Protein AF-A0A7C5RW71-F1 (afdb_monomer_lite)

Structure (mmCIF, N/CA/C/O backbone):
data_AF-A0A7C5RW71-F1
#
_entry.id   AF-A0A7C5RW71-F1
#
loop_
_atom_site.group_PDB
_atom_site.id
_atom_site.type_symbol
_atom_site.label_atom_id
_atom_site.label_alt_id
_atom_site.label_comp_id
_atom_site.label_asym_id
_atom_site.label_entity_id
_atom_site.label_seq_id
_atom_site.pdbx_PDB_ins_code
_atom_site.Cartn_x
_atom_site.Cartn_y
_atom_site.Cartn_z
_atom_site.occupancy
_atom_site.B_iso_or_equiv
_atom_site.auth_seq_id
_atom_site.auth_comp_id
_atom_site.auth_asym_id
_atom_site.auth_atom_id
_atom_site.pdbx_PDB_model_num
ATOM 1 N N . VAL A 1 1 ? -113.392 -63.102 132.439 1.00 36.47 1 VAL A N 1
ATOM 2 C CA . VAL A 1 1 ? -112.420 -64.208 132.255 1.00 36.47 1 VAL A CA 1
ATOM 3 C C . VAL A 1 1 ? -111.565 -64.198 133.522 1.00 36.47 1 VAL A C 1
ATOM 5 O O . VAL A 1 1 ? -111.037 -63.136 133.812 1.00 36.47 1 VAL A O 1
ATOM 8 N N . PHE A 1 2 ? -111.727 -65.131 134.478 1.00 35.75 2 PHE A N 1
ATOM 9 C CA . PHE A 1 2 ? -111.122 -66.489 134.504 1.00 35.75 2 PHE A CA 1
ATOM 10 C C . PHE A 1 2 ? -109.583 -66.391 134.331 1.00 35.75 2 PHE A C 1
ATOM 12 O O . PHE A 1 2 ? -109.164 -65.756 133.373 1.00 35.75 2 PHE A O 1
ATOM 19 N N . ILE A 1 3 ? -108.671 -66.907 135.178 1.00 38.06 3 ILE A N 1
ATOM 20 C CA . ILE A 1 3 ? -108.581 -68.082 136.098 1.00 38.06 3 ILE A CA 1
ATOM 21 C C . ILE A 1 3 ? -107.627 -67.701 137.290 1.00 38.06 3 ILE A C 1
ATOM 23 O O . ILE A 1 3 ? -106.863 -66.761 137.099 1.00 38.06 3 ILE A O 1
ATOM 27 N N . PHE A 1 4 ? -107.452 -68.360 138.459 1.00 39.12 4 PHE A N 1
ATOM 28 C CA . PHE A 1 4 ? -108.262 -69.119 139.459 1.00 39.12 4 PHE A CA 1
ATOM 29 C C . PHE A 1 4 ? -107.275 -69.771 140.490 1.00 39.12 4 PHE A C 1
ATOM 31 O O . PHE A 1 4 ? -106.199 -70.160 140.049 1.00 39.12 4 PHE A O 1
ATOM 38 N N . LEU A 1 5 ? -107.651 -69.981 141.777 1.00 41.19 5 LEU A N 1
ATOM 39 C CA . LEU A 1 5 ? -106.927 -70.768 142.836 1.00 41.19 5 LEU A CA 1
ATOM 40 C C . LEU A 1 5 ? -105.545 -70.218 143.315 1.00 41.19 5 LEU A C 1
ATOM 42 O O . LEU A 1 5 ? -104.853 -69.582 142.531 1.00 41.19 5 LEU A O 1
ATOM 46 N N . ALA A 1 6 ? -105.032 -70.406 144.553 1.00 41.22 6 ALA A N 1
ATOM 47 C CA . ALA A 1 6 ? -105.499 -70.854 145.903 1.00 41.22 6 ALA A CA 1
ATOM 48 C C . ALA A 1 6 ? -104.462 -70.328 146.972 1.00 41.22 6 ALA A C 1
ATOM 50 O O . ALA A 1 6 ? -103.563 -69.595 146.568 1.00 41.22 6 ALA A O 1
ATOM 51 N N . ASP A 1 7 ? -104.427 -70.579 148.298 1.00 39.34 7 ASP A N 1
ATOM 52 C CA . ASP A 1 7 ? -105.210 -71.372 149.284 1.00 39.34 7 ASP A CA 1
ATOM 53 C C . ASP A 1 7 ? -105.207 -70.662 150.690 1.00 39.34 7 ASP A C 1
ATOM 55 O O . ASP A 1 7 ? -105.321 -69.436 150.723 1.00 39.34 7 ASP A O 1
ATOM 59 N N . ALA A 1 8 ? -105.107 -71.361 151.845 1.00 44.72 8 ALA A N 1
ATOM 60 C CA . ALA A 1 8 ? -105.206 -70.793 153.211 1.00 44.72 8 ALA A CA 1
ATOM 61 C C . ALA A 1 8 ? -104.375 -71.540 154.315 1.00 44.72 8 ALA A C 1
ATOM 63 O O . ALA A 1 8 ? -103.209 -71.848 154.098 1.00 44.72 8 ALA A O 1
ATOM 64 N N . GLN A 1 9 ? -104.984 -71.829 155.491 1.00 43.94 9 GLN A N 1
ATOM 65 C CA . GLN A 1 9 ? -104.452 -72.476 156.734 1.00 43.94 9 GLN A CA 1
ATOM 66 C C . GLN A 1 9 ? -103.614 -71.567 157.697 1.00 43.94 9 GLN A C 1
ATOM 68 O O . GLN A 1 9 ? -102.797 -70.793 157.221 1.00 43.94 9 GLN A O 1
ATOM 73 N N . GLN A 1 10 ? -103.737 -71.570 159.056 1.00 46.00 10 GLN A N 1
ATOM 74 C CA . GLN A 1 10 ? -104.611 -72.312 160.018 1.00 46.00 10 GLN A CA 1
ATOM 75 C C . GLN A 1 10 ? -104.684 -71.738 161.499 1.00 46.00 10 GLN A C 1
ATOM 77 O O . GLN A 1 10 ? -103.722 -71.144 161.970 1.00 46.00 10 GLN A O 1
ATOM 82 N N . ILE A 1 11 ? -105.771 -72.077 162.260 1.00 48.00 11 ILE A N 1
ATOM 83 C CA . ILE A 1 11 ? -105.942 -72.227 163.770 1.00 48.00 11 ILE A CA 1
ATOM 84 C C . ILE A 1 11 ? -106.273 -70.994 164.726 1.00 48.00 11 ILE A C 1
ATOM 86 O O . ILE A 1 11 ? -106.557 -69.916 164.215 1.00 48.00 11 ILE A O 1
ATOM 90 N N . LYS A 1 12 ? -106.507 -71.197 166.067 1.00 47.34 12 LYS A N 1
ATOM 91 C CA . LYS A 1 12 ? -107.016 -70.295 167.192 1.00 47.34 12 LYS A CA 1
ATOM 92 C C . LYS A 1 12 ? -106.398 -70.693 168.601 1.00 47.34 12 LYS A C 1
ATOM 94 O O . LYS A 1 12 ? -105.453 -71.467 168.539 1.00 47.34 12 LYS A O 1
ATOM 99 N N . LYS A 1 13 ? -106.768 -70.340 169.879 1.00 49.56 13 LYS A N 1
ATOM 100 C CA . LYS A 1 13 ? -107.967 -69.797 170.636 1.00 49.56 13 LYS A CA 1
ATOM 101 C C . LYS A 1 13 ? -107.662 -69.445 172.160 1.00 49.56 13 LYS A C 1
ATOM 103 O O . LYS A 1 13 ? -106.777 -70.080 172.714 1.00 49.56 13 LYS A O 1
ATOM 108 N N . GLN A 1 14 ? -108.506 -68.638 172.865 1.00 44.44 14 GLN A N 1
ATOM 109 C CA . GLN A 1 14 ? -108.690 -68.464 174.369 1.00 44.44 14 GLN A CA 1
ATOM 110 C C . GLN A 1 14 ? -107.589 -67.718 175.195 1.00 44.44 14 GLN A C 1
ATOM 112 O O . GLN A 1 14 ? -106.559 -67.428 174.606 1.00 44.44 14 GLN A O 1
ATOM 117 N N . GLY A 1 15 ? -107.690 -67.304 176.494 1.00 42.19 15 GLY A N 1
ATOM 118 C CA . GLY A 1 15 ? -108.654 -67.324 177.661 1.00 42.19 15 GLY A CA 1
ATOM 119 C C . GLY A 1 15 ? -108.067 -66.471 178.859 1.00 42.19 15 GLY A C 1
ATOM 120 O O . GLY A 1 15 ? -107.051 -65.836 178.595 1.00 42.19 15 GLY A O 1
ATOM 121 N N . THR A 1 16 ? -108.483 -66.328 180.151 1.00 39.38 16 THR A N 1
ATOM 122 C CA . THR A 1 16 ? -109.606 -66.701 181.095 1.00 39.38 16 THR A CA 1
ATOM 123 C C . THR A 1 16 ? -109.502 -65.804 182.408 1.00 39.38 16 THR A C 1
ATOM 125 O O . THR A 1 16 ? -108.592 -64.979 182.438 1.00 39.38 16 THR A O 1
ATOM 128 N N . ALA A 1 17 ? -110.349 -65.884 183.477 1.00 48.84 17 ALA A N 1
ATOM 129 C CA . ALA A 1 17 ? -110.337 -64.975 184.686 1.00 48.84 17 ALA A CA 1
ATOM 130 C C . ALA A 1 17 ? -110.858 -65.568 186.062 1.00 48.84 17 ALA A C 1
ATOM 132 O O . ALA A 1 17 ? -111.142 -66.760 186.097 1.00 48.84 17 ALA A O 1
ATOM 133 N N . GLU A 1 18 ? -111.032 -64.719 187.124 1.00 37.84 18 GLU A N 1
ATOM 134 C CA . GLU A 1 18 ? -111.802 -64.884 188.426 1.00 37.84 18 GLU A CA 1
ATOM 135 C C . GLU A 1 18 ? -111.152 -65.608 189.670 1.00 37.84 18 GLU A C 1
ATOM 137 O O . GLU A 1 18 ? -110.225 -66.380 189.462 1.00 37.84 18 GLU A O 1
ATOM 142 N N . ASN A 1 19 ? -111.505 -65.453 190.989 1.00 38.88 19 ASN A N 1
ATOM 143 C CA . ASN A 1 19 ? -112.310 -64.493 191.828 1.00 38.88 19 ASN A CA 1
ATOM 144 C C . ASN A 1 19 ? -112.019 -64.587 193.388 1.00 38.88 19 ASN A C 1
ATOM 146 O O . ASN A 1 19 ? -111.182 -65.393 193.788 1.00 38.88 19 ASN A O 1
ATOM 150 N N . CYS A 1 20 ? -112.790 -63.861 194.247 1.00 33.97 20 CYS A N 1
ATOM 151 C CA . CYS A 1 20 ? -113.057 -64.040 195.724 1.00 33.97 20 CYS A CA 1
ATOM 152 C C . CYS A 1 20 ? -112.087 -63.480 196.823 1.00 33.97 20 CYS A C 1
ATOM 154 O O . CYS A 1 20 ? -110.891 -63.393 196.584 1.00 33.97 20 CYS A O 1
ATOM 156 N N . VAL A 1 21 ? -112.484 -63.193 198.096 1.00 36.78 21 VAL A N 1
ATOM 157 C CA . VAL A 1 21 ? -113.696 -62.538 198.706 1.00 36.78 21 VAL A CA 1
ATOM 158 C C . VAL A 1 21 ? -113.512 -62.283 200.241 1.00 36.78 21 VAL A C 1
ATOM 160 O O . VAL A 1 21 ? -112.951 -63.142 200.914 1.00 36.78 21 VAL A O 1
ATOM 163 N N . VAL A 1 22 ? -114.077 -61.185 200.806 1.00 45.16 22 VAL A N 1
ATOM 164 C CA . VAL A 1 22 ? -114.235 -60.894 202.280 1.00 45.16 22 VAL A CA 1
ATOM 165 C C . VAL A 1 22 ? -112.911 -60.637 203.073 1.00 45.16 22 VAL A C 1
ATOM 167 O O . VAL A 1 22 ? -111.848 -60.957 202.561 1.00 45.16 22 VAL A O 1
ATOM 170 N N . ILE A 1 23 ? -112.806 -59.981 204.256 1.00 43.50 23 ILE A N 1
ATOM 171 C CA . ILE A 1 23 ? -113.717 -59.375 205.281 1.00 43.50 23 ILE A CA 1
ATOM 172 C C . ILE A 1 23 ? -113.377 -57.871 205.527 1.00 43.50 23 ILE A C 1
ATOM 174 O O . ILE A 1 23 ? -112.343 -57.419 205.051 1.00 43.50 23 ILE A O 1
ATOM 178 N N . PHE A 1 24 ? -114.166 -57.129 206.339 1.00 46.50 24 PHE A N 1
ATOM 179 C CA . PHE A 1 24 ? -113.834 -55.777 206.865 1.00 46.50 24 PHE A CA 1
ATOM 180 C C . PHE A 1 24 ? -114.479 -55.443 208.235 1.00 46.50 24 PHE A C 1
ATOM 182 O O . PHE A 1 24 ? -115.488 -56.038 208.614 1.00 46.50 24 PHE A O 1
ATOM 189 N N . THR A 1 25 ? -113.926 -54.450 208.947 1.00 52.19 25 THR A N 1
ATOM 190 C CA . THR A 1 25 ? -114.397 -53.890 210.236 1.00 52.19 25 THR A CA 1
ATOM 191 C C . THR A 1 25 ? -114.972 -52.457 210.090 1.00 52.19 25 THR A C 1
ATOM 193 O O . THR A 1 25 ? -114.781 -51.817 209.051 1.00 52.19 25 THR A O 1
ATOM 196 N N . PRO A 1 26 ? -115.689 -51.891 211.092 1.00 55.53 26 PRO A N 1
ATOM 197 C CA . PRO A 1 26 ? -116.517 -50.690 210.889 1.00 55.53 26 PRO A CA 1
ATOM 198 C C . PRO A 1 26 ? -115.806 -49.422 210.381 1.00 55.53 26 PRO A C 1
ATOM 200 O O . PRO A 1 26 ? -116.393 -48.686 209.592 1.00 55.53 26 PRO A O 1
ATOM 203 N N . LYS A 1 27 ? -114.544 -49.168 210.767 1.00 52.72 27 LYS A N 1
ATOM 204 C CA . LYS A 1 27 ? -113.774 -48.002 210.269 1.00 52.72 27 LYS A CA 1
ATOM 205 C C . LYS A 1 27 ? -113.341 -48.126 208.803 1.00 52.72 27 LYS A C 1
ATOM 207 O O . LYS A 1 27 ? -112.944 -47.137 208.193 1.00 52.72 27 LYS A O 1
ATOM 212 N N . GLU A 1 28 ? -113.398 -49.323 208.233 1.00 53.12 28 GLU A N 1
ATOM 213 C CA . GLU A 1 28 ? -112.926 -49.600 206.874 1.00 53.12 28 GLU A CA 1
ATOM 214 C C . GLU A 1 28 ? -114.059 -49.420 205.849 1.00 53.12 28 GLU A C 1
ATOM 216 O O . GLU A 1 28 ? -113.817 -48.991 204.720 1.00 53.12 28 GLU A O 1
ATOM 221 N N . ILE A 1 29 ? -115.315 -49.616 206.274 1.00 55.12 29 ILE A N 1
ATOM 222 C CA . ILE A 1 29 ? -116.526 -49.364 205.472 1.00 55.12 29 ILE A CA 1
ATOM 223 C C . ILE A 1 29 ? -116.590 -47.897 205.008 1.00 55.12 29 ILE A C 1
ATOM 225 O O . ILE A 1 29 ? -116.899 -47.625 203.846 1.00 55.12 29 ILE A O 1
ATOM 229 N N . GLU A 1 30 ? -116.217 -46.950 205.872 1.00 54.91 30 GLU A N 1
ATOM 230 C CA . GLU A 1 30 ? -116.191 -45.515 205.553 1.00 54.91 30 GLU A CA 1
ATOM 231 C C . GLU A 1 30 ? -115.146 -45.168 204.467 1.00 54.91 30 GLU A C 1
ATOM 233 O O . GLU A 1 30 ? -115.367 -44.284 203.634 1.00 54.91 30 GLU A O 1
ATOM 238 N N . GLN A 1 31 ? -114.040 -45.921 204.386 1.00 55.19 31 GLN A N 1
ATOM 239 C CA . GLN A 1 31 ? -113.060 -45.784 203.300 1.00 55.19 31 GLN A CA 1
ATOM 240 C C . GLN A 1 31 ? -113.516 -46.461 201.996 1.00 55.19 31 GLN A C 1
ATOM 242 O O . GLN A 1 31 ? -113.216 -45.965 200.906 1.00 55.19 31 GLN A O 1
ATOM 247 N N . ILE A 1 32 ? -114.260 -47.568 202.087 1.00 57.19 32 ILE A N 1
ATOM 248 C CA . ILE A 1 32 ? -114.818 -48.282 200.926 1.00 57.19 32 ILE A CA 1
ATOM 249 C C . ILE A 1 32 ? -115.883 -47.429 200.227 1.00 57.19 32 ILE A C 1
ATOM 251 O O . ILE A 1 32 ? -115.822 -47.264 199.006 1.00 57.19 32 ILE A O 1
ATOM 255 N N . ALA A 1 33 ? -116.790 -46.808 200.991 1.00 55.72 33 ALA A N 1
ATOM 256 C CA . ALA A 1 33 ? -117.796 -45.886 200.462 1.00 55.72 33 ALA A CA 1
ATOM 257 C C . ALA A 1 33 ? -117.156 -44.748 199.642 1.00 55.72 33 ALA A C 1
ATOM 259 O O . ALA A 1 33 ? -117.595 -44.445 198.531 1.00 55.72 33 ALA A O 1
ATOM 260 N N . LYS A 1 34 ? -116.052 -44.175 200.140 1.00 57.78 34 LYS A N 1
ATOM 261 C CA . LYS A 1 34 ? -115.344 -43.070 199.477 1.00 57.78 34 LYS A CA 1
ATOM 262 C C . LYS A 1 34 ? -114.631 -43.488 198.180 1.00 57.78 34 LYS A C 1
ATOM 264 O O . LYS A 1 34 ? -114.558 -42.688 197.250 1.00 57.78 34 LYS A O 1
ATOM 269 N N . LYS A 1 35 ? -114.154 -44.738 198.082 1.00 59.16 35 LYS A N 1
ATOM 270 C CA . LYS A 1 35 ? -113.541 -45.295 196.855 1.00 59.16 35 LYS A CA 1
ATOM 271 C C . LYS A 1 35 ? -114.561 -45.697 195.784 1.00 59.16 35 LYS A C 1
ATOM 273 O O . LYS A 1 35 ? -114.249 -45.600 194.597 1.00 59.16 35 LYS A O 1
ATOM 278 N N . LEU A 1 36 ? -115.761 -46.137 196.168 1.00 57.72 36 LEU A N 1
ATOM 279 C CA . LEU A 1 36 ? -116.794 -46.543 195.206 1.00 57.72 36 LEU A CA 1
ATOM 280 C C . LEU A 1 36 ? -117.342 -45.355 194.404 1.00 57.72 36 LEU A C 1
ATOM 282 O O . LEU A 1 36 ? -117.434 -45.456 193.181 1.00 57.72 36 LEU A O 1
ATOM 286 N N . SER A 1 37 ? -117.599 -44.209 195.045 1.00 58.81 37 SER A N 1
ATOM 287 C CA . SER A 1 37 ? -118.070 -43.007 194.338 1.00 58.81 37 SER A CA 1
ATOM 288 C C . SER A 1 37 ? -117.068 -42.473 193.307 1.00 58.81 37 SER A C 1
ATOM 290 O O . SER A 1 37 ? -117.488 -42.006 192.254 1.00 58.81 37 SER A O 1
ATOM 292 N N . GLN A 1 38 ? -115.753 -42.582 193.547 1.00 58.97 38 GLN A N 1
ATOM 293 C CA . GLN A 1 38 ? -114.752 -42.214 192.531 1.00 58.97 38 GLN A CA 1
ATOM 294 C C . GLN A 1 38 ? -114.771 -43.164 191.325 1.00 58.97 38 GLN A C 1
ATOM 296 O O . GLN A 1 38 ? -114.727 -42.706 190.186 1.00 58.97 38 GLN A O 1
ATOM 301 N N . ARG A 1 39 ? -114.880 -44.481 191.550 1.00 60.06 39 ARG A N 1
ATOM 302 C CA . ARG A 1 39 ? -114.916 -45.465 190.453 1.00 60.06 39 ARG A CA 1
ATOM 303 C C . ARG A 1 39 ? -116.182 -45.397 189.602 1.00 60.06 39 ARG A C 1
ATOM 305 O O . ARG A 1 39 ? -116.107 -45.713 188.419 1.00 60.06 39 ARG A O 1
ATOM 312 N N . LEU A 1 40 ? -117.323 -45.008 190.171 1.00 54.56 40 LEU A N 1
ATOM 313 C CA . LEU A 1 40 ? -118.584 -44.938 189.425 1.00 54.56 40 LEU A CA 1
ATOM 314 C C . LEU A 1 40 ? -118.564 -43.840 188.346 1.00 54.56 40 LEU A C 1
ATOM 316 O O . LEU A 1 40 ? -119.097 -44.040 187.255 1.00 54.56 40 LEU A O 1
ATOM 320 N N . GLU A 1 41 ? -117.905 -42.713 188.617 1.00 59.94 41 GLU A N 1
ATOM 321 C CA . GLU A 1 41 ? -117.839 -41.593 187.673 1.00 59.94 41 GLU A CA 1
ATOM 322 C C . GLU A 1 41 ? -116.824 -41.836 186.537 1.00 59.94 41 GLU A C 1
ATOM 324 O O . GLU A 1 41 ? -117.093 -41.472 185.391 1.00 59.94 41 GLU A O 1
ATOM 329 N N . GLU A 1 42 ? -115.725 -42.563 186.799 1.00 60.69 42 GLU A N 1
ATOM 330 C CA . GLU A 1 42 ? -114.779 -43.001 185.754 1.00 60.69 42 GLU A CA 1
ATOM 331 C C . GLU A 1 42 ? -115.432 -43.869 184.661 1.00 60.69 42 GLU A C 1
ATOM 333 O O . GLU A 1 42 ? -114.970 -43.866 183.517 1.00 60.69 42 GLU A O 1
ATOM 338 N N . VAL A 1 43 ? -116.476 -44.639 184.995 1.00 61.25 43 VAL A N 1
ATOM 339 C CA . VAL A 1 43 ? -117.150 -45.545 184.047 1.00 61.25 43 VAL A CA 1
ATOM 340 C C . VAL A 1 43 ? -117.974 -44.755 183.029 1.00 61.25 43 VAL A C 1
ATOM 342 O O . VAL A 1 43 ? -117.790 -44.944 181.825 1.00 61.25 43 VAL A O 1
ATOM 345 N N . LYS A 1 44 ? -118.788 -43.797 183.494 1.00 61.25 44 LYS A N 1
ATOM 346 C CA . LYS A 1 44 ? -119.593 -42.904 182.636 1.00 61.25 44 LYS A CA 1
ATOM 347 C C . LYS A 1 44 ? -118.72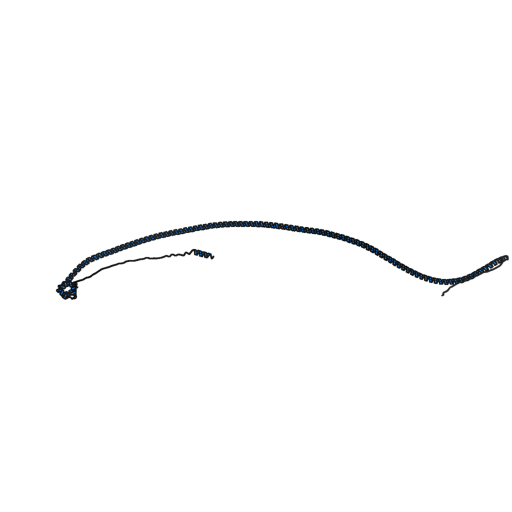8 -42.171 181.605 1.00 61.25 44 LYS A C 1
ATOM 349 O O . LYS A 1 44 ? -119.098 -42.032 180.439 1.00 61.25 44 LYS A O 1
ATOM 354 N N . GLU A 1 45 ? -117.536 -41.728 182.013 1.00 60.50 45 GLU A N 1
ATOM 355 C CA . GLU A 1 45 ? -116.619 -41.009 181.123 1.00 60.50 45 GLU A CA 1
ATOM 356 C C . GLU A 1 45 ? -115.881 -41.918 180.117 1.00 60.50 45 GLU A C 1
ATOM 358 O O . GLU A 1 45 ? -115.250 -41.414 179.183 1.00 60.50 45 GLU A O 1
ATOM 363 N N . ARG A 1 46 ? -115.964 -43.249 180.265 1.00 60.94 46 ARG A N 1
ATOM 364 C CA . ARG A 1 46 ? -115.487 -44.223 179.265 1.00 60.94 46 ARG A CA 1
ATOM 365 C C . ARG A 1 46 ? -116.566 -44.580 178.249 1.00 60.94 46 ARG A C 1
ATOM 367 O O . ARG A 1 46 ? -116.243 -44.653 177.067 1.00 60.94 46 ARG A O 1
ATOM 374 N N . GLU A 1 47 ? -117.823 -44.727 178.669 1.00 59.78 47 GLU A N 1
ATOM 375 C CA . GLU A 1 47 ? -118.951 -44.998 177.761 1.00 59.78 47 GLU A CA 1
ATOM 376 C C . GLU A 1 47 ? -119.108 -43.887 176.713 1.00 59.78 47 GLU A C 1
ATOM 378 O O . GLU A 1 47 ? -119.157 -44.163 175.512 1.00 59.78 47 GLU A O 1
ATOM 383 N N . LYS A 1 48 ? -119.046 -42.617 177.142 1.00 60.19 48 LYS A N 1
ATOM 384 C CA . LYS A 1 48 ? -119.078 -41.459 176.230 1.00 60.19 48 LYS A CA 1
ATOM 385 C C . LYS A 1 48 ? -117.987 -41.524 175.146 1.00 60.19 48 LYS A C 1
ATOM 387 O O . LYS A 1 48 ? -118.256 -41.261 173.977 1.00 60.19 48 LYS A O 1
ATOM 392 N N . LYS A 1 49 ? -116.771 -41.940 175.518 1.00 64.31 49 LYS A N 1
ATOM 393 C CA . LYS A 1 49 ? -115.605 -42.059 174.616 1.00 64.31 49 LYS A CA 1
ATOM 394 C C . LYS A 1 49 ? -115.657 -43.290 173.698 1.00 64.31 49 LYS A C 1
ATOM 396 O O . LYS A 1 49 ? -114.770 -43.447 172.855 1.00 64.31 49 LYS A O 1
ATOM 401 N N . LEU A 1 50 ? -116.658 -44.163 173.854 1.00 60.88 50 LEU A N 1
ATOM 402 C CA . LEU A 1 50 ? -116.908 -45.293 172.959 1.00 60.88 50 LEU A CA 1
ATOM 403 C C . LEU A 1 50 ? -117.854 -44.898 171.815 1.00 60.88 50 LEU A C 1
ATOM 405 O O . LEU A 1 50 ? -117.500 -45.085 170.652 1.00 60.88 50 LEU A O 1
ATOM 409 N N . ALA A 1 51 ? -118.984 -44.253 172.128 1.00 61.66 51 ALA A N 1
ATOM 410 C CA . ALA A 1 51 ? -119.954 -43.783 171.130 1.00 61.66 51 ALA A CA 1
ATOM 411 C C . ALA A 1 51 ? -119.335 -42.791 170.119 1.00 61.66 51 ALA A C 1
ATOM 413 O O . ALA A 1 51 ? -119.606 -42.847 168.919 1.00 61.66 51 ALA A O 1
ATOM 414 N N . GLU A 1 52 ? -118.415 -41.936 170.583 1.00 64.69 52 GLU A N 1
ATOM 415 C CA . GLU A 1 52 ? -117.631 -41.021 169.738 1.00 64.69 52 GLU A CA 1
ATOM 416 C C . GLU A 1 52 ? -116.718 -41.737 168.712 1.00 64.69 52 GLU A C 1
ATOM 418 O O . GLU A 1 52 ? -116.222 -41.091 167.786 1.00 64.69 52 GLU A O 1
ATOM 423 N N . LYS A 1 53 ? -116.477 -43.055 168.841 1.00 67.94 53 LYS A N 1
ATOM 424 C CA . LYS A 1 53 ? -115.669 -43.846 167.893 1.00 67.94 53 LYS A CA 1
ATOM 425 C C . LYS A 1 53 ? -116.491 -44.538 166.810 1.00 67.94 53 LYS A C 1
ATOM 427 O O . LYS A 1 53 ? -116.050 -44.533 165.665 1.00 67.94 53 LYS A O 1
ATOM 432 N N . GLU A 1 54 ? -117.662 -45.092 167.125 1.00 59.78 54 GLU A N 1
ATOM 433 C CA . GLU A 1 54 ? -118.509 -45.767 166.123 1.00 59.78 54 GLU A CA 1
ATOM 434 C C . GLU A 1 54 ? -119.011 -44.785 165.058 1.00 59.78 54 GLU A C 1
ATOM 436 O O . GLU A 1 54 ? -118.862 -45.034 163.860 1.00 59.78 54 GLU A O 1
ATOM 441 N N . ILE A 1 55 ? -119.460 -43.597 165.483 1.00 64.88 55 ILE A N 1
ATOM 442 C CA . ILE A 1 55 ? -119.825 -42.497 164.573 1.00 64.88 55 ILE A CA 1
ATOM 443 C C . ILE A 1 55 ? -118.632 -42.110 163.678 1.00 64.88 55 ILE A C 1
ATOM 445 O O . ILE A 1 55 ? -118.805 -41.751 162.515 1.00 64.88 55 ILE A O 1
ATOM 449 N N . ARG A 1 56 ? -117.399 -42.218 164.185 1.00 70.06 56 ARG A N 1
ATOM 450 C CA . ARG A 1 56 ? -116.176 -41.889 163.439 1.00 70.06 56 ARG A CA 1
ATOM 451 C C . ARG A 1 56 ? -115.774 -42.953 162.415 1.00 70.06 56 ARG A C 1
ATOM 453 O O . ARG A 1 56 ? -115.127 -42.599 161.437 1.00 70.06 56 ARG A O 1
ATOM 460 N N . LEU A 1 57 ? -116.149 -44.216 162.631 1.00 63.28 57 LEU A N 1
ATOM 461 C CA . LEU A 1 57 ? -115.907 -45.324 161.701 1.00 63.28 57 LEU A CA 1
ATOM 462 C C . LEU A 1 57 ? -116.862 -45.269 160.506 1.00 63.28 57 LEU A C 1
ATOM 464 O O . LEU A 1 57 ? -116.399 -45.252 159.370 1.00 63.28 57 LEU A O 1
ATOM 468 N N . SER A 1 58 ? -118.167 -45.126 160.756 1.00 58.69 58 SER A N 1
ATOM 469 C CA . SER A 1 58 ? -119.185 -45.024 159.697 1.00 58.69 58 SER A CA 1
ATOM 470 C C . SER A 1 58 ? -118.879 -43.892 158.694 1.00 58.69 58 SER A C 1
ATOM 472 O O . SER A 1 58 ? -118.875 -44.107 157.484 1.00 58.69 58 SER A O 1
ATOM 474 N N . ASN A 1 59 ? -118.473 -42.717 159.195 1.00 67.56 59 ASN A N 1
ATOM 475 C CA . ASN A 1 59 ? -118.069 -41.564 158.373 1.00 67.56 59 ASN A CA 1
ATOM 476 C C . ASN A 1 59 ? -116.756 -41.751 157.570 1.00 67.56 59 ASN A C 1
ATOM 478 O O . ASN A 1 59 ? -116.431 -40.904 156.734 1.00 67.56 59 ASN A O 1
ATOM 482 N N . LEU A 1 60 ? -115.966 -42.802 157.819 1.00 70.81 60 LEU A N 1
ATOM 483 C CA . LEU A 1 60 ? -114.766 -43.112 157.026 1.00 70.81 60 LEU A CA 1
ATOM 484 C C . LEU A 1 60 ? -115.082 -44.033 155.841 1.00 70.81 60 LEU A C 1
ATOM 486 O O . LEU A 1 60 ? -114.465 -43.886 154.786 1.00 70.81 60 LEU A O 1
ATOM 490 N N . GLU A 1 61 ? -116.048 -44.942 155.981 1.00 63.75 61 GLU A N 1
ATOM 491 C CA . GLU A 1 61 ? -116.378 -45.928 154.944 1.00 63.75 61 GLU A CA 1
ATOM 492 C C . GLU A 1 61 ? -117.057 -45.281 153.725 1.00 63.75 61 GLU A C 1
ATOM 494 O O . GLU A 1 61 ? -116.617 -45.506 152.594 1.00 63.75 61 GLU A O 1
ATOM 499 N N . GLU A 1 62 ? -118.033 -44.384 153.931 1.00 64.81 62 GLU A N 1
ATOM 500 C CA . GLU A 1 62 ? -118.623 -43.590 152.835 1.00 64.81 62 GLU A CA 1
ATOM 501 C C . GLU A 1 62 ? -117.568 -42.750 152.097 1.00 64.81 62 GLU A C 1
ATOM 503 O O . GLU A 1 62 ? -117.600 -42.615 150.870 1.00 64.81 62 GLU A O 1
ATOM 508 N N . LYS A 1 63 ? -116.594 -42.209 152.838 1.00 72.06 63 LYS A N 1
ATOM 509 C CA . LYS A 1 63 ? -115.549 -41.354 152.274 1.00 72.06 63 LYS A CA 1
ATOM 510 C C . LYS A 1 63 ? -114.608 -42.133 151.351 1.00 72.06 63 LYS A C 1
ATOM 512 O O . LYS A 1 63 ? -114.334 -41.681 150.242 1.00 72.06 63 LYS A O 1
ATOM 517 N N . ILE A 1 64 ? -114.198 -43.336 151.758 1.00 72.06 64 ILE A N 1
ATOM 518 C CA . ILE A 1 64 ? -113.373 -44.238 150.937 1.00 72.06 64 ILE A CA 1
ATOM 519 C C . ILE A 1 64 ? -114.100 -44.627 149.637 1.00 72.06 64 ILE A C 1
ATOM 521 O O . ILE A 1 64 ? -113.475 -44.683 148.573 1.00 72.06 64 ILE A O 1
ATOM 525 N N . ALA A 1 65 ? -115.419 -44.843 149.686 1.00 64.88 65 ALA A N 1
ATOM 526 C CA . ALA A 1 65 ? -116.217 -45.133 148.493 1.00 64.88 65 ALA A CA 1
ATOM 527 C C . ALA A 1 65 ? -116.267 -43.941 147.509 1.00 64.88 65 ALA A C 1
ATOM 529 O O . ALA A 1 65 ? -116.098 -44.128 146.299 1.00 64.88 65 ALA A O 1
ATOM 530 N N . ALA A 1 66 ? -116.435 -42.714 148.017 1.00 69.69 66 ALA A N 1
ATOM 531 C CA . ALA A 1 66 ? -116.426 -41.492 147.208 1.00 69.69 66 ALA A CA 1
ATOM 532 C C . ALA A 1 66 ? -115.047 -41.198 146.575 1.00 69.69 66 ALA A C 1
ATOM 534 O O . ALA A 1 66 ? -114.960 -40.809 145.401 1.00 69.69 66 ALA A O 1
ATOM 535 N N . ASP A 1 67 ? -113.965 -41.439 147.320 1.00 74.12 67 ASP A N 1
ATOM 536 C CA . ASP A 1 67 ? -112.592 -41.270 146.835 1.00 74.12 67 ASP A CA 1
ATOM 537 C C . ASP A 1 67 ? -112.273 -42.269 145.700 1.00 74.12 67 ASP A C 1
ATOM 539 O O . ASP A 1 67 ? -111.730 -41.880 144.661 1.00 74.12 67 ASP A O 1
ATOM 543 N N . LEU A 1 68 ? -112.691 -43.538 145.818 1.00 68.12 68 LEU A N 1
ATOM 544 C CA . LEU A 1 68 ? -112.499 -44.556 144.771 1.00 68.12 68 LEU A CA 1
ATOM 545 C C . LEU A 1 68 ? -113.221 -44.224 143.453 1.00 68.12 68 LEU A C 1
ATOM 547 O O . LEU A 1 68 ? -112.637 -44.379 142.374 1.00 68.12 68 LEU A O 1
ATOM 551 N N . ALA A 1 69 ? -114.459 -43.726 143.519 1.00 66.38 69 ALA A N 1
ATOM 552 C CA . ALA A 1 69 ? -115.191 -43.276 142.331 1.00 66.38 69 ALA A CA 1
ATOM 553 C C . ALA A 1 69 ? -114.482 -42.094 141.638 1.00 66.38 69 ALA A C 1
ATOM 555 O O . ALA A 1 69 ? -114.381 -42.043 140.406 1.00 66.38 69 ALA A O 1
ATOM 556 N N . SER A 1 70 ? -113.923 -41.176 142.432 1.00 74.00 70 SER A N 1
ATOM 557 C CA . SER A 1 70 ? -113.144 -40.033 141.944 1.00 74.00 70 SER A CA 1
ATOM 558 C C . SER A 1 70 ? -111.843 -40.475 141.258 1.00 74.00 70 SER A C 1
ATOM 560 O O . SER A 1 70 ? -111.526 -39.991 140.168 1.00 74.00 70 SER A O 1
ATOM 562 N N . ILE A 1 71 ? -111.136 -41.459 141.826 1.00 70.88 71 ILE A N 1
ATOM 563 C CA . ILE A 1 71 ? -109.910 -42.045 141.254 1.00 70.88 71 ILE A CA 1
ATOM 564 C C . ILE A 1 71 ? -110.172 -42.689 139.883 1.00 70.88 71 ILE A C 1
ATOM 566 O O . ILE A 1 71 ? -109.394 -42.473 138.949 1.00 70.88 71 ILE A O 1
ATOM 570 N N . MET A 1 72 ? -111.271 -43.435 139.708 1.00 70.00 72 MET A N 1
ATOM 571 C CA . MET A 1 72 ? -111.597 -44.023 138.398 1.00 70.00 72 MET A CA 1
ATOM 572 C C . MET A 1 72 ? -111.871 -42.958 137.327 1.00 70.00 72 MET A C 1
ATOM 574 O O . MET A 1 72 ? -111.421 -43.101 136.187 1.00 70.00 72 MET A O 1
ATOM 578 N N . LYS A 1 73 ? -112.551 -41.863 137.691 1.00 71.00 73 LYS A N 1
ATOM 579 C CA . LYS A 1 73 ? -112.823 -40.745 136.775 1.00 71.00 73 LYS A CA 1
ATOM 580 C C . LYS A 1 73 ? -111.537 -40.008 136.382 1.00 71.00 73 LYS A C 1
ATOM 582 O O . LYS A 1 73 ? -111.324 -39.744 135.200 1.00 71.00 73 LYS A O 1
ATOM 587 N N . LEU A 1 74 ? -110.637 -39.767 137.340 1.00 75.31 74 LEU A N 1
ATOM 588 C CA . LEU A 1 74 ? -109.303 -39.209 137.080 1.00 75.31 74 LEU A CA 1
ATOM 589 C C . LEU A 1 74 ? -108.481 -40.100 136.136 1.00 75.31 74 LEU A C 1
ATOM 591 O O . LEU A 1 74 ? -107.883 -39.588 135.191 1.00 75.31 74 LEU A O 1
ATOM 595 N N . LYS A 1 75 ? -108.495 -41.427 136.331 1.00 77.19 75 LYS A N 1
ATOM 596 C CA . LYS A 1 75 ? -107.763 -42.370 135.469 1.00 77.19 75 LYS A CA 1
ATOM 597 C C . LYS A 1 75 ? -108.202 -42.296 134.003 1.00 77.19 75 LYS A C 1
ATOM 599 O O . LYS A 1 75 ? -107.348 -42.376 133.124 1.00 77.19 75 LYS A O 1
ATOM 604 N N . LYS A 1 76 ? -109.501 -42.112 133.729 1.00 74.00 76 LYS A N 1
ATOM 605 C CA . LYS A 1 76 ? -109.988 -41.907 132.356 1.00 74.00 76 LYS A CA 1
ATOM 606 C C . LYS A 1 76 ? -109.456 -40.592 131.768 1.00 74.00 76 LYS A C 1
ATOM 608 O O . LYS A 1 76 ? -108.876 -40.606 130.685 1.00 74.00 76 LYS A O 1
ATOM 613 N N . ASN A 1 77 ? -109.597 -39.486 132.501 1.00 76.75 77 ASN A N 1
ATOM 614 C CA . ASN A 1 77 ? -109.154 -38.163 132.049 1.00 76.75 77 ASN A CA 1
ATOM 615 C C . ASN A 1 77 ? -107.641 -38.119 131.749 1.00 76.75 77 ASN A C 1
ATOM 617 O O . ASN A 1 77 ? -107.224 -37.432 130.820 1.00 76.75 77 ASN A O 1
ATOM 621 N N . ILE A 1 78 ? -106.821 -38.855 132.510 1.00 77.06 78 ILE A N 1
ATOM 622 C CA . ILE A 1 78 ? -105.368 -38.961 132.291 1.00 77.06 78 ILE A CA 1
ATOM 623 C C . ILE A 1 78 ? -105.046 -39.556 130.913 1.00 77.06 78 ILE A C 1
ATOM 625 O O . ILE A 1 78 ? -104.167 -39.041 130.225 1.00 77.06 78 ILE A O 1
ATOM 629 N N . GLU A 1 79 ? -105.751 -40.601 130.479 1.00 75.56 79 GLU A N 1
ATOM 630 C CA . GLU A 1 79 ? -105.437 -41.289 129.219 1.00 75.56 79 GLU A CA 1
ATOM 631 C C . GLU A 1 79 ? -105.984 -40.534 127.983 1.00 75.56 79 GLU A C 1
ATOM 633 O O . GLU A 1 79 ? -105.363 -40.542 126.915 1.00 75.56 79 GLU A O 1
ATOM 638 N N . GLU A 1 80 ? -107.082 -39.784 128.144 1.00 76.06 80 GLU A N 1
ATOM 639 C CA . GLU A 1 80 ? -107.563 -38.799 127.156 1.00 76.06 80 GLU A CA 1
ATOM 640 C C . GLU A 1 80 ? -106.599 -37.595 127.039 1.00 76.06 80 GLU A C 1
ATOM 642 O O . GLU A 1 80 ? -106.251 -37.182 125.932 1.00 76.06 80 GLU A O 1
ATOM 647 N N . LEU A 1 81 ? -106.063 -37.086 128.158 1.00 78.50 81 LEU A N 1
ATOM 648 C CA . LEU A 1 81 ? -104.998 -36.069 128.149 1.00 78.50 81 LEU A CA 1
ATOM 649 C C . LEU A 1 81 ? -103.718 -36.581 127.477 1.00 78.50 81 LEU A C 1
ATOM 651 O O . LEU A 1 81 ? -103.126 -35.882 126.659 1.00 78.50 81 LEU A O 1
ATOM 655 N N . LYS A 1 82 ? -103.295 -37.807 127.792 1.00 78.38 82 LYS A N 1
ATOM 656 C CA . LYS A 1 82 ? -102.089 -38.445 127.246 1.00 78.38 82 LYS A CA 1
ATOM 657 C C . LYS A 1 82 ? -102.160 -38.599 125.727 1.00 78.38 82 LYS A C 1
ATOM 659 O O . LYS A 1 82 ? -101.203 -38.243 125.045 1.00 78.38 82 LYS A O 1
ATOM 664 N N . THR A 1 83 ? -103.296 -39.060 125.200 1.00 75.12 83 THR A N 1
ATOM 665 C CA . THR A 1 83 ? -103.522 -39.183 123.749 1.00 75.12 83 THR A CA 1
ATOM 666 C C . THR A 1 83 ? -103.629 -37.820 123.055 1.00 75.12 83 THR A C 1
ATOM 668 O O . THR A 1 83 ? -103.068 -37.635 121.971 1.00 75.12 83 THR A O 1
ATOM 671 N N . GLY A 1 84 ? -104.249 -36.824 123.702 1.00 76.44 84 GLY A N 1
ATOM 672 C CA . GLY A 1 84 ? -104.221 -35.428 123.252 1.00 76.44 84 GLY A CA 1
ATOM 673 C C . GLY A 1 84 ? -102.797 -34.861 123.165 1.00 76.44 84 GLY A C 1
ATOM 674 O O . GLY A 1 84 ? -102.412 -34.297 122.138 1.00 76.44 84 GLY A O 1
ATOM 675 N N . CYS A 1 85 ? -101.983 -35.078 124.202 1.00 75.44 85 CYS A N 1
ATOM 676 C CA . CYS A 1 85 ? -100.582 -34.666 124.249 1.00 75.44 85 CYS A CA 1
ATOM 677 C C . CYS A 1 85 ? -99.732 -35.340 123.164 1.00 75.44 85 CYS A C 1
ATOM 679 O O . CYS A 1 85 ? -99.015 -34.634 122.461 1.00 75.44 85 CYS A O 1
ATOM 681 N N . THR A 1 86 ? -99.830 -36.660 122.955 1.00 73.00 86 THR A N 1
ATOM 682 C CA . THR A 1 86 ? -99.058 -37.343 121.894 1.00 73.00 86 THR A CA 1
ATOM 683 C C . THR A 1 86 ? -99.424 -36.847 120.496 1.00 73.00 86 THR A C 1
ATOM 685 O O . THR A 1 86 ? -98.537 -36.629 119.670 1.00 73.00 86 THR A O 1
ATOM 688 N N . ASN A 1 87 ? -100.709 -36.584 120.236 1.00 79.81 87 ASN A N 1
ATOM 689 C CA . ASN A 1 87 ? -101.146 -36.012 118.962 1.00 79.81 87 ASN A CA 1
ATOM 690 C C . ASN A 1 87 ? -100.631 -34.575 118.782 1.00 79.81 87 ASN A C 1
ATOM 692 O O . ASN A 1 87 ? -100.172 -34.213 117.694 1.00 79.81 87 ASN A O 1
ATOM 696 N N . LYS A 1 88 ? -100.645 -33.758 119.847 1.00 83.50 88 LYS A N 1
ATOM 697 C CA . LYS A 1 88 ? -100.115 -32.391 119.788 1.00 83.50 88 LYS A CA 1
ATOM 698 C C . LYS A 1 88 ? -98.598 -32.379 119.582 1.00 83.50 88 LYS A C 1
ATOM 700 O O . LYS A 1 88 ? -98.137 -31.616 118.734 1.00 83.50 88 LYS A O 1
ATOM 705 N N . ILE A 1 89 ? -97.852 -33.257 120.256 1.00 81.69 89 ILE A N 1
ATOM 706 C CA . ILE A 1 89 ? -96.407 -33.460 120.050 1.00 81.69 89 ILE A CA 1
ATOM 707 C C . ILE A 1 89 ? -96.128 -33.804 118.582 1.00 81.69 89 ILE A C 1
ATOM 709 O O . ILE A 1 89 ? -95.424 -33.046 117.923 1.00 81.69 89 ILE A O 1
ATOM 713 N N . SER A 1 90 ? -96.776 -34.831 118.019 1.00 82.38 90 SER A N 1
ATOM 714 C CA . SER A 1 90 ? -96.550 -35.221 116.616 1.00 82.38 90 SER A CA 1
ATOM 715 C C . SER A 1 90 ? -96.905 -34.113 115.608 1.00 82.38 90 SER A C 1
ATOM 717 O O . SER A 1 90 ? -96.259 -33.990 114.565 1.00 82.38 90 SER A O 1
ATOM 719 N N . SER A 1 91 ? -97.897 -33.262 115.910 1.00 83.06 91 SER A N 1
ATOM 720 C CA . SER A 1 91 ? -98.192 -32.084 115.079 1.00 83.06 91 SER A CA 1
ATOM 721 C C . SER A 1 91 ? -97.072 -31.033 115.126 1.00 83.06 91 SER A C 1
ATOM 723 O O . SER A 1 91 ? -96.654 -30.545 114.079 1.00 83.06 91 SER A O 1
ATOM 725 N N . LEU A 1 92 ? -96.534 -30.751 116.319 1.00 85.50 92 LEU A N 1
ATOM 726 C CA . LEU A 1 92 ? -95.456 -29.781 116.532 1.00 85.50 92 LEU A CA 1
ATOM 727 C C . LEU A 1 92 ? -94.108 -30.288 115.998 1.00 85.50 92 LEU A C 1
ATOM 729 O O . LEU A 1 92 ? -93.304 -29.496 115.519 1.00 85.50 92 LEU A O 1
ATOM 733 N N . GLU A 1 93 ? -93.861 -31.597 116.028 1.00 84.19 93 GLU A N 1
ATOM 734 C CA . GLU A 1 93 ? -92.673 -32.217 115.428 1.00 84.19 93 GLU A CA 1
ATOM 735 C C . GLU A 1 93 ? -92.678 -32.090 113.901 1.00 84.19 93 GLU A C 1
ATOM 737 O O . GLU A 1 93 ? -91.654 -31.741 113.316 1.00 84.19 93 GLU A O 1
ATOM 742 N N . LYS A 1 94 ? -93.834 -32.292 113.252 1.00 85.12 94 LYS A N 1
ATOM 743 C CA . LYS A 1 94 ? -94.000 -32.073 111.804 1.00 85.12 94 LYS A CA 1
ATOM 744 C C . LYS A 1 94 ? -93.859 -30.599 111.424 1.00 85.12 94 LYS A C 1
ATOM 746 O O . LYS A 1 94 ? -93.207 -30.287 110.431 1.00 85.12 94 LYS A O 1
ATOM 751 N N . GLU A 1 95 ? -94.429 -29.699 112.222 1.00 86.81 95 GLU A N 1
ATOM 752 C CA . GLU A 1 95 ? -94.295 -28.251 112.037 1.00 86.81 95 GLU A CA 1
ATOM 753 C C . GLU A 1 95 ? -92.832 -27.801 112.193 1.00 86.81 95 GLU A C 1
ATOM 755 O O . GLU A 1 95 ? -92.293 -27.139 111.307 1.00 86.81 95 GLU A O 1
ATOM 760 N N . LYS A 1 96 ? -92.140 -28.267 113.241 1.00 89.25 96 LYS A N 1
ATOM 761 C CA . LYS A 1 96 ? -90.701 -28.051 113.453 1.00 89.25 96 LYS A CA 1
ATOM 762 C C . LYS A 1 96 ? -89.857 -28.599 112.298 1.00 89.25 96 LYS A C 1
ATOM 764 O O . LYS A 1 96 ? -88.961 -27.901 111.836 1.00 89.25 96 LYS A O 1
ATOM 769 N N . ALA A 1 97 ? -90.130 -29.817 111.826 1.00 85.81 97 ALA A N 1
ATOM 770 C CA . ALA A 1 97 ? -89.403 -30.420 110.708 1.00 85.81 97 ALA A CA 1
ATOM 771 C C . ALA A 1 97 ? -89.577 -29.614 109.410 1.00 85.81 97 ALA A C 1
ATOM 773 O O . ALA A 1 97 ? -88.599 -29.374 108.703 1.00 85.81 97 ALA A O 1
ATOM 774 N N . LYS A 1 98 ? -90.794 -29.120 109.134 1.00 89.06 98 LYS A N 1
ATOM 775 C CA . LYS A 1 98 ? -91.033 -28.219 108.002 1.00 89.06 98 LYS A CA 1
ATOM 776 C C . LYS A 1 98 ? -90.265 -26.904 108.156 1.00 89.06 98 LYS A C 1
ATOM 778 O O . LYS A 1 98 ? -89.588 -26.499 107.221 1.00 89.06 98 LYS A O 1
ATOM 783 N N . ILE A 1 99 ? -90.323 -26.270 109.330 1.00 88.56 99 ILE A N 1
ATOM 784 C CA . ILE A 1 99 ? -89.595 -25.021 109.605 1.00 88.56 99 ILE A CA 1
ATOM 785 C C . ILE A 1 99 ? -88.084 -25.213 109.400 1.00 88.56 99 ILE A C 1
ATOM 787 O O . ILE A 1 99 ? -87.447 -24.349 108.806 1.00 88.56 99 ILE A O 1
ATOM 791 N N . ILE A 1 100 ? -87.517 -26.345 109.831 1.00 87.94 100 ILE A N 1
ATOM 792 C CA . ILE A 1 100 ? -86.107 -26.685 109.586 1.00 87.94 100 ILE A CA 1
ATOM 793 C C . ILE A 1 100 ? -85.823 -26.759 108.078 1.00 87.94 100 ILE A C 1
ATOM 795 O O . ILE A 1 100 ? -84.928 -26.057 107.617 1.00 87.94 100 ILE A O 1
ATOM 799 N N . SER A 1 101 ? -86.625 -27.493 107.296 1.00 90.44 101 SER A N 1
ATOM 800 C CA . SER A 1 101 ? -86.483 -27.559 105.828 1.00 90.44 101 SER A CA 1
ATOM 801 C C . SER A 1 101 ? -86.576 -26.173 105.166 1.00 90.44 101 SER A C 1
ATOM 803 O O . SER A 1 101 ? -85.719 -25.806 104.363 1.00 90.44 101 SER A O 1
ATOM 805 N N . ASP A 1 102 ? -87.565 -25.363 105.561 1.00 88.94 102 ASP A N 1
ATOM 806 C CA . ASP A 1 102 ? -87.786 -23.997 105.061 1.00 88.94 102 ASP A CA 1
ATOM 807 C C . ASP A 1 102 ? -86.638 -23.027 105.433 1.00 88.94 102 ASP A C 1
ATOM 809 O O . ASP A 1 102 ? -86.550 -21.935 104.859 1.00 88.94 102 ASP A O 1
ATOM 813 N N . TYR A 1 103 ? -85.790 -23.366 106.413 1.00 91.19 103 TYR A N 1
ATOM 814 C CA . TYR A 1 103 ? -84.568 -22.628 106.760 1.00 91.19 103 TYR A CA 1
ATOM 815 C C . TYR A 1 103 ? -83.319 -23.209 106.092 1.00 91.19 103 TYR A C 1
ATOM 817 O O . TYR A 1 103 ? -82.500 -22.431 105.608 1.00 91.19 103 TYR A O 1
ATOM 825 N N . GLU A 1 104 ? -83.184 -24.532 105.994 1.00 91.44 104 GLU A N 1
ATOM 826 C CA . GLU A 1 104 ? -82.100 -25.182 105.249 1.00 91.44 104 GLU A CA 1
ATOM 827 C C . GLU A 1 104 ? -82.076 -24.729 103.788 1.00 91.44 104 GLU A C 1
ATOM 829 O O . GLU A 1 104 ? -81.017 -24.386 103.266 1.00 91.44 104 GLU A O 1
ATOM 834 N N . ASP A 1 105 ? -83.233 -24.659 103.129 1.00 91.69 105 ASP A N 1
ATOM 835 C CA . ASP A 1 105 ? -83.299 -24.217 101.734 1.00 91.69 105 ASP A CA 1
ATOM 836 C C . ASP A 1 105 ? -83.048 -22.710 101.588 1.00 91.69 105 ASP A C 1
ATOM 838 O O . ASP A 1 105 ? -82.478 -22.277 100.586 1.00 91.69 105 ASP A O 1
ATOM 842 N N . LYS A 1 106 ? -83.364 -21.889 102.600 1.00 93.19 106 LYS A N 1
ATOM 843 C CA . LYS A 1 106 ? -82.932 -20.478 102.630 1.00 93.19 106 LYS A CA 1
ATOM 844 C C . LYS A 1 106 ? -81.419 -20.354 102.787 1.00 93.19 106 LYS A C 1
ATOM 846 O O . LYS A 1 106 ? -80.828 -19.519 102.111 1.00 93.19 106 LYS A O 1
ATOM 851 N N . ILE A 1 107 ? -80.798 -21.185 103.627 1.00 91.69 107 ILE A N 1
ATOM 852 C CA . ILE A 1 107 ? -79.340 -21.226 103.803 1.00 91.69 107 ILE A CA 1
ATOM 853 C C . ILE A 1 107 ? -78.673 -21.630 102.483 1.00 91.69 107 ILE A C 1
ATOM 855 O O . ILE A 1 107 ? -77.881 -20.847 101.970 1.00 91.69 107 ILE A O 1
ATOM 859 N N . LYS A 1 108 ? -79.084 -22.742 101.854 1.00 93.00 108 LYS A N 1
ATOM 860 C CA . LYS A 1 108 ? -78.562 -23.189 100.545 1.00 93.00 108 LYS A CA 1
ATOM 861 C C . LYS A 1 108 ? -78.680 -22.097 99.472 1.00 93.00 108 LYS A C 1
ATOM 863 O O . LYS A 1 108 ? -77.729 -21.838 98.741 1.00 93.00 108 LYS A O 1
ATOM 868 N N . ASN A 1 109 ? -79.828 -21.419 99.382 1.00 91.38 109 ASN A N 1
ATOM 869 C CA . ASN A 1 109 ? -80.029 -20.339 98.407 1.00 91.38 109 ASN A CA 1
ATOM 870 C C . ASN A 1 109 ? -79.168 -19.095 98.701 1.00 91.38 109 ASN A C 1
ATOM 872 O O . ASN A 1 109 ? -78.680 -18.456 97.767 1.00 91.38 109 ASN A O 1
ATOM 876 N N . LEU A 1 110 ? -78.941 -18.758 99.976 1.00 94.25 110 LEU A N 1
ATOM 877 C CA . LEU A 1 110 ? -78.014 -17.693 100.372 1.00 94.25 110 LEU A CA 1
ATOM 878 C C . LEU A 1 110 ? -76.557 -18.074 100.076 1.00 94.25 110 LEU A C 1
ATOM 880 O O . LEU A 1 110 ? -75.827 -17.245 99.542 1.00 94.25 110 LEU A O 1
ATOM 884 N N . GLU A 1 111 ? -76.149 -19.314 100.352 1.00 92.88 111 GLU A N 1
ATOM 885 C CA . GLU A 1 111 ? -74.818 -19.842 100.027 1.00 92.88 111 GLU A CA 1
ATOM 886 C C . GLU A 1 111 ? -74.552 -19.815 98.518 1.00 92.88 111 GLU A C 1
ATOM 888 O O . GLU A 1 111 ? -73.503 -19.332 98.098 1.00 92.88 111 GLU A O 1
ATOM 893 N N . ILE A 1 112 ? -75.512 -20.256 97.694 1.00 92.81 112 ILE A N 1
ATOM 894 C CA . ILE A 1 112 ? -75.427 -20.190 96.226 1.00 92.81 112 ILE A CA 1
ATOM 895 C C . ILE A 1 112 ? -75.305 -18.733 95.759 1.00 92.81 112 ILE A C 1
ATOM 897 O O . ILE A 1 112 ? -74.386 -18.409 95.013 1.00 92.81 112 ILE A O 1
ATOM 901 N N . SER A 1 113 ? -76.182 -17.840 96.229 1.00 92.94 113 SER A N 1
ATOM 902 C CA . SER A 1 113 ? -76.168 -16.419 95.847 1.00 92.94 113 SER A CA 1
ATOM 903 C C . SER A 1 113 ? -74.854 -15.724 96.231 1.00 92.94 113 SER A C 1
ATOM 905 O O . SER A 1 113 ? -74.242 -15.024 95.418 1.00 92.94 113 SER A O 1
ATOM 907 N N . LEU A 1 114 ? -74.363 -15.974 97.450 1.00 93.88 114 LEU A N 1
ATOM 908 C CA . LEU A 1 114 ? -73.095 -15.443 97.943 1.00 93.88 114 LEU A CA 1
ATOM 909 C C . LEU A 1 114 ? -71.910 -16.001 97.140 1.00 93.88 114 LEU A C 1
ATOM 911 O O . LEU A 1 114 ? -71.029 -15.243 96.736 1.00 93.88 114 LEU A O 1
ATOM 915 N N . ARG A 1 115 ? -71.914 -17.309 96.856 1.00 93.38 115 ARG A N 1
ATOM 916 C CA . ARG A 1 115 ? -70.892 -17.979 96.047 1.00 93.38 115 ARG A CA 1
ATOM 917 C C . ARG A 1 115 ? -70.836 -17.411 94.630 1.00 93.38 115 ARG A C 1
ATOM 919 O O . ARG A 1 115 ? -69.762 -16.999 94.211 1.00 93.38 115 ARG A O 1
ATOM 926 N N . THR A 1 116 ? -71.965 -17.317 93.928 1.00 93.00 116 THR A N 1
ATOM 927 C CA . THR A 1 116 ? -72.023 -16.741 92.575 1.00 93.00 116 THR A CA 1
ATOM 928 C C . THR A 1 116 ? -71.591 -15.271 92.567 1.00 93.00 116 THR A C 1
ATOM 930 O O . THR A 1 116 ? -70.895 -14.846 91.650 1.00 93.00 116 THR A O 1
ATOM 933 N N . SER A 1 117 ? -71.918 -14.498 93.609 1.00 94.06 117 SER A N 1
ATOM 934 C CA . SER A 1 117 ? -71.422 -13.124 93.773 1.00 94.06 117 SER A CA 1
ATOM 935 C C . SER A 1 117 ? -69.888 -13.066 93.873 1.00 94.06 117 SER A C 1
ATOM 937 O O . SER A 1 117 ? -69.249 -12.286 93.163 1.00 94.06 117 SER A O 1
ATOM 939 N N . TYR A 1 118 ? -69.272 -13.939 94.681 1.00 93.12 118 TYR A N 1
ATOM 940 C CA . TYR A 1 118 ? -67.812 -14.029 94.781 1.00 93.12 118 TYR A CA 1
ATOM 941 C C . TYR A 1 118 ? -67.148 -14.584 93.513 1.00 93.12 118 TYR A C 1
ATOM 943 O O . TYR A 1 118 ? -66.126 -14.043 93.098 1.00 93.12 118 TYR A O 1
ATOM 951 N N . GLU A 1 119 ? -67.716 -15.601 92.863 1.00 93.62 119 GLU A N 1
ATOM 952 C CA . GLU A 1 119 ? -67.200 -16.162 91.603 1.00 93.62 119 GLU A CA 1
ATOM 953 C C . GLU A 1 119 ? -67.222 -15.112 90.480 1.00 93.62 119 GLU A C 1
ATOM 955 O O . GLU A 1 119 ? -66.195 -14.887 89.836 1.00 93.62 119 GLU A O 1
ATOM 960 N N . ASN A 1 120 ? -68.326 -14.366 90.341 1.00 94.44 120 ASN A N 1
ATOM 961 C CA . ASN A 1 120 ? -68.409 -13.210 89.445 1.00 94.44 120 ASN A CA 1
ATOM 962 C C . ASN A 1 120 ? -67.326 -12.170 89.776 1.00 94.44 120 ASN A C 1
ATOM 964 O O . ASN A 1 120 ? -66.638 -11.677 88.875 1.00 94.44 120 ASN A O 1
ATOM 968 N N . LYS A 1 121 ? -67.115 -11.860 91.065 1.00 95.75 121 LYS A N 1
ATOM 969 C CA . LYS A 1 121 ? -66.132 -10.845 91.465 1.00 95.75 121 LYS A CA 1
ATOM 970 C C . LYS A 1 121 ? -64.684 -11.275 91.249 1.00 95.75 121 LYS A C 1
ATOM 972 O O . LYS A 1 121 ? -63.856 -10.438 90.894 1.00 95.75 121 LYS A O 1
ATOM 977 N N . ILE A 1 122 ? -64.390 -12.565 91.398 1.00 94.25 122 ILE A N 1
ATOM 978 C CA . ILE A 1 122 ? -63.101 -13.155 91.028 1.00 94.25 122 ILE A CA 1
ATOM 979 C C . ILE A 1 122 ? -62.890 -13.005 89.517 1.00 94.25 122 ILE A C 1
ATOM 981 O O . ILE A 1 122 ? -61.859 -12.471 89.114 1.00 94.25 122 ILE A O 1
ATOM 985 N N . THR A 1 123 ? -63.874 -13.360 88.681 1.00 93.62 123 THR A N 1
ATOM 986 C CA . THR A 1 123 ? -63.735 -13.216 87.219 1.00 93.62 123 THR A CA 1
ATOM 987 C C . THR A 1 123 ? -63.575 -11.765 86.754 1.00 93.62 123 THR A C 1
ATOM 989 O O . THR A 1 123 ? -62.728 -11.512 85.899 1.00 93.62 123 THR A O 1
ATOM 992 N N . GLU A 1 124 ? -64.287 -10.794 87.348 1.00 94.56 124 GLU A N 1
ATOM 993 C CA . GLU A 1 124 ? -64.056 -9.362 87.083 1.00 94.56 124 GLU A CA 1
ATOM 994 C C . GLU A 1 124 ? -62.600 -8.951 87.364 1.00 94.56 124 GLU A C 1
ATOM 996 O O . GLU A 1 124 ? -61.985 -8.231 86.575 1.00 94.56 124 GLU A O 1
ATOM 1001 N N . LEU A 1 125 ? -62.056 -9.368 88.514 1.00 94.50 125 LEU A N 1
ATOM 1002 C CA . LEU A 1 125 ? -60.710 -8.991 88.947 1.00 94.50 125 LEU A CA 1
ATOM 1003 C C . LEU A 1 125 ? -59.634 -9.672 88.094 1.00 94.50 125 LEU A C 1
ATOM 1005 O O . LEU A 1 125 ? -58.680 -9.009 87.691 1.00 94.50 125 LEU A O 1
ATOM 1009 N N . SER A 1 126 ? -59.815 -10.951 87.749 1.00 93.44 126 SER A N 1
ATOM 1010 C CA . SER A 1 126 ? -58.934 -11.666 86.819 1.00 93.44 126 SER A CA 1
ATOM 1011 C C . SER A 1 126 ? -58.909 -11.012 85.436 1.00 93.44 126 SER A C 1
ATOM 1013 O O . SER A 1 126 ? -57.827 -10.791 84.899 1.00 93.44 126 SER A O 1
ATOM 1015 N N . GLN A 1 127 ? -60.069 -10.635 84.882 1.00 93.62 127 GLN A N 1
ATOM 1016 C CA . GLN A 1 127 ? -60.138 -9.944 83.589 1.00 93.62 127 GLN A CA 1
ATOM 1017 C C . GLN A 1 127 ? -59.470 -8.565 83.630 1.00 93.62 127 GLN A C 1
ATOM 1019 O O . GLN A 1 127 ? -58.739 -8.219 82.705 1.00 93.62 127 GLN A O 1
ATOM 1024 N N . LYS A 1 128 ? -59.669 -7.778 84.697 1.00 95.25 128 LYS A N 1
ATOM 1025 C CA . LYS A 1 128 ? -58.989 -6.479 84.853 1.00 95.25 128 LYS A CA 1
ATOM 1026 C C . LYS A 1 128 ? -57.473 -6.633 84.918 1.00 95.25 128 LYS A C 1
ATOM 1028 O O . LYS A 1 128 ? -56.779 -5.995 84.134 1.00 95.25 128 LYS A O 1
ATOM 1033 N N . PHE A 1 129 ? -56.976 -7.526 85.774 1.00 94.31 129 PHE A N 1
ATOM 1034 C CA . PHE A 1 129 ? -55.543 -7.788 85.904 1.00 94.31 129 PHE A CA 1
ATOM 1035 C C . PHE A 1 129 ? -54.921 -8.289 84.590 1.00 94.31 129 PHE A C 1
ATOM 1037 O O . PHE A 1 129 ? -53.844 -7.834 84.203 1.00 94.31 129 PHE A O 1
ATOM 1044 N N . GLN A 1 130 ? -55.609 -9.179 83.867 1.00 94.19 130 GLN A N 1
ATOM 1045 C CA . GLN A 1 130 ? -55.152 -9.646 82.559 1.00 94.19 130 GLN A CA 1
ATOM 1046 C C . GLN A 1 130 ? -55.110 -8.501 81.535 1.00 94.19 130 GLN A C 1
ATOM 1048 O O . GLN A 1 130 ? -54.080 -8.308 80.895 1.00 94.19 130 GLN A O 1
ATOM 1053 N N . ASN A 1 131 ? -56.167 -7.690 81.430 1.00 93.69 131 ASN A N 1
ATOM 1054 C CA . ASN A 1 131 ? -56.207 -6.537 80.525 1.00 93.69 131 ASN A CA 1
ATOM 1055 C C . ASN A 1 131 ? -55.116 -5.499 80.851 1.00 93.69 131 ASN A C 1
ATOM 1057 O O . ASN A 1 131 ? -54.510 -4.932 79.944 1.00 93.69 131 ASN A O 1
ATOM 1061 N N . GLU A 1 132 ? -54.840 -5.239 82.131 1.00 95.25 132 GLU A N 1
ATOM 1062 C CA . GLU A 1 132 ? -53.747 -4.359 82.563 1.00 95.25 132 GLU A CA 1
ATOM 1063 C C . GLU A 1 132 ? -52.383 -4.905 82.113 1.00 95.25 132 GLU A C 1
ATOM 1065 O O . GLU A 1 132 ? -51.591 -4.168 81.520 1.00 95.25 132 GLU A O 1
ATOM 1070 N N . LYS A 1 133 ? -52.132 -6.208 82.301 1.00 94.69 133 LYS A N 1
ATOM 1071 C CA . LYS A 1 133 ? -50.872 -6.853 81.896 1.00 94.69 133 LYS A CA 1
ATOM 1072 C C . LYS A 1 133 ? -50.717 -6.976 80.379 1.00 94.69 133 LYS A C 1
ATOM 1074 O O . LYS A 1 133 ? -49.619 -6.763 79.873 1.00 94.69 133 LYS A O 1
ATOM 1079 N N . GLU A 1 134 ? -51.788 -7.238 79.633 1.00 94.56 134 GLU A N 1
ATOM 1080 C CA . GLU A 1 134 ? -51.759 -7.230 78.164 1.00 94.56 134 GLU A CA 1
ATOM 1081 C C . GLU A 1 134 ? -51.457 -5.832 77.600 1.00 94.56 134 GLU A C 1
ATOM 1083 O O . GLU A 1 134 ? -50.708 -5.710 76.628 1.00 94.56 134 GLU A O 1
ATOM 1088 N N . ASN A 1 135 ? -51.973 -4.767 78.227 1.00 94.69 135 ASN A N 1
ATOM 1089 C CA . ASN A 1 135 ? -51.652 -3.390 77.844 1.00 94.69 135 ASN A CA 1
ATOM 1090 C C . ASN A 1 135 ? -50.202 -3.006 78.185 1.00 94.69 135 ASN A C 1
ATOM 1092 O O . ASN A 1 135 ? -49.539 -2.373 77.365 1.00 94.69 135 ASN A O 1
ATOM 1096 N N . GLU A 1 136 ? -49.684 -3.419 79.346 1.00 95.44 136 GLU A N 1
ATOM 1097 C CA . GLU A 1 136 ? -48.277 -3.220 79.730 1.00 95.44 136 GLU A CA 1
ATOM 1098 C C . GLU A 1 136 ? -47.323 -3.935 78.755 1.00 95.44 136 GLU A C 1
ATOM 1100 O O . GLU A 1 136 ? -46.402 -3.317 78.217 1.00 95.44 136 GLU A O 1
ATOM 1105 N N . ILE A 1 137 ? -47.604 -5.203 78.430 1.00 95.00 137 ILE A N 1
ATOM 1106 C CA . ILE A 1 137 ? -46.861 -5.985 77.429 1.00 95.00 137 ILE A CA 1
ATOM 1107 C C . ILE A 1 137 ? -46.920 -5.311 76.050 1.00 95.00 137 ILE A C 1
ATOM 1109 O O . ILE A 1 137 ? -45.889 -5.181 75.390 1.00 95.00 137 ILE A O 1
ATOM 1113 N N . ARG A 1 138 ? -48.094 -4.833 75.613 1.00 94.75 138 ARG A N 1
ATOM 1114 C CA . ARG A 1 138 ? -48.245 -4.133 74.325 1.00 94.75 138 ARG A CA 1
ATOM 1115 C C . ARG A 1 138 ? -47.484 -2.804 74.288 1.00 94.75 138 ARG A C 1
ATOM 1117 O O . ARG A 1 138 ? -46.903 -2.477 73.258 1.00 94.75 138 ARG A O 1
ATOM 1124 N N . GLY A 1 139 ? -47.430 -2.069 75.400 1.00 94.94 139 GLY A N 1
ATOM 1125 C CA . GLY A 1 139 ? -46.599 -0.869 75.530 1.00 94.94 139 GLY A CA 1
ATOM 1126 C C . GLY A 1 139 ? -45.111 -1.170 75.327 1.00 94.94 139 GLY A C 1
ATOM 1127 O O . GLY A 1 139 ? -44.452 -0.504 74.529 1.00 94.94 139 GLY A O 1
ATOM 1128 N N . ILE A 1 140 ? -44.613 -2.227 75.978 1.00 95.44 140 ILE A N 1
ATOM 1129 C CA . ILE A 1 140 ? -43.226 -2.698 75.843 1.00 95.44 140 ILE A CA 1
ATOM 1130 C C . ILE A 1 140 ? -42.927 -3.131 74.398 1.00 95.44 140 ILE A C 1
ATOM 1132 O O . ILE A 1 140 ? -41.902 -2.730 73.846 1.00 95.44 140 ILE A O 1
ATOM 1136 N N . ILE A 1 141 ? -43.821 -3.900 73.760 1.00 94.75 141 ILE A N 1
ATOM 1137 C CA . ILE A 1 141 ? -43.674 -4.324 72.355 1.00 94.75 141 ILE A CA 1
ATOM 1138 C C . ILE A 1 141 ? -43.521 -3.105 71.439 1.00 94.75 141 ILE A C 1
ATOM 1140 O O . ILE A 1 141 ? -42.521 -3.010 70.730 1.00 94.75 141 ILE A O 1
ATOM 1144 N N . ASN A 1 142 ? -44.439 -2.136 71.521 1.00 95.00 142 ASN A N 1
ATOM 1145 C CA . ASN A 1 142 ? -44.406 -0.927 70.692 1.00 95.00 142 ASN A CA 1
ATOM 1146 C C . ASN A 1 142 ? -43.100 -0.121 70.877 1.00 95.00 142 ASN A C 1
ATOM 1148 O O . ASN A 1 142 ? -42.572 0.450 69.920 1.00 95.00 142 ASN A O 1
ATOM 1152 N N . GLU A 1 143 ? -42.557 -0.065 72.100 1.00 95.88 143 GLU A N 1
ATOM 1153 C CA . GLU A 1 143 ? -41.291 0.624 72.380 1.00 95.88 143 GLU A CA 1
ATOM 1154 C C . GLU A 1 143 ? -40.088 -0.097 71.743 1.00 95.88 143 GLU A C 1
ATOM 1156 O O . GLU A 1 143 ? -39.209 0.549 71.164 1.00 95.88 143 GLU A O 1
ATOM 1161 N N . TYR A 1 144 ? -40.047 -1.432 71.808 1.00 95.00 144 TYR A N 1
ATOM 1162 C CA . TYR A 1 144 ? -38.995 -2.226 71.167 1.00 95.00 144 TYR A CA 1
ATOM 1163 C C . TYR A 1 144 ? -39.110 -2.234 69.638 1.00 95.00 144 TYR A C 1
ATOM 1165 O O . TYR A 1 144 ? -38.088 -2.092 68.968 1.00 95.00 144 TYR A O 1
ATOM 1173 N N . GLU A 1 145 ? -40.316 -2.318 69.073 1.00 96.25 145 GLU A N 1
ATOM 1174 C CA . GLU A 1 145 ? -40.547 -2.190 67.628 1.00 96.25 145 GLU A CA 1
ATOM 1175 C C . GLU A 1 145 ? -40.045 -0.843 67.099 1.00 96.25 145 GLU A C 1
ATOM 1177 O O . GLU A 1 145 ? -39.332 -0.801 66.092 1.00 96.25 145 GLU A O 1
ATOM 1182 N N . LYS A 1 146 ? -40.324 0.254 67.820 1.00 95.31 146 LYS A N 1
ATOM 1183 C CA . LYS A 1 146 ? -39.785 1.571 67.472 1.00 95.31 146 LYS A CA 1
ATOM 1184 C C . LYS A 1 146 ? -38.253 1.581 67.509 1.00 95.31 146 LYS A C 1
ATOM 1186 O O . LYS A 1 146 ? -37.640 1.970 66.520 1.00 95.31 146 LYS A O 1
ATOM 1191 N N . LYS A 1 147 ? -37.628 1.098 68.591 1.00 96.06 147 LYS A N 1
ATOM 1192 C CA . LYS A 1 147 ? -36.155 1.017 68.700 1.00 96.06 147 LYS A CA 1
ATOM 1193 C C . LYS A 1 147 ? -35.534 0.189 67.570 1.00 96.06 147 LYS A C 1
ATOM 1195 O O . LYS A 1 147 ? -34.493 0.567 67.043 1.00 96.06 147 LYS A O 1
ATOM 1200 N N . ILE A 1 148 ? -36.167 -0.917 67.172 1.00 94.75 148 ILE A N 1
ATOM 1201 C CA . ILE A 1 148 ? -35.724 -1.759 66.048 1.00 94.75 148 ILE A CA 1
ATOM 1202 C C . ILE A 1 148 ? -35.834 -1.003 64.715 1.00 94.75 148 ILE A C 1
ATOM 1204 O O . ILE A 1 148 ? -34.922 -1.098 63.892 1.00 94.75 148 ILE A O 1
ATOM 1208 N N . SER A 1 149 ? -36.908 -0.235 64.509 1.00 94.88 149 SER A N 1
ATOM 1209 C CA . SER A 1 149 ? -37.086 0.624 63.331 1.00 94.88 149 SER A CA 1
ATOM 1210 C C . SER A 1 149 ? -36.020 1.722 63.261 1.00 94.88 149 SER A C 1
ATOM 1212 O O . SER A 1 149 ? -35.331 1.846 62.250 1.00 94.88 149 SER A O 1
ATOM 1214 N N . ASP A 1 150 ? -35.809 2.454 64.359 1.00 94.69 150 ASP A N 1
ATOM 1215 C CA . ASP A 1 150 ? -34.809 3.522 64.458 1.00 94.69 150 ASP A CA 1
ATOM 1216 C C . ASP A 1 150 ? -33.389 2.972 64.184 1.00 94.69 150 ASP A C 1
ATOM 1218 O O . ASP A 1 150 ? -32.661 3.511 63.348 1.00 94.69 150 ASP A O 1
ATOM 1222 N N . ILE A 1 151 ? -33.028 1.825 64.780 1.00 95.25 151 ILE A N 1
ATOM 1223 C CA . ILE A 1 151 ? -31.748 1.135 64.531 1.00 95.25 151 ILE A CA 1
ATOM 1224 C C . ILE A 1 151 ? -31.610 0.681 63.070 1.00 95.25 151 ILE A C 1
ATOM 1226 O O . ILE A 1 151 ? -30.522 0.799 62.503 1.00 95.25 151 ILE A O 1
ATOM 1230 N N . ARG A 1 152 ? -32.676 0.158 62.443 1.00 95.31 152 ARG A N 1
ATOM 1231 C CA . ARG A 1 152 ? -32.652 -0.230 61.021 1.00 95.31 152 ARG A CA 1
ATOM 1232 C C . ARG A 1 152 ? -32.372 0.986 60.139 1.00 95.31 152 ARG A C 1
ATOM 1234 O O . ARG A 1 152 ? -31.440 0.936 59.343 1.00 95.31 152 ARG A O 1
ATOM 1241 N N . ASN A 1 153 ? -33.108 2.078 60.339 1.00 94.69 153 ASN A N 1
ATOM 1242 C CA . ASN A 1 153 ? -32.955 3.308 59.563 1.00 94.69 153 ASN A CA 1
ATOM 1243 C C . ASN A 1 153 ? -31.524 3.871 59.665 1.00 94.69 153 ASN A C 1
ATOM 1245 O O . ASN A 1 153 ? -30.932 4.231 58.649 1.00 94.69 153 ASN A O 1
ATOM 1249 N N . ASP A 1 154 ? -30.923 3.880 60.859 1.00 94.69 154 ASP A N 1
ATOM 1250 C CA . ASP A 1 154 ? -29.528 4.303 61.053 1.00 94.69 154 ASP A CA 1
ATOM 1251 C C . ASP A 1 154 ? -28.518 3.399 60.327 1.00 94.69 154 ASP A C 1
ATOM 1253 O O . ASP A 1 154 ? -27.534 3.888 59.755 1.00 94.69 154 ASP A O 1
ATOM 1257 N N . LYS A 1 155 ? -28.745 2.078 60.305 1.00 94.56 155 LYS A N 1
ATOM 1258 C CA . LYS A 1 155 ? -27.894 1.144 59.550 1.00 94.56 155 LYS A CA 1
ATOM 1259 C C . LYS A 1 155 ? -28.050 1.317 58.044 1.00 94.56 155 LYS A C 1
ATOM 1261 O O . LYS A 1 155 ? -27.030 1.399 57.363 1.00 94.56 155 LYS A O 1
ATOM 1266 N N . ASP A 1 156 ? -29.270 1.457 57.542 1.00 95.19 156 ASP A N 1
ATOM 1267 C CA . ASP A 1 156 ? -29.535 1.653 56.115 1.00 95.19 156 ASP A CA 1
ATOM 1268 C C . ASP A 1 156 ? -28.948 2.991 55.626 1.00 95.19 156 ASP A C 1
ATOM 1270 O O . ASP A 1 156 ? -28.238 3.025 54.620 1.00 95.19 156 ASP A O 1
ATOM 1274 N N . ASN A 1 157 ? -29.098 4.074 56.400 1.00 94.75 157 ASN A N 1
ATOM 1275 C CA . ASN A 1 157 ? -28.437 5.361 56.144 1.00 94.75 157 ASN A CA 1
ATOM 1276 C C . ASN A 1 157 ? -26.900 5.248 56.140 1.00 94.75 157 ASN A C 1
ATOM 1278 O O . ASN A 1 157 ? -26.227 5.836 55.287 1.00 94.75 157 ASN A O 1
ATOM 1282 N N . THR A 1 158 ? -26.327 4.466 57.063 1.00 95.12 158 THR A N 1
ATOM 1283 C CA . THR A 1 158 ? -24.878 4.207 57.114 1.00 95.12 158 THR A CA 1
ATOM 1284 C C . THR A 1 158 ? -24.403 3.445 55.871 1.00 95.12 158 THR A C 1
ATOM 1286 O O . THR A 1 158 ? -23.395 3.818 55.269 1.00 95.12 158 THR A O 1
ATOM 1289 N N . VAL A 1 159 ? -25.142 2.416 55.443 1.00 94.38 159 VAL A N 1
ATOM 1290 C CA . VAL A 1 159 ? -24.845 1.631 54.234 1.00 94.38 159 VAL A CA 1
ATOM 1291 C C . VAL A 1 159 ? -24.952 2.494 52.976 1.00 94.38 159 VAL A C 1
ATOM 1293 O O . VAL A 1 159 ? -24.039 2.470 52.152 1.00 94.38 159 VAL A O 1
ATOM 1296 N N . LEU A 1 160 ? -25.998 3.317 52.845 1.00 95.12 160 LEU A N 1
ATOM 1297 C CA . LEU A 1 160 ? -26.157 4.256 51.727 1.00 95.12 160 LEU A CA 1
ATOM 1298 C C . LEU A 1 160 ? -24.990 5.249 51.633 1.00 95.12 160 LEU A C 1
ATOM 1300 O O . LEU A 1 160 ? -24.500 5.516 50.533 1.00 95.12 160 LEU A O 1
ATOM 1304 N N . LYS A 1 161 ? -24.495 5.754 52.771 1.00 95.19 161 LYS A N 1
ATOM 1305 C CA . LYS A 1 161 ? -23.314 6.627 52.801 1.00 95.19 161 LYS A CA 1
ATOM 1306 C C . LYS A 1 161 ? -22.048 5.895 52.343 1.00 95.19 161 LYS A C 1
ATOM 1308 O O . LYS A 1 161 ? -21.354 6.396 51.465 1.00 95.19 161 LYS A O 1
ATOM 1313 N N . ILE A 1 162 ? -21.790 4.691 52.861 1.00 94.50 162 ILE A N 1
ATOM 1314 C CA . ILE A 1 162 ? -20.637 3.865 52.454 1.00 94.50 162 ILE A CA 1
ATOM 1315 C C . ILE A 1 162 ? -20.690 3.547 50.951 1.00 94.50 162 ILE A C 1
ATOM 1317 O O . ILE A 1 162 ? -19.678 3.668 50.262 1.00 94.50 162 ILE A O 1
ATOM 1321 N N . LEU A 1 163 ? -21.866 3.195 50.419 1.00 93.56 163 LEU A N 1
ATOM 1322 C CA . LEU A 1 163 ? -22.063 2.938 48.989 1.00 93.56 163 LEU A CA 1
ATOM 1323 C C . LEU A 1 163 ? -21.825 4.189 48.135 1.00 93.56 163 LEU A C 1
ATOM 1325 O O . LEU A 1 163 ? -21.256 4.082 47.047 1.00 93.56 163 LEU A O 1
ATOM 1329 N N . LYS A 1 164 ? -22.223 5.376 48.608 1.00 95.12 164 LYS A N 1
ATOM 1330 C CA . LYS A 1 164 ? -21.922 6.641 47.929 1.00 95.12 164 LYS A CA 1
ATOM 1331 C C . LYS A 1 164 ? -20.415 6.910 47.905 1.00 95.12 164 LYS A C 1
ATOM 1333 O O . LYS A 1 164 ? -19.860 7.098 46.824 1.00 95.12 164 LYS A O 1
ATOM 1338 N N . ASP A 1 165 ? -19.755 6.867 49.060 1.00 93.94 165 ASP A N 1
ATOM 1339 C CA . ASP A 1 165 ? -18.321 7.155 49.196 1.00 93.94 165 ASP A CA 1
ATOM 1340 C C . ASP A 1 165 ? -17.466 6.156 48.381 1.00 93.94 165 ASP A C 1
ATOM 1342 O O . ASP A 1 165 ? -16.499 6.540 47.715 1.00 93.94 165 ASP A O 1
ATOM 1346 N N . TYR A 1 166 ? -17.868 4.877 48.352 1.00 94.12 166 TYR A N 1
ATOM 1347 C CA . TYR A 1 166 ? -17.272 3.837 47.508 1.00 94.12 166 TYR A CA 1
ATOM 1348 C C . TYR A 1 166 ? -17.421 4.150 46.012 1.00 94.12 166 TYR A C 1
ATOM 1350 O O . TYR A 1 166 ? -16.426 4.165 45.284 1.00 94.12 166 TYR A O 1
ATOM 1358 N N . ASN A 1 167 ? -18.639 4.458 45.553 1.00 94.88 167 ASN A N 1
ATOM 1359 C CA . ASN A 1 167 ? -18.896 4.784 44.150 1.00 94.88 167 ASN A CA 1
ATOM 1360 C C . ASN A 1 167 ? -18.182 6.071 43.712 1.00 94.88 167 ASN A C 1
ATOM 1362 O O . ASN A 1 167 ? -17.668 6.128 42.595 1.00 94.88 167 ASN A O 1
ATOM 1366 N N . GLU A 1 168 ? -18.088 7.094 44.564 1.00 95.06 168 GLU A N 1
ATOM 1367 C CA . GLU A 1 168 ? -17.309 8.299 44.258 1.00 95.06 168 GLU A CA 1
ATOM 1368 C C . GLU A 1 168 ? -15.817 7.990 44.080 1.00 95.06 168 GLU A C 1
ATOM 1370 O O . GLU A 1 168 ? -15.184 8.532 43.173 1.00 95.06 168 GLU A O 1
ATOM 1375 N N . ASN A 1 169 ? -15.249 7.100 44.897 1.00 95.50 169 ASN A N 1
ATOM 1376 C CA . ASN A 1 169 ? -13.849 6.693 44.766 1.00 95.50 169 ASN A CA 1
ATOM 1377 C C . ASN A 1 169 ? -13.606 5.800 43.539 1.00 95.50 169 ASN A C 1
ATOM 1379 O O . ASN A 1 169 ? -12.637 6.027 42.816 1.00 95.50 169 ASN A O 1
ATOM 1383 N N . LEU A 1 170 ? -14.512 4.868 43.232 1.00 94.44 170 LEU A N 1
ATOM 1384 C CA . LEU A 1 170 ? -14.448 4.047 42.016 1.00 94.44 170 LEU A CA 1
ATOM 1385 C C . LEU A 1 170 ? -14.507 4.929 40.751 1.00 94.44 170 LEU A C 1
ATOM 1387 O O . LEU A 1 170 ? -13.697 4.767 39.839 1.00 94.44 170 LEU A O 1
ATOM 1391 N N . ASN A 1 171 ? -15.370 5.952 40.741 1.00 93.56 171 ASN A N 1
ATOM 1392 C CA . ASN A 1 171 ? -15.437 6.946 39.664 1.00 93.56 171 ASN A CA 1
ATOM 1393 C C . ASN A 1 171 ? -14.165 7.810 39.538 1.00 93.56 171 ASN A C 1
ATOM 1395 O O . ASN A 1 171 ? -13.773 8.143 38.419 1.00 93.56 171 ASN A O 1
ATOM 1399 N N . LYS A 1 172 ? -13.502 8.182 40.646 1.00 94.56 172 LYS A N 1
ATOM 1400 C CA . LYS A 1 172 ? -12.194 8.875 40.598 1.00 94.56 172 LYS A CA 1
ATOM 1401 C C . LYS A 1 172 ? -11.139 7.981 39.937 1.00 94.56 172 LYS A C 1
ATOM 1403 O O . LYS A 1 172 ? -10.478 8.419 38.999 1.00 94.56 172 LYS A O 1
ATOM 1408 N N . ILE A 1 173 ? -11.056 6.721 40.369 1.00 92.94 173 ILE A N 1
ATOM 1409 C CA . ILE A 1 173 ? -10.110 5.722 39.854 1.00 92.94 173 ILE A CA 1
ATOM 1410 C C . ILE A 1 173 ? -10.327 5.477 38.352 1.00 92.94 173 ILE A C 1
ATOM 1412 O O . ILE A 1 173 ? -9.360 5.519 37.593 1.00 92.94 173 ILE A O 1
ATOM 1416 N N . SER A 1 174 ? -11.576 5.309 37.894 1.00 94.50 174 SER A N 1
ATOM 1417 C CA . SER A 1 174 ? -11.887 5.134 36.461 1.00 94.50 174 SER A CA 1
ATOM 1418 C C . SER A 1 174 ? -11.348 6.296 35.620 1.00 94.50 174 SER A C 1
ATOM 1420 O O . SER A 1 174 ? -10.570 6.085 34.690 1.00 94.50 174 SER A O 1
ATOM 1422 N N . ARG A 1 175 ? -11.636 7.540 36.031 1.00 94.38 175 ARG A N 1
ATOM 1423 C CA . ARG A 1 175 ? -11.172 8.762 35.349 1.00 94.38 175 ARG A CA 1
ATOM 1424 C C . ARG A 1 175 ? -9.647 8.898 35.323 1.00 94.38 175 ARG A C 1
ATOM 1426 O O . ARG A 1 175 ? -9.105 9.501 34.397 1.00 94.38 175 ARG A O 1
ATOM 1433 N N . GLU A 1 176 ? -8.934 8.376 36.320 1.00 94.69 176 GLU A N 1
ATOM 1434 C CA . GLU A 1 176 ? -7.466 8.342 36.310 1.00 94.69 176 GLU A CA 1
ATOM 1435 C C . GLU A 1 176 ? -6.916 7.307 35.322 1.00 94.69 176 GLU A C 1
ATOM 1437 O O . GLU A 1 176 ? -5.982 7.619 34.578 1.00 94.69 176 GLU A O 1
ATOM 1442 N N . TYR A 1 177 ? -7.509 6.112 35.248 1.00 93.44 177 TYR A N 1
ATOM 1443 C CA . TYR A 1 177 ? -7.137 5.113 34.241 1.00 93.44 177 TYR A CA 1
ATOM 1444 C C . TYR A 1 177 ? -7.477 5.574 32.816 1.00 93.44 177 TYR A C 1
ATOM 1446 O O . TYR A 1 177 ? -6.635 5.450 31.929 1.00 93.44 177 TYR A O 1
ATOM 1454 N N . GLU A 1 178 ? -8.643 6.185 32.595 1.00 95.56 178 GLU A N 1
ATOM 1455 C CA . GLU A 1 178 ? -9.045 6.785 31.313 1.00 95.56 178 GLU A CA 1
ATOM 1456 C C . GLU A 1 178 ? -8.037 7.844 30.830 1.00 95.56 178 GLU A C 1
ATOM 1458 O O . GLU A 1 178 ? -7.611 7.823 29.669 1.00 95.56 178 GLU A O 1
ATOM 1463 N N . LYS A 1 179 ? -7.586 8.733 31.730 1.00 95.19 179 LYS A N 1
ATOM 1464 C CA . LYS A 1 179 ? -6.520 9.709 31.444 1.00 95.19 179 LYS A CA 1
ATOM 1465 C C . LYS A 1 179 ? -5.205 9.021 31.084 1.00 95.19 179 LYS A C 1
ATOM 1467 O O . LYS A 1 179 ? -4.667 9.290 30.015 1.00 95.19 179 LYS A O 1
ATOM 1472 N N . ARG A 1 180 ? -4.729 8.079 31.912 1.00 95.06 180 ARG A N 1
ATOM 1473 C CA . ARG A 1 180 ? -3.484 7.327 31.651 1.00 95.06 180 ARG A CA 1
ATOM 1474 C C . ARG A 1 180 ? -3.520 6.612 30.297 1.00 95.06 180 ARG A C 1
ATOM 1476 O O . ARG A 1 180 ? -2.561 6.710 29.541 1.00 95.06 180 ARG A O 1
ATOM 1483 N N . ILE A 1 181 ? -4.630 5.956 29.952 1.00 93.38 181 ILE A N 1
ATOM 1484 C CA . ILE A 1 181 ? -4.830 5.305 28.646 1.00 93.38 181 ILE A CA 1
ATOM 1485 C C . ILE A 1 181 ? -4.770 6.329 27.502 1.00 93.38 181 ILE A C 1
ATOM 1487 O O . ILE A 1 181 ? -4.185 6.050 26.455 1.00 93.38 181 ILE A O 1
ATOM 1491 N N . THR A 1 182 ? -5.350 7.515 27.691 1.00 94.31 182 THR A N 1
ATOM 1492 C CA . THR A 1 182 ? -5.353 8.591 26.687 1.00 94.31 182 THR A CA 1
ATOM 1493 C C . THR A 1 182 ? -3.954 9.170 26.461 1.00 94.31 182 THR A C 1
ATOM 1495 O O . THR A 1 182 ? -3.554 9.371 25.314 1.00 94.31 182 THR A O 1
ATOM 1498 N N . ASP A 1 183 ? -3.180 9.389 27.525 1.00 93.94 183 ASP A N 1
ATOM 1499 C CA . ASP A 1 183 ? -1.817 9.920 27.419 1.00 93.94 183 ASP A CA 1
ATOM 1500 C C . ASP A 1 183 ? -0.812 8.878 26.900 1.00 93.94 183 ASP A C 1
ATOM 1502 O O . ASP A 1 183 ? 0.060 9.227 26.103 1.00 93.94 183 ASP A O 1
ATOM 1506 N N . ILE A 1 184 ? -0.980 7.592 27.239 1.00 93.94 184 ILE A N 1
ATOM 1507 C CA . ILE A 1 184 ? -0.211 6.488 26.636 1.00 93.94 184 ILE A CA 1
ATOM 1508 C C . ILE A 1 184 ? -0.452 6.429 25.121 1.00 93.94 184 ILE A C 1
ATOM 1510 O O . ILE A 1 184 ? 0.514 6.409 24.359 1.00 93.94 184 ILE A O 1
ATOM 1514 N N . LYS A 1 185 ? -1.716 6.474 24.667 1.00 94.44 185 LYS A N 1
ATOM 1515 C CA . LYS A 1 185 ? -2.054 6.520 23.229 1.00 94.44 185 LYS A CA 1
ATOM 1516 C C . LYS A 1 185 ? -1.405 7.721 22.538 1.00 94.44 185 LYS A C 1
ATOM 1518 O O . LYS A 1 185 ? -0.686 7.550 21.560 1.00 94.44 185 LYS A O 1
ATOM 1523 N N . ARG A 1 186 ? -1.574 8.921 23.105 1.00 94.06 186 ARG A N 1
ATOM 1524 C CA . ARG A 1 186 ? -0.990 10.166 22.582 1.00 94.06 186 ARG A CA 1
ATOM 1525 C C . ARG A 1 186 ? 0.537 10.101 22.463 1.00 94.06 186 ARG A C 1
ATOM 1527 O O . ARG A 1 186 ? 1.085 10.683 21.531 1.00 94.06 186 ARG A O 1
ATOM 1534 N N . ASN A 1 187 ? 1.229 9.438 23.388 1.00 93.75 187 ASN A N 1
ATOM 1535 C CA . ASN A 1 187 ? 2.681 9.274 23.313 1.00 93.75 187 ASN A CA 1
ATOM 1536 C C . ASN A 1 187 ? 3.091 8.235 22.260 1.00 93.75 187 ASN A C 1
ATOM 1538 O O . ASN A 1 187 ? 3.973 8.530 21.458 1.00 93.75 187 ASN A O 1
ATOM 1542 N N . PHE A 1 188 ? 2.398 7.098 22.178 1.00 94.06 188 PHE A N 1
ATOM 1543 C CA . PHE A 1 188 ? 2.622 6.096 21.131 1.00 94.06 188 PHE A CA 1
ATOM 1544 C C . PHE A 1 188 ? 2.430 6.674 19.716 1.00 94.06 188 PHE A C 1
ATOM 1546 O O . PHE A 1 188 ? 3.258 6.451 18.833 1.00 94.06 188 PHE A O 1
ATOM 1553 N N . ASP A 1 189 ? 1.382 7.477 19.504 1.00 93.56 189 ASP A N 1
ATOM 1554 C CA . ASP A 1 189 ? 1.131 8.134 18.215 1.00 93.56 189 ASP A CA 1
ATOM 1555 C C . ASP A 1 189 ? 2.247 9.135 17.847 1.00 93.56 189 ASP A C 1
ATOM 1557 O O . ASP A 1 189 ? 2.663 9.188 16.689 1.00 93.56 189 ASP A O 1
ATOM 1561 N N . ARG A 1 190 ? 2.796 9.873 18.828 1.00 93.88 190 ARG A N 1
ATOM 1562 C CA . ARG A 1 190 ? 3.952 10.775 18.636 1.00 93.88 190 ARG A CA 1
ATOM 1563 C C . ARG A 1 190 ? 5.236 10.022 18.292 1.00 93.88 190 ARG A C 1
ATOM 1565 O O . ARG A 1 190 ? 5.959 10.439 17.393 1.00 93.88 190 ARG A O 1
ATOM 1572 N N . GLU A 1 191 ? 5.536 8.932 18.998 1.00 93.88 191 GLU A N 1
ATOM 1573 C CA . GLU A 1 191 ? 6.720 8.104 18.723 1.00 93.88 191 GLU A CA 1
ATOM 1574 C C . GLU A 1 191 ? 6.642 7.500 17.319 1.00 93.88 191 GLU A C 1
ATOM 1576 O O . GLU A 1 191 ? 7.590 7.609 16.543 1.00 93.88 191 GLU A O 1
ATOM 1581 N N . LYS A 1 192 ? 5.472 6.975 16.942 1.00 94.00 192 LYS A N 1
ATOM 1582 C CA . LYS A 1 192 ? 5.186 6.490 15.588 1.00 94.00 192 LYS A CA 1
ATOM 1583 C C . LYS A 1 192 ? 5.365 7.581 14.525 1.00 94.00 192 LYS A C 1
ATOM 1585 O O . LYS A 1 192 ? 5.946 7.313 13.471 1.00 94.00 192 LYS A O 1
ATOM 1590 N N . GLU A 1 193 ? 4.898 8.805 14.778 1.00 93.50 193 GLU A N 1
ATOM 1591 C CA . GLU A 1 193 ? 5.084 9.942 13.866 1.00 93.50 193 GLU A CA 1
ATOM 1592 C C . GLU A 1 193 ? 6.570 10.322 13.719 1.00 93.50 193 GLU A C 1
ATOM 1594 O O . GLU A 1 193 ? 7.039 10.568 12.607 1.00 93.50 193 GLU A O 1
ATOM 1599 N N . ASN A 1 194 ? 7.333 10.317 14.817 1.00 92.19 194 ASN A N 1
ATOM 1600 C CA . ASN A 1 194 ? 8.768 10.610 14.813 1.00 92.19 194 ASN A CA 1
ATOM 1601 C C . ASN A 1 194 ? 9.571 9.543 14.054 1.00 92.19 194 ASN A C 1
ATOM 1603 O O . ASN A 1 194 ? 10.310 9.895 13.136 1.00 92.19 194 ASN A O 1
ATOM 1607 N N . ILE A 1 195 ? 9.350 8.255 14.341 1.00 92.81 195 ILE A N 1
ATOM 1608 C CA . ILE A 1 195 ? 9.983 7.131 13.627 1.00 92.81 195 ILE A CA 1
ATOM 1609 C C . ILE A 1 195 ? 9.686 7.210 12.120 1.00 92.81 195 ILE A C 1
ATOM 1611 O O . ILE A 1 195 ? 10.573 7.004 11.292 1.00 92.81 195 ILE A O 1
ATOM 1615 N N . THR A 1 196 ? 8.455 7.578 11.745 1.00 92.44 196 THR A N 1
ATOM 1616 C CA . THR A 1 196 ? 8.076 7.768 10.333 1.00 92.44 196 THR A CA 1
ATOM 1617 C C . THR A 1 196 ? 8.876 8.905 9.680 1.00 92.44 196 THR A C 1
ATOM 1619 O O . THR A 1 196 ? 9.367 8.744 8.562 1.00 92.44 196 THR A O 1
ATOM 1622 N N . LYS A 1 197 ? 9.057 10.040 10.374 1.00 92.25 197 LYS A N 1
ATOM 1623 C CA . LYS A 1 197 ? 9.847 11.186 9.883 1.00 92.25 197 LYS A CA 1
ATOM 1624 C C . LYS A 1 197 ? 11.332 10.858 9.730 1.00 92.25 197 LYS A C 1
ATOM 1626 O O . LYS A 1 197 ? 11.940 11.307 8.759 1.00 92.25 197 LYS A O 1
ATOM 1631 N N . GLU A 1 198 ? 11.910 10.095 10.656 1.00 93.75 198 GLU A N 1
ATOM 1632 C CA . GLU A 1 198 ? 13.312 9.671 10.577 1.00 93.75 198 GLU A CA 1
ATOM 1633 C C . GLU A 1 198 ? 13.529 8.685 9.424 1.00 93.75 198 GLU A C 1
ATOM 1635 O O . GLU A 1 198 ? 14.396 8.921 8.583 1.00 93.75 198 GLU A O 1
ATOM 1640 N N . PHE A 1 199 ? 12.667 7.675 9.278 1.00 93.06 199 PHE A N 1
ATOM 1641 C CA . PHE A 1 199 ? 12.737 6.728 8.162 1.00 93.06 199 PHE A CA 1
ATOM 1642 C C . PHE A 1 199 ? 12.613 7.416 6.789 1.00 93.06 199 PHE A C 1
ATOM 1644 O O . PHE A 1 199 ? 13.394 7.147 5.874 1.00 93.06 199 PHE A O 1
ATOM 1651 N N . ASP A 1 200 ? 11.679 8.362 6.626 1.00 93.44 200 ASP A N 1
ATOM 1652 C CA . ASP A 1 200 ? 11.555 9.131 5.379 1.00 93.44 200 ASP A CA 1
ATOM 1653 C C . ASP A 1 200 ? 12.721 10.114 5.150 1.00 93.44 200 ASP A C 1
ATOM 1655 O O . ASP A 1 200 ? 12.959 10.513 4.004 1.00 93.44 200 ASP A O 1
ATOM 1659 N N . LYS A 1 201 ? 13.461 10.510 6.195 1.00 93.81 201 LYS A N 1
ATOM 1660 C CA . LYS A 1 201 ? 14.707 11.285 6.075 1.00 93.81 201 LYS A CA 1
ATOM 1661 C C . LYS A 1 201 ? 15.850 10.390 5.589 1.00 93.81 201 LYS A C 1
ATOM 1663 O O . LYS A 1 201 ? 16.444 10.703 4.558 1.00 93.81 201 LYS A O 1
ATOM 1668 N N . GLU A 1 202 ? 16.105 9.261 6.252 1.00 93.94 202 GLU A N 1
ATOM 1669 C CA . GLU A 1 202 ? 17.141 8.292 5.855 1.00 93.94 202 GLU A CA 1
ATOM 1670 C C . GLU A 1 202 ? 16.948 7.815 4.411 1.00 93.94 202 GLU A C 1
ATOM 1672 O O . GLU A 1 202 ? 17.877 7.820 3.603 1.00 93.94 202 GLU A O 1
ATOM 1677 N N . LYS A 1 203 ? 15.705 7.499 4.038 1.00 94.38 203 LYS A N 1
ATOM 1678 C CA . LYS A 1 203 ? 15.310 7.126 2.675 1.00 94.38 203 LYS A CA 1
ATOM 1679 C C . LYS A 1 203 ? 15.641 8.210 1.642 1.00 94.38 203 LYS A C 1
ATOM 1681 O O . LYS A 1 203 ? 16.135 7.886 0.562 1.00 94.38 203 LYS A O 1
ATOM 1686 N N . LYS A 1 204 ? 15.422 9.494 1.956 1.00 93.56 204 LYS A N 1
ATOM 1687 C CA . LYS A 1 204 ? 15.811 10.621 1.081 1.00 93.56 204 LYS A CA 1
ATOM 1688 C C . LYS A 1 204 ? 17.330 10.763 0.985 1.00 93.56 204 LYS A C 1
ATOM 1690 O O . LYS A 1 204 ? 17.846 11.000 -0.106 1.00 93.56 204 LYS A O 1
ATOM 1695 N N . GLU A 1 205 ? 18.054 10.594 2.088 1.00 93.62 205 GLU A N 1
ATOM 1696 C CA . GLU A 1 205 ? 19.521 10.647 2.109 1.00 93.62 205 GLU A CA 1
ATOM 1697 C C . GLU A 1 205 ? 20.145 9.499 1.296 1.00 93.62 205 GLU A C 1
ATOM 1699 O O . GLU A 1 205 ? 21.039 9.745 0.481 1.00 93.62 205 GLU A O 1
ATOM 1704 N N . LEU A 1 206 ? 19.604 8.282 1.404 1.00 94.06 206 LEU A N 1
ATOM 1705 C CA . LEU A 1 206 ? 20.012 7.118 0.614 1.00 94.06 206 LEU A CA 1
ATOM 1706 C C . LEU A 1 206 ? 19.747 7.309 -0.889 1.00 94.06 206 LEU A C 1
ATOM 1708 O O . LEU A 1 206 ? 20.641 7.070 -1.701 1.00 94.06 206 LEU A O 1
ATOM 1712 N N . ILE A 1 207 ? 18.562 7.807 -1.268 1.00 93.56 207 ILE A N 1
ATOM 1713 C CA . ILE A 1 207 ? 18.231 8.150 -2.665 1.00 93.56 207 ILE A CA 1
ATOM 1714 C C . ILE A 1 207 ? 19.194 9.219 -3.206 1.00 93.56 207 ILE A C 1
ATOM 1716 O O . ILE A 1 207 ? 19.697 9.099 -4.325 1.00 93.56 207 ILE A O 1
ATOM 1720 N N . ASN A 1 208 ? 19.505 10.244 -2.409 1.00 93.38 208 ASN A N 1
ATOM 1721 C CA . ASN A 1 208 ? 20.452 11.293 -2.788 1.00 93.38 208 ASN A CA 1
ATOM 1722 C C . ASN A 1 208 ? 21.887 10.764 -2.946 1.00 93.38 208 ASN A C 1
ATOM 1724 O O . ASN A 1 208 ? 22.594 11.208 -3.853 1.00 93.38 208 ASN A O 1
ATOM 1728 N N . LYS A 1 209 ? 22.321 9.813 -2.110 1.00 94.12 209 LYS A N 1
ATOM 1729 C CA . LYS A 1 209 ? 23.623 9.143 -2.247 1.00 94.12 209 LYS A CA 1
ATOM 1730 C C . LYS A 1 209 ? 23.682 8.300 -3.525 1.00 94.12 209 LYS A C 1
ATOM 1732 O O . LYS A 1 209 ? 24.565 8.529 -4.350 1.00 94.12 209 LYS A O 1
ATOM 1737 N N . TYR A 1 210 ? 22.697 7.425 -3.740 1.00 95.38 210 TYR A N 1
ATOM 1738 C CA . TYR A 1 210 ? 22.586 6.599 -4.948 1.00 95.38 210 TYR A CA 1
ATOM 1739 C C . TYR A 1 210 ? 22.603 7.445 -6.232 1.00 95.38 210 TYR A C 1
ATOM 1741 O O . TYR A 1 210 ? 23.352 7.152 -7.163 1.00 95.38 210 TYR A O 1
ATOM 1749 N N . ASN A 1 211 ? 21.838 8.541 -6.275 1.00 94.38 211 ASN A N 1
ATOM 1750 C CA . ASN A 1 211 ? 21.801 9.427 -7.442 1.00 94.38 211 ASN A CA 1
ATOM 1751 C C . ASN A 1 211 ? 23.136 10.157 -7.683 1.00 94.38 211 ASN A C 1
ATOM 1753 O O . ASN A 1 211 ? 23.523 10.339 -8.837 1.00 94.38 211 ASN A O 1
ATOM 1757 N N . LYS A 1 212 ? 23.875 10.541 -6.630 1.00 93.44 212 LYS A N 1
ATOM 1758 C CA . LYS A 1 212 ? 25.230 11.111 -6.769 1.00 93.44 212 LYS A CA 1
ATOM 1759 C C . LYS A 1 212 ? 26.213 10.094 -7.354 1.00 93.44 212 LYS A C 1
ATOM 1761 O O . LYS A 1 212 ? 26.940 10.426 -8.287 1.00 93.44 212 LYS A O 1
ATOM 1766 N N . GLU A 1 213 ? 26.209 8.865 -6.843 1.00 93.38 213 GLU A N 1
ATOM 1767 C CA . GLU A 1 213 ? 27.082 7.780 -7.313 1.00 93.38 213 GLU A CA 1
ATOM 1768 C C . GLU A 1 213 ? 26.763 7.401 -8.767 1.00 93.38 213 GLU A C 1
ATOM 1770 O O . GLU A 1 213 ? 27.656 7.409 -9.616 1.00 93.38 213 GLU A O 1
ATOM 1775 N N . LYS A 1 214 ? 25.479 7.204 -9.092 1.00 95.94 214 LYS A N 1
ATOM 1776 C CA . LYS A 1 214 ? 24.988 6.972 -10.459 1.00 95.94 214 LYS A CA 1
ATOM 1777 C C . LYS A 1 214 ? 25.437 8.069 -11.430 1.00 95.94 214 LYS A C 1
ATOM 1779 O O . LYS A 1 214 ? 25.974 7.759 -12.491 1.00 95.94 214 LYS A O 1
ATOM 1784 N N . ASN A 1 215 ? 25.260 9.341 -11.070 1.00 93.94 215 ASN A N 1
ATOM 1785 C CA . ASN A 1 215 ? 25.625 10.462 -11.941 1.00 93.94 215 ASN A CA 1
ATOM 1786 C C . ASN A 1 215 ? 27.150 10.625 -12.092 1.00 93.94 215 ASN A C 1
ATOM 1788 O O . ASN A 1 215 ? 27.609 11.062 -13.144 1.00 93.94 215 ASN A O 1
ATOM 1792 N N . SER A 1 216 ? 27.938 10.244 -11.081 1.00 93.12 216 SER A N 1
ATOM 1793 C CA . SER A 1 216 ? 29.404 10.185 -11.174 1.00 93.12 216 SER A CA 1
ATOM 1794 C C . SER A 1 216 ? 29.863 9.108 -12.167 1.00 93.12 216 SER A C 1
ATOM 1796 O O . SER A 1 216 ? 30.692 9.365 -13.042 1.00 93.12 216 SER A O 1
ATOM 1798 N N . ILE A 1 217 ? 29.255 7.917 -12.098 1.00 92.31 217 ILE A N 1
ATOM 1799 C CA . ILE A 1 217 ? 29.521 6.808 -13.026 1.00 92.31 217 ILE A CA 1
ATOM 1800 C C . ILE A 1 217 ? 29.151 7.197 -14.464 1.00 92.31 217 ILE A C 1
ATOM 1802 O O . ILE A 1 217 ? 29.951 6.966 -15.370 1.00 92.31 217 ILE A O 1
ATOM 1806 N N . ILE A 1 218 ? 27.983 7.822 -14.672 1.00 93.62 218 ILE A N 1
ATOM 1807 C CA . ILE A 1 218 ? 27.537 8.309 -15.989 1.00 93.62 218 ILE A CA 1
ATOM 1808 C C . ILE A 1 218 ? 28.581 9.258 -16.593 1.00 93.62 218 ILE A C 1
ATOM 1810 O O . ILE A 1 218 ? 29.096 8.961 -17.670 1.00 93.62 218 ILE A O 1
ATOM 1814 N N . LYS A 1 219 ? 28.995 10.304 -15.863 1.00 93.12 219 LYS A N 1
ATOM 1815 C CA . LYS A 1 219 ? 30.021 11.254 -16.332 1.00 93.12 219 LYS A CA 1
ATOM 1816 C C . LYS A 1 219 ? 31.340 10.578 -16.702 1.00 93.12 219 LYS A C 1
ATOM 1818 O O . LYS A 1 219 ? 31.899 10.861 -17.756 1.00 93.12 219 LYS A O 1
ATOM 1823 N N . SER A 1 220 ? 31.810 9.628 -15.890 1.00 95.00 220 SER A N 1
ATOM 1824 C CA . SER A 1 220 ? 33.042 8.883 -16.191 1.00 95.00 220 SER A CA 1
ATOM 1825 C C . SER A 1 220 ? 32.944 8.065 -17.488 1.00 95.00 220 SER A C 1
ATOM 1827 O O . SER A 1 220 ? 33.947 7.892 -18.183 1.00 95.00 220 SER A O 1
ATOM 1829 N N . TYR A 1 221 ? 31.759 7.559 -17.845 1.00 93.19 221 TYR A N 1
ATOM 1830 C CA . TYR A 1 221 ? 31.543 6.895 -19.133 1.00 93.19 221 TYR A CA 1
ATOM 1831 C C . TYR A 1 221 ? 31.370 7.889 -20.289 1.00 93.19 221 TYR A C 1
ATOM 1833 O O . TYR A 1 221 ? 31.947 7.658 -21.349 1.00 93.19 221 TYR A O 1
ATOM 1841 N N . GLU A 1 222 ? 30.676 9.012 -20.090 1.00 94.19 222 GLU A N 1
ATOM 1842 C CA . GLU A 1 222 ? 30.561 10.098 -21.077 1.00 94.19 222 GLU A CA 1
ATOM 1843 C C . GLU A 1 222 ? 31.943 10.658 -21.467 1.00 94.19 222 GLU A C 1
ATOM 1845 O O . GLU A 1 222 ? 32.239 10.822 -22.653 1.00 94.19 222 GLU A O 1
ATOM 1850 N N . GLU A 1 223 ? 32.837 10.864 -20.496 1.00 93.06 223 GLU A N 1
ATOM 1851 C CA . GLU A 1 223 ? 34.228 11.282 -20.717 1.00 93.06 223 GLU A CA 1
ATOM 1852 C C . GLU A 1 223 ? 35.033 10.243 -21.515 1.00 93.06 223 GLU A C 1
ATOM 1854 O O . GLU A 1 223 ? 35.719 10.595 -22.480 1.00 93.06 223 GLU A O 1
ATOM 1859 N N . LYS A 1 224 ? 34.923 8.951 -21.166 1.00 93.88 224 LYS A N 1
ATOM 1860 C CA . LYS A 1 224 ? 35.578 7.851 -21.903 1.00 93.88 224 LYS A CA 1
ATOM 1861 C C . LYS A 1 224 ? 35.094 7.781 -23.350 1.00 93.88 224 LYS A C 1
ATOM 1863 O O . LYS A 1 224 ? 35.918 7.722 -24.259 1.00 93.88 224 LYS A O 1
ATOM 1868 N N . ILE A 1 225 ? 33.780 7.838 -23.565 1.00 92.38 225 ILE A N 1
ATOM 1869 C CA . ILE A 1 225 ? 33.151 7.833 -24.892 1.00 92.38 225 ILE A CA 1
ATOM 1870 C C . ILE A 1 225 ? 33.626 9.043 -25.710 1.00 92.38 225 ILE A C 1
ATOM 1872 O O . ILE A 1 225 ? 34.065 8.885 -26.847 1.00 92.38 225 ILE A O 1
ATOM 1876 N N . THR A 1 226 ? 33.633 10.238 -25.113 1.00 93.19 226 THR A N 1
ATOM 1877 C CA . THR A 1 226 ? 34.111 11.472 -25.760 1.00 93.19 226 THR A CA 1
ATOM 1878 C C . THR A 1 226 ? 35.581 11.366 -26.179 1.00 93.19 226 THR A C 1
ATOM 1880 O O . THR A 1 226 ? 35.949 11.780 -27.278 1.00 93.19 226 THR A O 1
ATOM 1883 N N . ASN A 1 227 ? 36.436 10.782 -25.336 1.00 92.50 227 ASN A N 1
ATOM 1884 C CA . ASN A 1 227 ? 37.853 10.599 -25.652 1.00 92.50 227 ASN A CA 1
ATOM 1885 C C . ASN A 1 227 ? 38.090 9.518 -26.723 1.00 92.50 227 ASN A C 1
ATOM 1887 O O . ASN A 1 227 ? 38.978 9.691 -27.556 1.00 92.50 227 ASN A O 1
ATOM 1891 N N . ILE A 1 228 ? 37.271 8.460 -26.770 1.00 92.75 228 ILE A N 1
ATOM 1892 C CA . ILE A 1 228 ? 37.281 7.483 -27.872 1.00 92.75 228 ILE A CA 1
ATOM 1893 C C . ILE A 1 228 ? 36.907 8.166 -29.195 1.00 92.75 228 ILE A C 1
ATOM 1895 O O . ILE A 1 228 ? 37.635 8.011 -30.174 1.00 92.75 228 ILE A O 1
ATOM 1899 N N . TYR A 1 229 ? 35.843 8.978 -29.229 1.00 90.44 229 TYR A N 1
ATOM 1900 C CA . TYR A 1 229 ? 35.463 9.717 -30.440 1.00 90.44 229 TYR A CA 1
ATOM 1901 C C . TYR A 1 229 ? 36.569 10.668 -30.919 1.00 90.44 229 TYR A C 1
ATOM 1903 O O . TYR A 1 229 ? 36.935 10.609 -32.090 1.00 90.44 229 TYR A O 1
ATOM 1911 N N . ARG A 1 230 ? 37.170 11.464 -30.022 1.00 91.25 230 ARG A N 1
ATOM 1912 C CA . ARG A 1 230 ? 38.305 12.354 -30.352 1.00 91.25 230 ARG A CA 1
ATOM 1913 C C . ARG A 1 230 ? 39.515 11.602 -30.914 1.00 91.25 230 ARG A C 1
ATOM 1915 O O . ARG A 1 230 ? 40.183 12.100 -31.815 1.00 91.25 230 ARG A O 1
ATOM 1922 N N . ASN A 1 231 ? 39.825 10.420 -30.380 1.00 93.06 231 ASN A N 1
ATOM 1923 C CA . ASN A 1 231 ? 40.943 9.613 -30.869 1.00 93.06 231 ASN A CA 1
ATOM 1924 C C . ASN A 1 231 ? 40.630 8.986 -32.236 1.00 93.06 231 ASN A C 1
ATOM 1926 O O . ASN A 1 231 ? 41.478 9.020 -33.124 1.00 93.06 231 ASN A O 1
ATOM 1930 N N . ASN A 1 232 ? 39.406 8.493 -32.442 1.00 92.94 232 ASN A N 1
ATOM 1931 C CA . ASN A 1 232 ? 38.967 7.978 -33.739 1.00 92.94 232 ASN A CA 1
ATOM 1932 C C . ASN A 1 232 ? 38.947 9.082 -34.811 1.00 92.94 232 ASN A C 1
ATOM 1934 O O . ASN A 1 232 ? 39.363 8.843 -35.940 1.00 92.94 232 ASN A O 1
ATOM 1938 N N . GLU A 1 233 ? 38.521 10.299 -34.463 1.00 93.12 233 GLU A N 1
ATOM 1939 C CA . GLU A 1 233 ? 38.543 11.466 -35.353 1.00 93.12 233 GLU A CA 1
ATOM 1940 C C . GLU A 1 233 ? 39.973 11.824 -35.797 1.00 93.12 233 GLU A C 1
ATOM 1942 O O . GLU A 1 233 ? 40.212 12.010 -36.993 1.00 93.12 233 GLU A O 1
ATOM 1947 N N . LYS A 1 234 ? 40.944 11.817 -34.869 1.00 92.69 234 LYS A N 1
ATOM 1948 C CA . LYS A 1 234 ? 42.374 11.979 -35.189 1.00 92.69 234 LYS A CA 1
ATOM 1949 C C . LYS A 1 234 ? 42.871 10.905 -36.151 1.00 92.69 234 LYS A C 1
ATOM 1951 O O . LYS A 1 234 ? 43.366 11.257 -37.218 1.00 92.69 234 LYS A O 1
ATOM 1956 N N . VAL A 1 235 ? 42.654 9.626 -35.841 1.00 93.12 235 VAL A N 1
ATOM 1957 C CA . VAL A 1 235 ? 43.069 8.505 -36.706 1.00 93.12 235 VAL A CA 1
ATOM 1958 C C . VAL A 1 235 ? 42.433 8.607 -38.099 1.00 93.12 235 VAL A C 1
ATOM 1960 O O . VAL A 1 235 ? 43.106 8.394 -39.103 1.00 93.12 235 VAL A O 1
ATOM 1963 N N . VAL A 1 236 ? 41.162 9.010 -38.200 1.00 91.19 236 VAL A N 1
ATOM 1964 C CA . VAL A 1 236 ? 40.500 9.268 -39.492 1.00 91.19 236 VAL A CA 1
ATOM 1965 C C . VAL A 1 236 ? 41.142 10.444 -40.240 1.00 91.19 236 VAL A C 1
ATOM 1967 O O . VAL A 1 236 ? 41.237 10.395 -41.466 1.00 91.19 236 VAL A O 1
ATOM 1970 N N . SER A 1 237 ? 41.602 11.490 -39.548 1.00 91.56 237 SER A N 1
ATOM 1971 C CA . SER A 1 237 ? 42.319 12.612 -40.174 1.00 91.56 237 SER A CA 1
ATOM 1972 C C . SER A 1 237 ? 43.726 12.227 -40.660 1.00 91.56 237 SER A C 1
ATOM 1974 O O . SER A 1 237 ? 44.102 12.572 -41.780 1.00 91.56 237 SER A O 1
ATOM 1976 N N . GLU A 1 238 ? 44.458 11.427 -39.880 1.00 93.12 238 GLU A N 1
ATOM 1977 C CA . GLU A 1 238 ? 45.792 10.903 -40.207 1.00 93.12 238 GLU A CA 1
ATOM 1978 C C . GLU A 1 238 ? 45.735 9.932 -41.399 1.00 93.12 238 GLU A C 1
ATOM 1980 O O . GLU A 1 238 ? 46.532 10.033 -42.336 1.00 93.12 238 GLU A O 1
ATOM 1985 N N . LEU A 1 239 ? 44.733 9.044 -41.427 1.00 92.62 239 LEU A N 1
ATOM 1986 C CA . LEU A 1 239 ? 44.479 8.149 -42.559 1.00 92.62 239 LEU A CA 1
ATOM 1987 C C . LEU A 1 239 ? 44.101 8.918 -43.832 1.00 92.62 239 LEU A C 1
ATOM 1989 O O . LEU A 1 239 ? 44.592 8.571 -44.903 1.00 92.62 239 LEU A O 1
ATOM 1993 N N . LYS A 1 240 ? 43.287 9.981 -43.738 1.00 93.81 240 LYS A N 1
ATOM 1994 C CA . LYS A 1 240 ? 42.967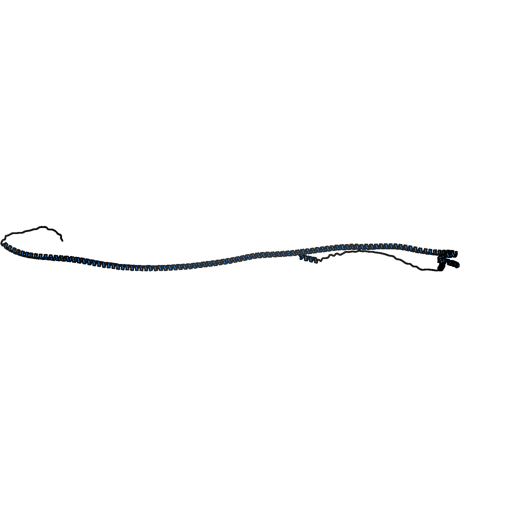 10.845 -44.891 1.00 93.81 240 LYS A CA 1
ATOM 1995 C C . LYS A 1 240 ? 44.218 11.514 -45.461 1.00 93.81 240 LYS A C 1
ATOM 1997 O O . LYS A 1 240 ? 44.458 11.394 -46.657 1.00 93.81 240 LYS A O 1
ATOM 2002 N N . ALA A 1 241 ? 45.046 12.129 -44.613 1.00 91.69 241 ALA A N 1
ATOM 2003 C CA . ALA A 1 241 ? 46.308 12.734 -45.043 1.00 91.69 241 ALA A CA 1
ATOM 2004 C C . ALA A 1 241 ? 47.240 11.704 -45.714 1.00 91.69 241 ALA A C 1
ATOM 2006 O O . ALA A 1 241 ? 47.782 11.961 -46.787 1.00 91.69 241 ALA A O 1
ATOM 2007 N N . THR A 1 242 ? 47.342 10.502 -45.137 1.00 94.00 242 THR A N 1
ATOM 2008 C CA . THR A 1 242 ? 48.125 9.389 -45.704 1.00 94.00 242 THR A CA 1
ATOM 2009 C C . THR A 1 242 ? 47.600 8.955 -47.079 1.00 94.00 242 THR A C 1
ATOM 2011 O O . THR A 1 242 ? 48.388 8.715 -47.992 1.00 94.00 242 THR A O 1
ATOM 2014 N N . ILE A 1 243 ? 46.276 8.880 -47.257 1.00 93.19 243 ILE A N 1
ATOM 2015 C CA . ILE A 1 243 ? 45.637 8.558 -48.543 1.00 93.19 243 ILE A CA 1
ATOM 2016 C C . ILE A 1 243 ? 45.908 9.655 -49.581 1.00 93.19 243 ILE A C 1
ATOM 2018 O O . ILE A 1 243 ? 46.259 9.331 -50.715 1.00 93.19 243 ILE A O 1
ATOM 2022 N N . ASP A 1 244 ? 45.801 10.933 -49.209 1.00 91.50 244 ASP A N 1
ATOM 2023 C CA . ASP A 1 244 ? 46.066 12.054 -50.116 1.00 91.50 244 ASP A CA 1
ATOM 2024 C C . ASP A 1 244 ? 47.542 12.129 -50.542 1.00 91.50 244 ASP A C 1
ATOM 2026 O O . ASP A 1 244 ? 47.830 12.413 -51.705 1.00 91.50 244 ASP A O 1
ATOM 2030 N N . ASP A 1 245 ? 48.493 11.833 -49.652 1.00 92.50 245 ASP A N 1
ATOM 2031 C CA . ASP A 1 245 ? 49.921 11.802 -49.999 1.00 92.50 245 ASP A CA 1
ATOM 2032 C C . ASP A 1 245 ? 50.305 10.571 -50.836 1.00 92.50 245 ASP A C 1
ATOM 2034 O O . ASP A 1 245 ? 51.059 10.698 -51.807 1.00 92.50 245 ASP A O 1
ATOM 2038 N N . LEU A 1 246 ? 49.724 9.396 -50.558 1.00 92.94 246 LEU A N 1
ATOM 2039 C CA . LEU A 1 246 ? 49.846 8.224 -51.435 1.00 92.94 246 LEU A CA 1
ATOM 2040 C C . LEU A 1 246 ? 49.251 8.494 -52.824 1.00 92.94 246 LEU A C 1
ATOM 2042 O O . LEU A 1 246 ? 49.849 8.118 -53.833 1.00 92.94 246 LEU A O 1
ATOM 2046 N N . LYS A 1 247 ? 48.109 9.185 -52.891 1.00 94.19 247 LYS A N 1
ATOM 2047 C CA . LYS A 1 247 ? 47.476 9.592 -54.148 1.00 94.19 247 LYS A CA 1
ATOM 2048 C C . LYS A 1 247 ? 48.387 10.525 -54.951 1.00 94.19 247 LYS A C 1
ATOM 2050 O O . LYS A 1 247 ? 48.679 10.205 -56.100 1.00 94.19 247 LYS A O 1
ATOM 2055 N N . LYS A 1 248 ? 48.926 11.593 -54.345 1.00 93.38 248 LYS A N 1
ATOM 2056 C CA . LYS A 1 248 ? 49.908 12.495 -54.992 1.00 93.38 248 LYS A CA 1
ATOM 2057 C C . LYS A 1 248 ? 51.136 11.733 -55.506 1.00 93.38 248 LYS A C 1
ATOM 2059 O O . LYS A 1 248 ? 51.620 12.014 -56.603 1.00 93.38 248 LYS A O 1
ATOM 2064 N N . LYS A 1 249 ? 51.641 10.760 -54.734 1.00 94.69 249 LYS A N 1
ATOM 2065 C CA . LYS A 1 249 ? 52.779 9.911 -55.126 1.00 94.69 249 LYS A CA 1
ATOM 2066 C C . LYS A 1 249 ? 52.464 9.092 -56.381 1.00 94.69 249 LYS A C 1
ATOM 2068 O O . LYS A 1 249 ? 53.236 9.149 -57.336 1.00 94.69 249 LYS A O 1
ATOM 2073 N N . TYR A 1 250 ? 51.328 8.394 -56.418 1.00 92.81 250 TYR A N 1
ATOM 2074 C CA . TYR A 1 250 ? 50.929 7.613 -57.593 1.00 92.81 250 TYR A CA 1
ATOM 2075 C C . TYR A 1 250 ? 50.548 8.487 -58.798 1.00 92.81 250 TYR A C 1
ATOM 2077 O O . TYR A 1 250 ? 50.887 8.140 -59.925 1.00 92.81 250 TYR A O 1
ATOM 2085 N N . GLU A 1 251 ? 49.917 9.647 -58.593 1.00 92.31 251 GLU A N 1
ATOM 2086 C CA . GLU A 1 251 ? 49.652 10.621 -59.663 1.00 92.31 251 GLU A CA 1
ATOM 2087 C C . GLU A 1 251 ? 50.957 11.118 -60.306 1.00 92.31 251 GLU A C 1
ATOM 2089 O O . GLU A 1 251 ? 51.045 11.195 -61.536 1.00 92.31 251 GLU A O 1
ATOM 2094 N N . LYS A 1 252 ? 52.001 11.366 -59.501 1.00 93.06 252 LYS A N 1
ATOM 2095 C CA . LYS A 1 252 ? 53.344 11.685 -60.002 1.00 93.06 252 LYS A CA 1
ATOM 2096 C C . LYS A 1 252 ? 53.976 10.508 -60.751 1.00 93.06 252 LYS A C 1
ATOM 2098 O O . LYS A 1 252 ? 54.457 10.703 -61.862 1.00 93.06 252 LYS A O 1
ATOM 2103 N N . GLU A 1 253 ? 53.960 9.300 -60.188 1.00 93.94 253 GLU A N 1
ATOM 2104 C CA . GLU A 1 253 ? 54.521 8.105 -60.844 1.00 93.94 253 GLU A CA 1
ATOM 2105 C C . GLU A 1 253 ? 53.846 7.829 -62.197 1.00 93.94 253 GLU A C 1
ATOM 2107 O O . GLU A 1 253 ? 54.529 7.560 -63.183 1.00 93.94 253 GLU A O 1
ATOM 2112 N N . ILE A 1 254 ? 52.524 8.002 -62.292 1.00 92.00 254 ILE A N 1
ATOM 2113 C CA . ILE A 1 254 ? 51.773 7.911 -63.553 1.00 92.00 254 ILE A CA 1
ATOM 2114 C C . ILE A 1 254 ? 52.186 9.018 -64.538 1.00 92.00 254 ILE A C 1
ATOM 2116 O O . ILE A 1 254 ? 52.279 8.759 -65.740 1.00 92.00 254 ILE A O 1
ATOM 2120 N N . ALA A 1 255 ? 52.433 10.246 -64.073 1.00 90.75 255 ALA A N 1
ATOM 2121 C CA . ALA A 1 255 ? 52.881 11.347 -64.929 1.00 90.75 255 ALA A CA 1
ATOM 2122 C C . ALA A 1 255 ? 54.310 11.135 -65.465 1.00 90.75 255 ALA A C 1
ATOM 2124 O O . ALA A 1 255 ? 54.563 11.366 -66.649 1.00 90.75 255 ALA A O 1
ATOM 2125 N N . ASP A 1 256 ? 55.227 10.650 -64.628 1.00 90.81 256 ASP A N 1
ATOM 2126 C CA . ASP A 1 256 ? 56.612 10.377 -65.019 1.00 90.81 256 ASP A CA 1
ATOM 2127 C C . ASP A 1 256 ? 56.715 9.121 -65.914 1.00 90.81 256 ASP A C 1
ATOM 2129 O O . ASP A 1 256 ? 57.460 9.132 -66.895 1.00 90.81 256 ASP A O 1
ATOM 2133 N N . LEU A 1 257 ? 55.881 8.092 -65.697 1.00 92.12 257 LEU A N 1
ATOM 2134 C CA . LEU A 1 257 ? 55.741 6.954 -66.621 1.00 92.12 257 LEU A CA 1
ATOM 2135 C C . LEU A 1 257 ? 55.179 7.365 -67.993 1.00 92.12 257 LEU A C 1
ATOM 2137 O O . LEU A 1 257 ? 55.658 6.875 -69.015 1.00 92.12 257 LEU A O 1
ATOM 2141 N N . LYS A 1 258 ? 54.203 8.286 -68.044 1.00 93.75 258 LYS A N 1
ATOM 2142 C CA . LYS A 1 258 ? 53.699 8.848 -69.314 1.00 93.75 258 LYS A CA 1
ATOM 2143 C C . LYS A 1 258 ? 54.802 9.590 -70.071 1.00 93.75 258 LYS A C 1
ATOM 2145 O O . LYS A 1 258 ? 55.025 9.300 -71.240 1.00 93.75 258 LYS A O 1
ATOM 2150 N N . ARG A 1 259 ? 55.552 10.465 -69.390 1.00 90.94 259 ARG A N 1
ATOM 2151 C CA . ARG A 1 259 ? 56.712 11.172 -69.970 1.00 90.94 259 ARG A CA 1
ATOM 2152 C C . ARG A 1 259 ? 57.758 10.213 -70.536 1.00 90.94 259 ARG A C 1
ATOM 2154 O O . ARG A 1 259 ? 58.264 10.454 -71.629 1.00 90.94 259 ARG A O 1
ATOM 2161 N N . LEU A 1 260 ? 58.067 9.130 -69.821 1.00 93.19 260 LEU A N 1
ATOM 2162 C CA . LEU A 1 260 ? 59.004 8.110 -70.291 1.00 93.19 260 LEU A CA 1
ATOM 2163 C C . LEU A 1 260 ? 58.483 7.411 -71.557 1.00 93.19 260 LEU A C 1
ATOM 2165 O O . LEU A 1 260 ? 59.226 7.282 -72.527 1.00 93.19 260 LEU A O 1
ATOM 2169 N N . LEU A 1 261 ? 57.206 7.018 -71.570 1.00 92.69 261 LEU A N 1
ATOM 2170 C CA . LEU A 1 261 ? 56.561 6.391 -72.725 1.00 92.69 261 LEU A CA 1
ATOM 2171 C C . LEU A 1 261 ? 56.531 7.318 -73.950 1.00 92.69 261 LEU A C 1
ATOM 2173 O O . LEU A 1 261 ? 56.834 6.879 -75.056 1.00 92.69 261 LEU A O 1
ATOM 2177 N N . ASP A 1 262 ? 56.189 8.592 -73.770 1.00 89.94 262 ASP A N 1
ATOM 2178 C CA . ASP A 1 262 ? 56.125 9.563 -74.867 1.00 89.94 262 ASP A CA 1
ATOM 2179 C C . ASP A 1 262 ? 57.528 9.936 -75.385 1.00 89.94 262 ASP A C 1
ATOM 2181 O O . ASP A 1 262 ? 57.713 10.097 -76.590 1.00 89.94 262 ASP A O 1
ATOM 2185 N N . THR A 1 263 ? 58.546 9.943 -74.514 1.00 91.69 263 THR A N 1
ATOM 2186 C CA . THR A 1 263 ? 59.961 10.046 -74.927 1.00 91.69 263 THR A CA 1
ATOM 2187 C C . THR A 1 263 ? 60.383 8.835 -75.765 1.00 91.69 263 THR A C 1
ATOM 2189 O O . THR A 1 263 ? 60.969 8.995 -76.832 1.00 91.69 263 THR A O 1
ATOM 2192 N N . GLN A 1 264 ? 60.028 7.618 -75.335 1.00 92.81 264 GLN A N 1
ATOM 2193 C CA . GLN A 1 264 ? 60.329 6.384 -76.073 1.00 92.81 264 GLN A CA 1
ATOM 2194 C C . GLN A 1 264 ? 59.623 6.314 -77.436 1.00 92.81 264 GLN A C 1
ATOM 2196 O O . GLN A 1 264 ? 60.209 5.792 -78.385 1.00 92.81 264 GLN A O 1
ATOM 2201 N N . LYS A 1 265 ? 58.403 6.862 -77.560 1.00 91.62 265 LYS A N 1
ATOM 2202 C CA . LYS A 1 265 ? 57.736 7.045 -78.861 1.00 91.62 265 LYS A CA 1
ATOM 2203 C C . LYS A 1 265 ? 58.525 7.997 -79.752 1.00 91.62 265 LYS A C 1
ATOM 2205 O O . LYS A 1 265 ? 58.863 7.604 -80.859 1.00 91.62 265 LYS A O 1
ATOM 2210 N N . ALA A 1 266 ? 58.878 9.186 -79.262 1.00 88.50 266 ALA A N 1
ATOM 2211 C CA . ALA A 1 266 ? 59.631 10.171 -80.040 1.00 88.50 266 ALA A CA 1
ATOM 2212 C C . ALA A 1 266 ? 61.000 9.631 -80.506 1.00 88.50 266 ALA A C 1
ATOM 2214 O O . ALA A 1 266 ? 61.386 9.828 -81.657 1.00 88.50 266 ALA A O 1
ATOM 2215 N N . ASP A 1 267 ? 61.707 8.876 -79.657 1.00 88.69 267 ASP A N 1
ATOM 2216 C CA . ASP A 1 267 ? 62.947 8.179 -80.030 1.00 88.69 267 ASP A CA 1
ATOM 2217 C C . ASP A 1 267 ? 62.725 7.089 -81.094 1.00 88.69 267 ASP A C 1
ATOM 2219 O O . ASP A 1 267 ? 63.598 6.860 -81.935 1.00 88.69 267 ASP A O 1
ATOM 2223 N N . ALA A 1 268 ? 61.592 6.382 -81.057 1.00 88.44 268 ALA A N 1
ATOM 2224 C CA . ALA A 1 268 ? 61.242 5.363 -82.045 1.00 88.44 268 ALA A CA 1
ATOM 2225 C C . ALA A 1 268 ? 60.808 5.986 -83.383 1.00 88.44 268 ALA A C 1
ATOM 2227 O O . ALA A 1 268 ? 61.276 5.553 -84.433 1.00 88.44 268 ALA A O 1
ATOM 2228 N N . GLU A 1 269 ? 59.980 7.030 -83.348 1.00 90.81 269 GLU A N 1
ATOM 2229 C CA . GLU A 1 269 ? 59.558 7.824 -84.508 1.00 90.81 269 GLU A CA 1
ATOM 2230 C C . GLU A 1 269 ? 60.768 8.459 -85.200 1.00 90.81 269 GLU A C 1
ATOM 2232 O O . GLU A 1 269 ? 60.925 8.317 -86.413 1.00 90.81 269 GLU A O 1
ATOM 2237 N N . LYS A 1 270 ? 61.691 9.050 -84.429 1.00 91.62 270 LYS A N 1
ATOM 2238 C CA . LYS A 1 270 ? 62.950 9.573 -84.965 1.00 91.62 270 LYS A CA 1
ATOM 2239 C C . LYS A 1 270 ? 63.782 8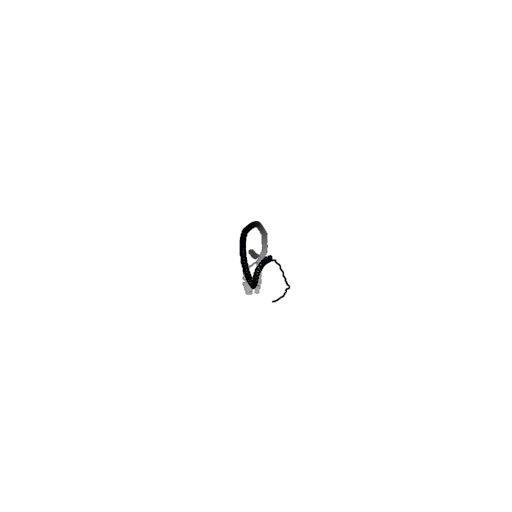.479 -85.639 1.00 91.62 270 LYS A C 1
ATOM 2241 O O . LYS A 1 270 ? 64.208 8.672 -86.770 1.00 91.62 270 LYS A O 1
ATOM 2246 N N . LYS A 1 271 ? 63.972 7.318 -84.999 1.00 92.12 271 LYS A N 1
ATOM 2247 C CA . LYS A 1 271 ? 64.703 6.187 -85.608 1.00 92.12 271 LYS A CA 1
ATOM 2248 C C . LYS A 1 271 ? 64.037 5.686 -86.890 1.00 92.12 271 LYS A C 1
ATOM 2250 O O . LYS A 1 271 ? 64.742 5.311 -87.821 1.00 92.12 271 LYS A O 1
ATOM 2255 N N . MET A 1 272 ? 62.705 5.681 -86.954 1.00 88.88 272 MET A N 1
ATOM 2256 C CA . MET A 1 272 ? 61.964 5.315 -88.164 1.00 88.88 272 MET A CA 1
ATOM 2257 C C . MET A 1 272 ? 62.189 6.323 -89.298 1.00 88.88 272 MET A C 1
ATOM 2259 O O . MET A 1 272 ? 62.404 5.901 -90.433 1.00 88.88 272 MET A O 1
ATOM 2263 N N . GLU A 1 273 ? 62.208 7.627 -89.007 1.00 89.12 273 GLU A N 1
ATOM 2264 C CA . GLU A 1 273 ? 62.495 8.662 -90.008 1.00 89.12 273 GLU A CA 1
ATOM 2265 C C . GLU A 1 273 ? 63.984 8.676 -90.415 1.00 89.12 273 GLU A C 1
ATOM 2267 O O . GLU A 1 273 ? 64.281 8.763 -91.603 1.00 89.12 273 GLU A O 1
ATOM 2272 N N . ASP A 1 274 ? 64.925 8.468 -89.483 1.00 88.69 274 ASP A N 1
ATOM 2273 C CA . ASP A 1 274 ? 66.360 8.292 -89.775 1.00 88.69 274 ASP A CA 1
ATOM 2274 C C . ASP A 1 274 ? 66.587 7.085 -90.722 1.00 88.69 274 ASP A C 1
ATOM 2276 O O . ASP A 1 274 ? 67.321 7.178 -91.711 1.00 88.69 274 ASP A O 1
ATOM 2280 N N . ILE A 1 275 ? 65.913 5.952 -90.463 1.00 90.62 275 ILE A N 1
ATOM 2281 C CA . ILE A 1 275 ? 65.933 4.756 -91.327 1.00 90.62 275 ILE A CA 1
ATOM 2282 C C . ILE A 1 275 ? 65.304 5.051 -92.693 1.00 90.62 275 ILE A C 1
ATOM 2284 O O . ILE A 1 275 ? 65.854 4.651 -93.723 1.00 90.62 275 ILE A O 1
ATOM 2288 N N . ARG A 1 276 ? 64.164 5.749 -92.725 1.00 91.06 276 ARG A N 1
ATOM 2289 C CA . ARG A 1 276 ? 63.493 6.134 -93.969 1.00 91.06 276 ARG A CA 1
ATOM 2290 C C . ARG A 1 276 ? 64.399 7.016 -94.823 1.00 91.06 276 ARG A C 1
ATOM 2292 O O . ARG A 1 276 ? 64.630 6.673 -95.977 1.00 91.06 276 ARG A O 1
ATOM 2299 N N . LEU A 1 277 ? 64.964 8.082 -94.256 1.00 88.31 277 LEU A N 1
ATOM 2300 C CA . LEU A 1 277 ? 65.889 8.987 -94.942 1.00 88.31 277 LEU A CA 1
ATOM 2301 C C . LEU A 1 277 ? 67.124 8.243 -95.465 1.00 88.31 277 LEU A C 1
ATOM 2303 O O . LEU A 1 277 ? 67.572 8.517 -96.577 1.00 88.31 277 LEU A O 1
ATOM 2307 N N . PHE A 1 278 ? 67.660 7.268 -94.726 1.00 91.62 278 PHE A N 1
ATOM 2308 C CA . PHE A 1 278 ? 68.746 6.415 -95.220 1.00 91.62 278 PHE A CA 1
ATOM 2309 C C . PHE A 1 278 ? 68.348 5.624 -96.481 1.00 91.62 278 PHE A C 1
ATOM 2311 O O . PHE A 1 278 ? 69.101 5.602 -97.459 1.00 91.62 278 PHE A O 1
ATOM 2318 N N . TYR A 1 279 ? 67.162 5.006 -96.497 1.00 87.69 279 TYR A N 1
ATOM 2319 C CA . TYR A 1 279 ? 66.676 4.274 -97.673 1.00 87.69 279 TYR A CA 1
ATOM 2320 C C . TYR A 1 279 ? 66.266 5.195 -98.831 1.00 87.69 279 TYR A C 1
ATOM 2322 O O . TYR A 1 279 ? 66.556 4.872 -99.979 1.00 87.69 279 TYR A O 1
ATOM 2330 N N . GLU A 1 280 ? 65.666 6.352 -98.556 1.00 88.12 280 GLU A N 1
ATOM 2331 C CA . GLU A 1 280 ? 65.252 7.358 -99.545 1.00 88.12 280 GLU A CA 1
ATOM 2332 C C . GLU A 1 280 ? 66.480 7.970 -100.256 1.00 88.12 280 GLU A C 1
ATOM 2334 O O . GLU A 1 280 ? 66.517 8.066 -101.488 1.00 88.12 280 GLU A O 1
ATOM 2339 N N . ASN A 1 281 ? 67.563 8.230 -99.510 1.00 86.88 281 ASN A N 1
ATOM 2340 C CA . ASN A 1 281 ? 68.869 8.590 -100.074 1.00 86.88 281 ASN A CA 1
ATOM 2341 C C . ASN A 1 281 ? 69.485 7.450 -100.905 1.00 86.88 281 ASN A C 1
ATOM 2343 O O . ASN A 1 281 ? 69.954 7.699 -102.014 1.00 86.88 281 ASN A O 1
ATOM 2347 N N . LYS A 1 282 ? 69.446 6.193 -100.434 1.00 89.88 282 LYS A N 1
ATOM 2348 C CA . LYS A 1 282 ? 69.948 5.047 -101.218 1.00 89.88 282 LYS A CA 1
ATOM 2349 C C . LYS A 1 282 ? 69.174 4.821 -102.516 1.00 89.88 282 LYS A C 1
ATOM 2351 O O . LYS A 1 282 ? 69.784 4.519 -103.538 1.00 89.88 282 LYS A O 1
ATOM 2356 N N . ILE A 1 283 ? 67.851 4.970 -102.496 1.00 86.75 283 ILE A N 1
ATOM 2357 C CA . ILE A 1 283 ? 67.012 4.895 -103.698 1.00 86.75 283 ILE A CA 1
ATOM 2358 C C . ILE A 1 283 ? 67.404 6.013 -104.671 1.00 86.75 283 ILE A C 1
ATOM 2360 O O . ILE A 1 283 ? 67.538 5.751 -105.865 1.00 86.75 283 ILE A O 1
ATOM 2364 N N . SER A 1 284 ? 67.673 7.221 -104.170 1.00 85.94 284 SER A N 1
ATOM 2365 C CA . SER A 1 284 ? 68.129 8.358 -104.980 1.00 85.94 284 SER A CA 1
ATOM 2366 C C . SER A 1 284 ? 69.519 8.129 -105.598 1.00 85.94 284 SER A C 1
ATOM 2368 O O . SER A 1 284 ? 69.702 8.358 -106.793 1.00 85.94 284 SER A O 1
ATOM 2370 N N . GLU A 1 285 ? 70.482 7.604 -104.831 1.00 86.06 285 GLU A N 1
ATOM 2371 C CA . GLU A 1 285 ? 71.823 7.232 -105.315 1.00 86.06 285 GLU A CA 1
ATOM 2372 C C . GLU A 1 285 ? 71.747 6.152 -106.409 1.00 86.06 285 GLU A C 1
ATOM 2374 O O . GLU A 1 285 ? 72.336 6.292 -107.484 1.00 86.06 285 GLU A O 1
ATOM 2379 N N . ILE A 1 286 ? 70.973 5.090 -106.161 1.00 86.00 286 ILE A N 1
ATOM 2380 C CA . ILE A 1 286 ? 70.749 3.995 -107.113 1.00 86.00 286 ILE A CA 1
ATOM 2381 C C . ILE A 1 286 ? 70.065 4.514 -108.386 1.00 86.00 286 ILE A C 1
ATOM 2383 O O . ILE A 1 286 ? 70.490 4.159 -109.485 1.00 86.00 286 ILE A O 1
ATOM 2387 N N . SER A 1 287 ? 69.058 5.381 -108.255 1.00 84.25 287 SER A N 1
ATOM 2388 C CA . SER A 1 287 ? 68.338 5.970 -109.393 1.00 84.25 287 SER A CA 1
ATOM 2389 C C . SER A 1 287 ? 69.258 6.844 -110.243 1.00 84.25 287 SER A C 1
ATOM 2391 O O . SER A 1 287 ? 69.346 6.626 -111.446 1.00 84.25 287 SER A O 1
ATOM 2393 N N . SER A 1 288 ? 70.031 7.741 -109.621 1.00 83.81 288 SER A N 1
ATOM 2394 C CA . SER A 1 288 ? 71.038 8.573 -110.298 1.00 83.81 288 SER A CA 1
ATOM 2395 C C . SER A 1 288 ? 72.084 7.728 -111.041 1.00 83.81 288 SER A C 1
ATOM 2397 O O . SER A 1 288 ? 72.429 8.001 -112.194 1.00 83.81 288 SER A O 1
ATOM 2399 N N . LYS A 1 289 ? 72.535 6.623 -110.431 1.00 86.12 289 LYS A N 1
ATOM 2400 C CA . LYS A 1 289 ? 73.458 5.673 -111.067 1.00 86.12 289 LYS A CA 1
ATOM 2401 C C . LYS A 1 289 ? 72.834 4.965 -112.274 1.00 86.12 289 LYS A C 1
ATOM 2403 O O . LYS A 1 289 ? 73.509 4.818 -113.293 1.00 86.12 289 LYS A O 1
ATOM 2408 N N . TYR A 1 290 ? 71.570 4.547 -112.196 1.00 81.69 290 TYR A N 1
ATOM 2409 C CA . TYR A 1 290 ? 70.863 3.967 -113.343 1.00 81.69 290 TYR A CA 1
ATOM 2410 C C . TYR A 1 290 ? 70.575 4.998 -114.440 1.00 81.69 290 TYR A C 1
ATOM 2412 O O . TYR A 1 290 ? 70.777 4.685 -115.607 1.00 81.69 290 TYR A O 1
ATOM 2420 N N . GLU A 1 291 ? 70.195 6.227 -114.098 1.00 83.44 291 GLU A N 1
ATOM 2421 C CA . GLU A 1 291 ? 69.963 7.312 -115.059 1.00 83.44 291 GLU A CA 1
ATOM 2422 C C . GLU A 1 291 ? 71.256 7.695 -115.8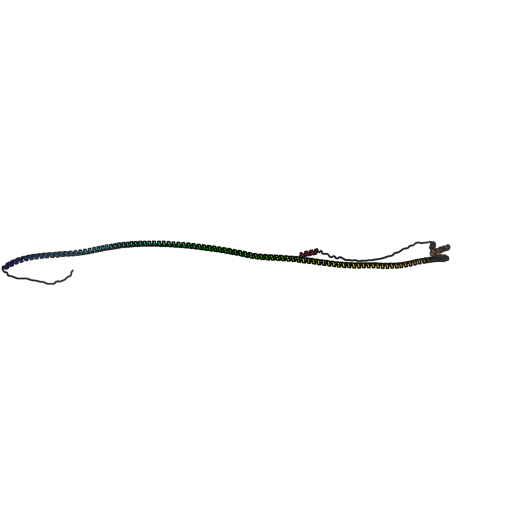05 1.00 83.44 291 GLU A C 1
ATOM 2424 O O . GLU A 1 291 ? 71.252 7.880 -117.022 1.00 83.44 291 GLU A O 1
ATOM 2429 N N . SER A 1 292 ? 72.390 7.728 -115.098 1.00 81.50 292 SER A N 1
ATOM 2430 C CA . SER A 1 292 ? 73.721 7.905 -115.691 1.00 81.50 292 SER A CA 1
ATOM 2431 C C . SER A 1 292 ? 74.100 6.740 -116.618 1.00 81.50 292 SER A C 1
ATOM 2433 O O . SER A 1 292 ? 74.563 6.961 -117.739 1.00 81.50 292 SER A O 1
ATOM 2435 N N . ASN A 1 293 ? 73.827 5.493 -116.210 1.00 85.19 293 ASN A N 1
ATOM 2436 C CA . ASN A 1 293 ? 74.026 4.315 -117.061 1.00 85.19 293 ASN A CA 1
ATOM 2437 C C . ASN A 1 293 ? 73.142 4.348 -118.320 1.00 85.19 293 ASN A C 1
ATOM 2439 O O . ASN A 1 293 ? 73.624 3.998 -119.394 1.00 85.19 293 ASN A O 1
ATOM 2443 N N . ILE A 1 294 ? 71.880 4.779 -118.209 1.00 81.25 294 ILE A N 1
ATOM 2444 C CA . ILE A 1 294 ? 70.958 4.935 -119.344 1.00 81.25 294 ILE A CA 1
ATOM 2445 C C . ILE A 1 294 ? 71.524 5.961 -120.327 1.00 81.25 294 ILE A C 1
ATOM 2447 O O . ILE A 1 294 ? 71.749 5.610 -121.481 1.00 81.25 294 ILE A O 1
ATOM 2451 N N . LYS A 1 295 ? 71.901 7.159 -119.864 1.00 83.06 295 LYS A N 1
ATOM 2452 C CA . LYS A 1 295 ? 72.515 8.198 -120.713 1.00 83.06 295 LYS A CA 1
ATOM 2453 C C . LYS A 1 295 ? 73.818 7.734 -121.375 1.00 83.06 295 LYS A C 1
ATOM 2455 O O . LYS A 1 295 ? 74.090 8.077 -122.524 1.00 83.06 295 LYS A O 1
ATOM 2460 N N . ALA A 1 296 ? 74.615 6.910 -120.692 1.00 78.12 296 ALA A N 1
ATOM 2461 C CA . ALA A 1 296 ? 75.815 6.301 -121.268 1.00 78.12 296 ALA A CA 1
ATOM 2462 C C . ALA A 1 296 ? 75.503 5.219 -122.325 1.00 78.12 296 ALA A C 1
ATOM 2464 O O . ALA A 1 296 ? 76.268 5.058 -123.278 1.00 78.12 296 ALA A O 1
ATOM 2465 N N . ILE A 1 297 ? 74.394 4.485 -122.187 1.00 80.25 297 ILE A N 1
ATOM 2466 C CA . ILE A 1 297 ? 73.902 3.531 -123.194 1.00 80.25 297 ILE A CA 1
ATOM 2467 C C . ILE A 1 297 ? 73.316 4.279 -124.397 1.00 80.25 297 ILE A C 1
ATOM 2469 O O . ILE A 1 297 ? 73.656 3.942 -125.528 1.00 80.25 297 ILE A O 1
ATOM 2473 N N . GLU A 1 298 ? 72.512 5.320 -124.173 1.00 80.25 298 GLU A N 1
ATOM 2474 C CA . GLU A 1 298 ? 71.962 6.199 -125.213 1.00 80.25 298 GLU A CA 1
ATOM 2475 C C . GLU A 1 298 ? 73.079 6.842 -126.044 1.00 80.25 298 GLU A C 1
ATOM 2477 O O . GLU A 1 298 ? 73.053 6.757 -127.271 1.00 80.25 298 GLU A O 1
ATOM 2482 N N . ALA A 1 299 ? 74.110 7.396 -125.394 1.00 79.50 299 ALA A N 1
ATOM 2483 C CA . ALA A 1 299 ? 75.282 7.948 -126.072 1.00 79.50 299 ALA A CA 1
ATOM 2484 C C . ALA A 1 299 ? 76.016 6.889 -126.915 1.00 79.50 299 ALA A C 1
ATOM 2486 O O . ALA A 1 299 ? 76.283 7.119 -128.093 1.00 79.50 299 ALA A O 1
ATOM 2487 N N . ARG A 1 300 ? 76.271 5.694 -126.357 1.00 78.81 300 ARG A N 1
ATOM 2488 C CA . ARG A 1 300 ? 76.880 4.582 -127.111 1.00 78.81 300 ARG A CA 1
ATOM 2489 C C . ARG A 1 300 ? 76.028 4.144 -128.298 1.00 78.81 300 ARG A C 1
ATOM 2491 O O . ARG A 1 300 ? 76.586 3.878 -129.354 1.00 78.81 300 ARG A O 1
ATOM 2498 N N . LYS A 1 301 ? 74.699 4.092 -128.165 1.00 82.44 301 LYS A N 1
ATOM 2499 C CA . LYS A 1 301 ? 73.808 3.754 -129.285 1.00 82.44 301 LYS A CA 1
ATOM 2500 C C . LYS A 1 301 ? 73.733 4.864 -130.329 1.00 82.44 301 LYS A C 1
ATOM 2502 O O . LYS A 1 301 ? 73.688 4.547 -131.512 1.00 82.44 301 LYS A O 1
ATOM 2507 N N . ALA A 1 302 ? 73.816 6.133 -129.937 1.00 77.31 302 ALA A N 1
ATOM 2508 C CA . ALA A 1 302 ? 73.952 7.240 -130.880 1.00 77.31 302 ALA A CA 1
ATOM 2509 C C . ALA A 1 302 ? 75.273 7.164 -131.673 1.00 77.31 302 ALA A C 1
ATOM 2511 O O . ALA A 1 302 ? 75.258 7.353 -132.890 1.00 77.31 302 ALA A O 1
ATOM 2512 N N . ASP A 1 303 ? 76.395 6.833 -131.023 1.00 79.56 303 ASP A N 1
ATOM 2513 C CA . ASP A 1 303 ? 77.678 6.643 -131.712 1.00 79.56 303 ASP A CA 1
ATOM 2514 C C . ASP A 1 303 ? 77.717 5.350 -132.556 1.00 79.56 303 ASP A C 1
ATOM 2516 O O . ASP A 1 303 ? 78.184 5.408 -133.690 1.00 79.56 303 ASP A O 1
ATOM 2520 N N . GLU A 1 304 ? 77.137 4.225 -132.111 1.00 77.69 304 GLU A N 1
ATOM 2521 C CA . GLU A 1 304 ? 76.955 3.022 -132.952 1.00 77.69 304 GLU A CA 1
ATOM 2522 C C . GLU A 1 304 ? 76.126 3.336 -134.211 1.00 77.69 304 GLU A C 1
ATOM 2524 O O . GLU A 1 304 ? 76.521 2.984 -135.321 1.00 77.69 304 GLU A O 1
ATOM 2529 N N . ILE A 1 305 ? 74.997 4.045 -134.073 1.00 76.75 305 ILE A N 1
ATOM 2530 C CA . ILE A 1 305 ? 74.151 4.470 -135.203 1.00 76.75 305 ILE A CA 1
ATOM 2531 C C . ILE A 1 305 ? 74.933 5.378 -136.164 1.00 76.75 305 ILE A C 1
ATOM 2533 O O . ILE A 1 305 ? 74.770 5.287 -137.382 1.00 76.75 305 ILE A O 1
ATOM 2537 N N . LYS A 1 306 ? 75.807 6.235 -135.637 1.00 79.88 306 LYS A N 1
ATOM 2538 C CA . LYS A 1 306 ? 76.666 7.146 -136.402 1.00 79.88 306 LYS A CA 1
ATOM 2539 C C . LYS A 1 306 ? 77.812 6.415 -137.107 1.00 79.88 306 LYS A C 1
ATOM 2541 O O . LYS A 1 306 ? 78.090 6.735 -138.259 1.00 79.88 306 LYS A O 1
ATOM 2546 N N . GLU A 1 307 ? 78.429 5.404 -136.495 1.00 76.12 307 GLU A N 1
ATOM 2547 C CA . GLU A 1 307 ? 79.387 4.518 -137.171 1.00 76.12 307 GLU A CA 1
ATOM 2548 C C . GLU A 1 307 ? 78.715 3.689 -138.269 1.00 76.12 307 GLU A C 1
ATOM 2550 O O . GLU A 1 307 ? 79.208 3.659 -139.398 1.00 76.12 307 GLU A O 1
ATOM 2555 N N . ILE A 1 308 ? 77.554 3.091 -137.980 1.00 76.12 308 ILE A N 1
ATOM 2556 C CA . ILE A 1 308 ? 76.737 2.368 -138.963 1.00 76.12 308 ILE A CA 1
ATOM 2557 C C . ILE A 1 308 ? 76.403 3.296 -140.135 1.00 76.12 308 ILE A C 1
ATOM 2559 O O . ILE A 1 308 ? 76.675 2.939 -141.283 1.00 76.12 308 ILE A O 1
ATOM 2563 N N . LYS A 1 309 ? 75.916 4.515 -139.872 1.00 77.69 309 LYS A N 1
ATOM 2564 C CA . LYS A 1 309 ? 75.640 5.524 -140.903 1.00 77.69 309 LYS A CA 1
ATOM 2565 C C . LYS A 1 309 ? 76.889 5.865 -141.725 1.00 77.69 309 LYS A C 1
ATOM 2567 O O . LYS A 1 309 ? 76.827 5.793 -142.948 1.00 77.69 309 LYS A O 1
ATOM 2572 N N . ASN A 1 310 ? 78.026 6.146 -141.088 1.00 77.56 310 ASN A N 1
ATOM 2573 C CA . ASN A 1 310 ? 79.290 6.424 -141.781 1.00 77.56 310 ASN A CA 1
ATOM 2574 C C . ASN A 1 310 ? 79.760 5.229 -142.640 1.00 77.56 310 ASN A C 1
ATOM 2576 O O . ASN A 1 310 ? 80.351 5.419 -143.705 1.00 77.56 310 ASN A O 1
ATOM 2580 N N . SER A 1 311 ? 79.505 3.991 -142.200 1.00 74.62 311 SER A N 1
ATOM 2581 C CA . SER A 1 311 ? 79.824 2.772 -142.957 1.00 74.62 311 SER A CA 1
ATOM 2582 C C . SER A 1 311 ? 78.906 2.586 -144.173 1.00 74.62 311 SER A C 1
ATOM 2584 O O . SER A 1 311 ? 79.382 2.231 -145.256 1.00 74.62 311 SER A O 1
ATOM 2586 N N . PHE A 1 312 ? 77.617 2.920 -144.039 1.00 72.19 312 PHE A N 1
ATOM 2587 C CA . PHE A 1 312 ? 76.665 2.955 -145.147 1.00 72.19 312 PHE A CA 1
ATOM 2588 C C . PHE A 1 312 ? 76.993 4.069 -146.140 1.00 72.19 312 PHE A C 1
ATOM 2590 O O . PHE A 1 312 ? 76.973 3.809 -147.337 1.00 72.19 312 PHE A O 1
ATOM 2597 N N . GLU A 1 313 ? 77.361 5.270 -145.686 1.00 73.06 313 GLU A N 1
ATOM 2598 C CA . GLU A 1 313 ? 77.766 6.379 -146.562 1.00 73.06 313 GLU A CA 1
ATOM 2599 C C . GLU A 1 313 ? 79.042 6.045 -147.351 1.00 73.06 313 GLU A C 1
ATOM 2601 O O . GLU A 1 313 ? 79.078 6.250 -148.563 1.00 73.06 313 GLU A O 1
ATOM 2606 N N . LYS A 1 314 ? 80.048 5.416 -146.724 1.00 74.69 314 LYS A N 1
ATOM 2607 C CA . LYS A 1 314 ? 81.229 4.886 -147.438 1.00 74.69 314 LYS A CA 1
ATOM 2608 C C . LYS A 1 314 ? 80.870 3.797 -148.454 1.00 74.69 314 LYS A C 1
ATOM 2610 O O . LYS A 1 314 ? 81.431 3.781 -149.548 1.00 74.69 314 LYS A O 1
ATOM 2615 N N . SER A 1 315 ? 79.936 2.909 -148.114 1.00 70.00 315 SER A N 1
ATOM 2616 C CA . SER A 1 315 ? 79.470 1.841 -149.013 1.00 70.00 315 SER A CA 1
ATOM 2617 C C . SER A 1 315 ? 78.644 2.388 -150.183 1.00 70.00 315 SER A C 1
ATOM 2619 O O . SER A 1 315 ? 78.770 1.915 -151.308 1.00 70.00 315 SER A O 1
ATOM 2621 N N . LEU A 1 316 ? 77.842 3.430 -149.951 1.00 70.69 316 LEU A N 1
ATOM 2622 C CA . LEU A 1 316 ? 77.167 4.198 -150.997 1.00 70.69 316 LEU A CA 1
ATOM 2623 C C . LEU A 1 316 ? 78.182 4.897 -151.902 1.00 70.69 316 LEU A C 1
ATOM 2625 O O . LEU A 1 316 ? 78.059 4.798 -153.117 1.00 70.69 316 LEU A O 1
ATOM 2629 N N . SER A 1 317 ? 79.210 5.533 -151.335 1.00 73.94 317 SER A N 1
ATOM 2630 C CA . SER A 1 317 ? 80.255 6.219 -152.103 1.00 73.94 317 SER A CA 1
ATOM 2631 C C . SER A 1 317 ? 81.030 5.264 -153.017 1.00 73.94 317 SER A C 1
ATOM 2633 O O . SER A 1 317 ? 81.258 5.593 -154.178 1.00 73.94 317 SER A O 1
ATOM 2635 N N . SER A 1 318 ? 81.391 4.062 -152.550 1.00 72.62 318 SER A N 1
ATOM 2636 C CA . SER A 1 318 ? 82.094 3.078 -153.390 1.00 72.62 318 SER A CA 1
ATOM 2637 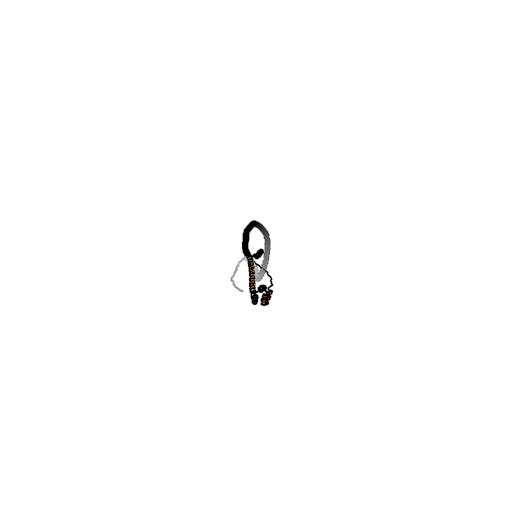C C . SER A 1 318 ? 81.196 2.468 -154.474 1.00 72.62 318 SER A C 1
ATOM 2639 O O . SER A 1 318 ? 81.666 2.194 -155.579 1.00 72.62 318 SER A O 1
ATOM 2641 N N . VAL A 1 319 ? 79.894 2.311 -154.204 1.00 70.62 319 VAL A N 1
ATOM 2642 C CA . VAL A 1 319 ? 78.894 1.912 -155.208 1.00 70.62 319 VAL A CA 1
ATOM 2643 C C . VAL A 1 319 ? 78.664 3.020 -156.243 1.00 70.62 319 VAL A C 1
ATOM 2645 O O . VAL A 1 319 ? 78.570 2.718 -157.432 1.00 70.62 319 VAL A O 1
ATOM 2648 N N . VAL A 1 320 ? 78.625 4.291 -155.831 1.00 71.56 320 VAL A N 1
ATOM 2649 C CA . VAL A 1 320 ? 78.538 5.447 -156.741 1.00 71.56 320 VAL A CA 1
ATOM 2650 C C . VAL A 1 320 ? 79.776 5.516 -157.634 1.00 71.56 320 VAL A C 1
ATOM 2652 O O . VAL A 1 320 ? 79.617 5.478 -158.851 1.00 71.56 320 VAL A O 1
ATOM 2655 N N . GLU A 1 321 ? 80.991 5.465 -157.074 1.00 73.88 321 GLU A N 1
ATOM 2656 C CA . GLU A 1 321 ? 82.233 5.409 -157.862 1.00 73.88 321 GLU A CA 1
ATOM 2657 C C . GLU A 1 321 ? 82.250 4.241 -158.864 1.00 73.88 321 GLU A C 1
ATOM 2659 O O . GLU A 1 321 ? 82.766 4.371 -159.977 1.00 73.88 321 GLU A O 1
ATOM 2664 N N . ALA A 1 322 ? 81.715 3.075 -158.482 1.00 69.25 322 ALA A N 1
ATOM 2665 C CA . ALA A 1 322 ? 81.639 1.915 -159.364 1.00 69.25 322 ALA A CA 1
ATOM 2666 C C . ALA A 1 322 ? 80.681 2.150 -160.546 1.00 69.25 322 ALA A C 1
ATOM 2668 O O . ALA A 1 322 ? 81.010 1.777 -161.675 1.00 69.25 322 ALA A O 1
ATOM 2669 N N . TYR A 1 323 ? 79.535 2.801 -160.319 1.00 69.06 323 TYR A N 1
ATOM 2670 C CA . TYR A 1 323 ? 78.619 3.189 -161.395 1.00 69.06 323 TYR A CA 1
ATOM 2671 C C . TYR A 1 323 ? 79.168 4.335 -162.253 1.00 69.06 323 TYR A C 1
ATOM 2673 O O . TYR A 1 323 ? 79.045 4.273 -163.473 1.00 69.06 323 TYR A O 1
ATOM 2681 N N . GLU A 1 324 ? 79.844 5.329 -161.675 1.00 72.19 324 GLU A N 1
ATOM 2682 C CA . GLU A 1 324 ? 80.504 6.406 -162.427 1.00 72.19 324 GLU A CA 1
ATOM 2683 C C . GLU A 1 324 ? 81.584 5.852 -163.368 1.00 72.19 324 GLU A C 1
ATOM 2685 O O . GLU A 1 324 ? 81.598 6.177 -164.557 1.00 72.19 324 GLU A O 1
ATOM 2690 N N . LYS A 1 325 ? 82.412 4.911 -162.894 1.00 74.25 325 LYS A N 1
ATOM 2691 C CA . LYS A 1 325 ? 83.411 4.207 -163.722 1.00 74.25 325 LYS A CA 1
ATOM 2692 C C . LYS A 1 325 ? 82.772 3.334 -164.813 1.00 74.25 325 LYS A C 1
ATOM 2694 O O . LYS A 1 325 ? 83.356 3.173 -165.886 1.00 74.25 325 LYS A O 1
ATOM 2699 N N . GLN A 1 326 ? 81.567 2.794 -164.597 1.00 71.19 326 GLN A N 1
ATOM 2700 C CA . GLN A 1 326 ? 80.794 2.130 -165.660 1.00 71.19 326 GLN A CA 1
ATOM 2701 C C . GLN A 1 326 ? 80.239 3.133 -166.686 1.00 71.19 326 GLN A C 1
ATOM 2703 O O . GLN A 1 326 ? 80.300 2.864 -167.887 1.00 71.19 326 GLN A O 1
ATOM 2708 N N . ILE A 1 327 ? 79.751 4.294 -166.239 1.00 70.25 327 ILE A N 1
ATOM 2709 C CA . ILE A 1 327 ? 79.222 5.363 -167.098 1.00 70.25 327 ILE A CA 1
ATOM 2710 C C . ILE A 1 327 ? 80.335 5.961 -167.971 1.00 70.25 327 ILE A C 1
ATOM 2712 O O . ILE A 1 327 ? 80.147 6.073 -169.181 1.00 70.25 327 ILE A O 1
ATOM 2716 N N . GLU A 1 328 ? 81.520 6.246 -167.420 1.00 72.12 328 GLU A N 1
ATOM 2717 C CA . GLU A 1 328 ? 82.702 6.644 -168.203 1.00 72.12 328 GLU A CA 1
ATOM 2718 C C . GLU A 1 328 ? 83.047 5.620 -169.295 1.00 72.12 328 GLU A C 1
ATOM 2720 O O . GLU A 1 328 ? 83.318 5.982 -170.444 1.00 72.12 328 GLU A O 1
ATOM 2725 N N . LYS A 1 329 ? 83.037 4.327 -168.947 1.00 72.81 329 LYS A N 1
ATOM 2726 C CA . LYS A 1 329 ? 83.381 3.248 -169.880 1.00 72.81 329 LYS A CA 1
ATOM 2727 C C . LYS A 1 329 ? 82.359 3.128 -171.015 1.00 72.81 329 LYS A C 1
ATOM 2729 O O . LYS A 1 329 ? 82.750 2.917 -172.162 1.00 72.81 329 LYS A O 1
ATOM 2734 N N . LEU A 1 330 ? 81.073 3.326 -170.718 1.00 68.62 330 LEU A N 1
ATOM 2735 C CA . LEU A 1 330 ? 80.006 3.418 -171.720 1.00 68.62 330 LEU A CA 1
ATOM 2736 C C . LEU A 1 330 ? 80.134 4.679 -172.589 1.00 68.62 330 LEU A C 1
ATOM 2738 O O . LEU A 1 330 ? 79.950 4.595 -173.800 1.00 68.62 330 LEU A O 1
ATOM 2742 N N . MET A 1 331 ? 80.503 5.826 -172.009 1.00 64.12 331 MET A N 1
ATOM 2743 C CA . MET A 1 331 ? 80.708 7.075 -172.755 1.00 64.12 331 MET A CA 1
ATOM 2744 C C . MET A 1 331 ? 81.830 6.950 -173.794 1.00 64.12 331 MET A C 1
ATOM 2746 O O . MET A 1 331 ? 81.644 7.379 -174.932 1.00 64.12 331 MET A O 1
ATOM 2750 N N . ARG A 1 332 ? 82.960 6.306 -173.456 1.00 68.38 332 ARG A N 1
ATOM 2751 C CA . ARG A 1 332 ? 84.050 6.047 -174.422 1.00 68.38 332 ARG 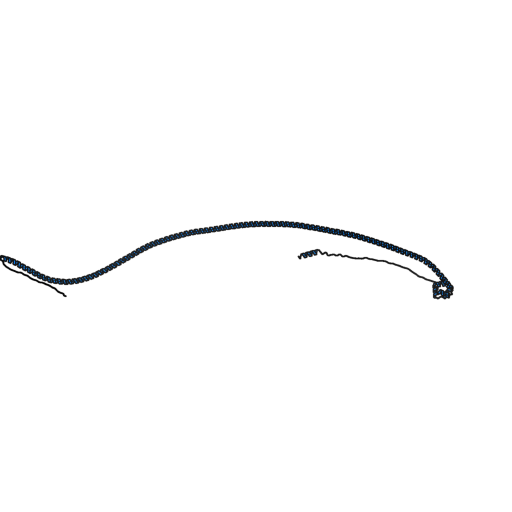A CA 1
ATOM 2752 C C . ARG A 1 332 ? 83.592 5.125 -175.558 1.00 68.38 332 ARG A C 1
ATOM 2754 O O . ARG A 1 332 ? 83.744 5.492 -176.719 1.00 68.38 332 ARG A O 1
ATOM 2761 N N . LEU A 1 333 ? 82.908 4.025 -175.231 1.00 69.50 333 LEU A N 1
ATOM 2762 C CA . LEU A 1 333 ? 82.326 3.100 -176.216 1.00 69.50 333 LEU A CA 1
ATOM 2763 C C . LEU A 1 333 ? 81.343 3.781 -177.186 1.00 69.50 333 LEU A C 1
ATOM 2765 O O . LEU A 1 333 ? 81.342 3.472 -178.378 1.00 69.50 333 LEU A O 1
ATOM 2769 N N . ILE A 1 334 ? 80.522 4.719 -176.702 1.00 65.19 334 ILE A N 1
ATOM 2770 C CA . ILE A 1 334 ? 79.601 5.514 -177.535 1.00 65.19 334 ILE A CA 1
ATOM 2771 C C . ILE A 1 334 ? 80.368 6.486 -178.446 1.00 65.19 334 ILE A C 1
ATOM 2773 O O . ILE A 1 334 ? 79.966 6.698 -179.594 1.00 65.19 334 ILE A O 1
ATOM 2777 N N . GLN A 1 335 ? 81.473 7.056 -177.961 1.00 59.16 335 GLN A N 1
ATOM 2778 C CA . GLN A 1 335 ? 82.317 7.973 -178.726 1.00 59.16 335 GLN A CA 1
ATOM 2779 C C . GLN A 1 335 ? 83.074 7.249 -179.854 1.00 59.16 335 GLN A C 1
ATOM 2781 O O . GLN A 1 335 ? 83.119 7.745 -180.978 1.00 59.16 335 GLN A O 1
ATOM 2786 N N . GLU A 1 336 ? 83.604 6.053 -179.586 1.00 61.66 336 GLU A N 1
ATOM 2787 C CA . GLU A 1 336 ? 84.309 5.216 -180.569 1.00 61.66 336 GLU A CA 1
ATOM 2788 C C . GLU A 1 336 ? 83.353 4.714 -181.670 1.00 61.66 336 GLU A C 1
ATOM 2790 O O . GLU A 1 336 ? 83.611 4.922 -182.858 1.00 61.66 336 GLU A O 1
ATOM 2795 N N . ASN A 1 337 ? 82.174 4.198 -181.291 1.00 59.97 337 ASN A N 1
ATOM 2796 C CA . ASN A 1 337 ? 81.144 3.723 -182.232 1.00 59.97 337 ASN A CA 1
ATOM 2797 C C . ASN A 1 337 ? 80.608 4.809 -183.191 1.00 59.97 337 ASN A C 1
ATOM 2799 O O . ASN A 1 337 ? 80.024 4.480 -184.228 1.00 59.97 337 ASN A O 1
ATOM 2803 N N . LYS A 1 338 ? 80.769 6.102 -182.871 1.00 58.59 338 LYS A N 1
ATOM 2804 C CA . LYS A 1 338 ? 80.437 7.196 -183.800 1.00 58.59 338 LYS A CA 1
ATOM 2805 C C . LYS A 1 338 ? 81.432 7.291 -184.958 1.00 58.59 338 LYS A C 1
ATOM 2807 O O . LYS A 1 338 ? 81.007 7.432 -186.101 1.00 58.59 338 LYS A O 1
ATOM 2812 N N . VAL A 1 339 ? 82.731 7.192 -184.670 1.00 62.84 339 VAL A N 1
ATOM 2813 C CA . VAL A 1 339 ? 83.810 7.453 -185.641 1.00 62.84 339 VAL A CA 1
ATOM 2814 C C . VAL A 1 339 ? 83.903 6.357 -186.709 1.00 62.84 339 VAL A C 1
ATOM 2816 O O . VAL A 1 339 ? 84.251 6.639 -187.856 1.00 62.84 339 VAL A O 1
ATOM 2819 N N . GLU A 1 340 ? 83.565 5.112 -186.372 1.00 59.44 340 GLU A N 1
ATOM 2820 C CA . GLU A 1 340 ? 83.557 4.007 -187.342 1.00 59.44 340 GLU A CA 1
ATOM 2821 C C . GLU A 1 340 ? 82.347 4.079 -188.289 1.00 59.44 340 GLU A C 1
ATOM 2823 O O . GLU A 1 340 ? 82.510 3.995 -189.509 1.00 59.44 340 GLU A O 1
ATOM 2828 N N . ARG A 1 341 ? 81.147 4.363 -187.763 1.00 56.09 341 ARG A N 1
ATOM 2829 C CA . ARG A 1 341 ? 79.906 4.448 -188.560 1.00 56.09 341 ARG A CA 1
ATOM 2830 C C . ARG A 1 341 ? 79.895 5.573 -189.599 1.00 56.09 341 ARG A C 1
ATOM 2832 O O . ARG A 1 341 ? 79.154 5.488 -190.580 1.00 56.09 341 ARG A O 1
ATOM 2839 N N . GLU A 1 342 ? 80.694 6.622 -189.415 1.00 53.91 342 GLU A N 1
ATOM 2840 C CA . GLU A 1 342 ? 80.867 7.671 -190.431 1.00 53.91 342 GLU A CA 1
ATOM 2841 C C . GLU A 1 342 ? 81.797 7.233 -191.574 1.00 53.91 342 GLU A C 1
ATOM 2843 O O . GLU A 1 342 ? 81.551 7.592 -192.728 1.00 53.91 342 GLU A O 1
ATOM 2848 N N . LYS A 1 343 ? 82.795 6.381 -191.297 1.00 56.84 343 LYS A N 1
ATOM 2849 C CA . LYS A 1 343 ? 83.691 5.814 -192.321 1.00 56.84 343 LYS A CA 1
ATOM 2850 C C . LYS A 1 343 ? 82.990 4.757 -193.178 1.00 56.84 343 LYS A C 1
ATOM 2852 O O . LYS A 1 343 ? 83.126 4.780 -194.400 1.00 56.84 343 LYS A O 1
ATOM 2857 N N . GLU A 1 344 ? 82.185 3.881 -192.573 1.00 55.75 344 GLU A N 1
ATOM 2858 C CA . GLU A 1 344 ? 81.426 2.857 -193.313 1.00 55.75 344 GLU A CA 1
ATOM 2859 C C . GLU A 1 344 ? 80.413 3.466 -194.298 1.00 55.75 344 GLU A C 1
ATOM 2861 O O . GLU A 1 344 ? 80.283 3.003 -195.436 1.00 55.75 344 GLU A O 1
ATOM 2866 N N . LYS A 1 345 ? 79.729 4.553 -193.906 1.00 55.19 345 LYS A N 1
ATOM 2867 C CA . LYS A 1 345 ? 78.746 5.233 -194.769 1.00 55.19 345 LYS A CA 1
ATOM 2868 C C . LYS A 1 345 ? 79.347 5.767 -196.071 1.00 55.19 345 LYS A C 1
ATOM 2870 O O . LYS A 1 345 ? 78.696 5.673 -197.109 1.00 55.19 345 LYS A O 1
ATOM 2875 N N . GLN A 1 346 ? 80.569 6.303 -196.037 1.00 51.94 346 GLN A N 1
ATOM 2876 C CA . GLN A 1 346 ? 81.218 6.855 -197.235 1.00 51.94 346 GLN A CA 1
ATOM 2877 C C . GLN A 1 346 ? 81.697 5.770 -198.216 1.00 51.94 346 GLN A C 1
ATOM 2879 O O . GLN A 1 346 ? 81.776 6.028 -199.417 1.00 51.94 346 GLN A O 1
ATOM 2884 N N . ALA A 1 347 ? 81.966 4.549 -197.741 1.00 54.38 347 ALA A N 1
ATOM 2885 C CA . ALA A 1 347 ? 82.331 3.426 -198.605 1.00 54.38 347 ALA A CA 1
ATOM 2886 C C . ALA A 1 347 ? 81.122 2.848 -199.370 1.00 54.38 347 ALA A C 1
ATOM 2888 O O . ALA A 1 347 ? 81.234 2.516 -200.552 1.00 54.38 347 ALA A O 1
ATOM 2889 N N . LEU A 1 348 ? 79.958 2.752 -198.715 1.00 54.28 348 LEU A N 1
ATOM 2890 C CA . LEU A 1 348 ? 78.780 2.066 -199.264 1.00 54.28 348 LEU A CA 1
ATOM 2891 C C . LEU A 1 348 ? 78.084 2.832 -200.405 1.00 54.28 348 LEU A C 1
ATOM 2893 O O . LEU A 1 348 ? 77.565 2.205 -201.329 1.00 54.28 348 LEU A O 1
ATOM 2897 N N . GLU A 1 349 ? 78.090 4.168 -200.369 1.00 55.47 349 GLU A N 1
ATOM 2898 C CA . GLU A 1 349 ? 77.570 5.020 -201.455 1.00 55.47 349 GLU A CA 1
ATOM 2899 C C . GLU A 1 349 ? 78.310 4.763 -202.776 1.00 55.47 349 GLU A C 1
ATOM 2901 O O . GLU A 1 349 ? 77.706 4.454 -203.807 1.00 55.47 349 GLU A O 1
ATOM 2906 N N . LYS A 1 350 ? 79.647 4.805 -202.726 1.00 56.28 350 LYS A N 1
ATOM 2907 C CA . LYS A 1 350 ? 80.517 4.732 -203.907 1.00 56.28 350 LYS A CA 1
ATOM 2908 C C . LYS A 1 350 ? 80.358 3.413 -204.679 1.00 56.28 350 LYS A C 1
ATOM 2910 O O . LYS A 1 350 ? 80.423 3.400 -205.905 1.00 56.28 350 LYS A O 1
ATOM 2915 N N . ALA A 1 351 ? 80.069 2.319 -203.971 1.00 56.31 351 ALA A N 1
ATOM 2916 C CA . ALA A 1 351 ? 79.842 0.998 -204.559 1.00 56.31 351 ALA A CA 1
ATOM 2917 C C . ALA A 1 351 ? 78.491 0.852 -205.297 1.00 56.31 351 ALA A C 1
ATOM 2919 O O . ALA A 1 351 ? 78.355 -0.026 -206.153 1.00 56.31 351 ALA A O 1
ATOM 2920 N N . LYS A 1 352 ? 77.479 1.685 -205.000 1.00 57.09 352 LYS A N 1
ATOM 2921 C CA . LYS A 1 352 ? 76.168 1.605 -205.674 1.00 57.09 352 LYS A CA 1
ATOM 2922 C C . LYS A 1 352 ? 76.212 2.145 -207.102 1.00 57.09 352 LYS A C 1
ATOM 2924 O O . LYS A 1 352 ? 75.658 1.517 -208.005 1.00 57.09 352 LYS A O 1
ATOM 2929 N N . GLN A 1 353 ? 76.888 3.274 -207.313 1.00 54.62 353 GLN A N 1
ATOM 2930 C CA . GLN A 1 353 ? 76.921 3.966 -208.608 1.00 54.62 353 GLN A CA 1
ATOM 2931 C C . GLN A 1 353 ? 77.564 3.108 -209.715 1.00 54.62 353 GLN A C 1
ATOM 2933 O O . GLN A 1 353 ? 77.022 3.019 -210.819 1.00 54.62 353 GLN A O 1
ATOM 2938 N N . GLU A 1 354 ? 78.641 2.374 -209.409 1.00 56.50 354 GLU A N 1
ATOM 2939 C CA . GLU A 1 354 ? 79.256 1.442 -210.368 1.00 56.50 354 GLU A CA 1
ATOM 2940 C C . GLU A 1 354 ? 78.305 0.334 -210.844 1.00 56.50 354 GLU A C 1
ATOM 2942 O O . GLU A 1 354 ? 78.394 -0.115 -211.989 1.00 56.50 354 GLU A O 1
ATOM 2947 N N . ARG A 1 355 ? 77.402 -0.145 -209.978 1.00 56.69 355 ARG A N 1
ATOM 2948 C CA . ARG A 1 355 ? 76.536 -1.288 -210.301 1.00 56.69 355 ARG A CA 1
ATOM 2949 C C . ARG A 1 355 ? 75.430 -0.906 -211.287 1.00 56.69 355 ARG A C 1
ATOM 2951 O O . ARG A 1 355 ? 75.110 -1.707 -212.164 1.00 56.69 355 ARG A O 1
ATOM 2958 N N . ILE A 1 356 ? 74.909 0.319 -211.192 1.00 58.56 356 ILE A N 1
ATOM 2959 C CA . ILE A 1 356 ? 73.913 0.864 -212.130 1.00 58.56 356 ILE A CA 1
ATOM 2960 C C . ILE A 1 356 ? 74.549 1.081 -213.514 1.00 58.56 356 ILE A C 1
ATOM 2962 O O . ILE A 1 356 ? 73.983 0.654 -214.518 1.00 58.56 356 ILE A O 1
ATOM 2966 N N . SER A 1 357 ? 75.767 1.635 -213.575 1.00 57.53 357 SER A N 1
ATOM 2967 C CA . SER A 1 357 ? 76.480 1.871 -214.844 1.00 57.53 357 SER A CA 1
ATOM 2968 C C . SER A 1 357 ? 76.791 0.577 -215.621 1.00 57.53 357 SER A C 1
ATOM 2970 O O . SER A 1 357 ? 76.672 0.531 -216.850 1.00 57.53 357 SER A O 1
ATOM 2972 N N . ARG A 1 358 ? 77.102 -0.526 -214.920 1.00 60.38 358 ARG A N 1
ATOM 2973 C CA . ARG A 1 358 ? 77.238 -1.856 -215.548 1.00 60.38 358 ARG A CA 1
ATOM 2974 C C . ARG A 1 358 ? 75.900 -2.390 -216.071 1.00 60.38 358 ARG A C 1
ATOM 2976 O O . ARG A 1 358 ? 75.873 -2.978 -217.148 1.00 60.38 358 ARG A O 1
ATOM 2983 N N . MET A 1 359 ? 74.797 -2.159 -215.353 1.00 54.75 359 MET A N 1
ATOM 2984 C CA . MET A 1 359 ? 73.458 -2.586 -215.781 1.00 54.75 359 MET A CA 1
ATOM 2985 C C . MET A 1 359 ? 72.997 -1.843 -217.047 1.00 54.75 359 MET A C 1
ATOM 2987 O O . MET A 1 359 ? 72.512 -2.475 -217.984 1.00 54.75 359 MET A O 1
ATOM 2991 N N . GLY A 1 360 ? 73.220 -0.525 -217.119 1.00 56.47 360 GLY A N 1
ATOM 2992 C CA . GLY A 1 360 ? 72.889 0.285 -218.299 1.00 56.47 360 GLY A CA 1
ATOM 2993 C C . GLY A 1 360 ? 73.588 -0.198 -219.575 1.00 56.47 360 GLY A C 1
ATOM 2994 O O . GLY A 1 360 ? 72.947 -0.335 -220.614 1.00 56.47 360 GLY A O 1
ATOM 2995 N N . ASN A 1 361 ? 74.869 -0.574 -219.484 1.00 59.31 361 ASN A N 1
ATOM 2996 C CA . ASN A 1 361 ? 75.628 -1.128 -220.613 1.00 59.31 361 ASN A CA 1
ATOM 2997 C C . ASN A 1 361 ? 75.095 -2.479 -221.126 1.00 59.31 361 ASN A C 1
ATOM 2999 O O . ASN A 1 361 ? 75.233 -2.772 -222.314 1.00 59.31 361 ASN A O 1
ATOM 3003 N N . ILE A 1 362 ? 74.474 -3.298 -220.271 1.00 61.59 362 ILE A N 1
ATOM 3004 C CA . ILE A 1 362 ? 73.816 -4.541 -220.703 1.00 61.59 362 ILE A CA 1
ATOM 3005 C C . ILE A 1 362 ? 72.570 -4.185 -221.523 1.00 61.59 362 ILE A C 1
ATOM 3007 O O . ILE A 1 362 ? 72.458 -4.588 -222.679 1.00 61.59 362 ILE A O 1
ATOM 3011 N N . VAL A 1 363 ? 71.694 -3.333 -220.980 1.00 59.16 363 VAL A N 1
ATOM 3012 C CA . VAL A 1 363 ? 70.456 -2.896 -221.652 1.00 59.16 363 VAL A CA 1
ATOM 3013 C C . VAL A 1 363 ? 70.742 -2.139 -222.962 1.00 59.16 363 VAL A C 1
ATOM 3015 O O . VAL A 1 363 ? 70.011 -2.289 -223.939 1.00 59.16 363 VAL A O 1
ATOM 3018 N N . MET A 1 364 ? 71.841 -1.377 -223.036 1.00 58.41 364 MET A N 1
ATOM 3019 C CA . MET A 1 364 ? 72.293 -0.698 -224.261 1.00 58.41 364 MET A CA 1
ATOM 3020 C C . MET A 1 364 ? 72.804 -1.639 -225.360 1.00 58.41 364 MET A C 1
ATOM 3022 O O . MET A 1 364 ? 72.835 -1.233 -226.523 1.00 58.41 364 MET A O 1
ATOM 3026 N N . ASN A 1 365 ? 73.175 -2.880 -225.048 1.00 65.25 365 ASN A N 1
ATOM 3027 C CA . ASN A 1 365 ? 73.661 -3.847 -226.039 1.00 65.25 365 ASN A CA 1
ATOM 3028 C C . ASN A 1 365 ? 72.656 -4.977 -226.336 1.00 65.25 365 ASN A C 1
ATOM 3030 O O . ASN A 1 365 ? 72.830 -5.700 -227.314 1.00 65.25 365 ASN A O 1
ATOM 3034 N N . SER A 1 366 ? 71.567 -5.086 -225.569 1.00 68.25 366 SER A N 1
ATOM 3035 C CA . SER A 1 366 ? 70.450 -5.999 -225.849 1.00 68.25 366 SER A CA 1
ATOM 3036 C C . SER A 1 366 ? 69.553 -5.546 -227.024 1.00 68.25 366 SER A C 1
ATOM 3038 O O . SER A 1 366 ? 69.450 -4.342 -227.310 1.00 68.25 366 SER A O 1
ATOM 3040 N N . PRO A 1 367 ? 68.833 -6.488 -227.673 1.00 72.81 367 PRO A N 1
ATOM 3041 C CA . PRO A 1 367 ? 67.682 -6.184 -228.528 1.00 72.81 367 PRO A CA 1
ATOM 3042 C C . PRO A 1 367 ? 66.603 -5.378 -227.776 1.00 72.81 367 PRO A C 1
ATOM 3044 O O . PRO A 1 367 ? 66.479 -5.547 -226.560 1.00 72.81 367 PRO A O 1
ATOM 3047 N N . PRO A 1 368 ? 65.805 -4.522 -228.447 1.00 67.19 368 PRO A N 1
ATOM 3048 C CA . PRO A 1 368 ? 64.777 -3.699 -227.794 1.00 67.19 368 PRO A CA 1
ATOM 3049 C C . PRO A 1 368 ? 63.769 -4.487 -226.941 1.00 67.19 368 PRO A C 1
ATOM 3051 O O . PRO A 1 368 ? 63.351 -4.016 -225.886 1.00 67.19 368 PRO A O 1
ATOM 3054 N N . GLU A 1 369 ? 63.414 -5.692 -227.377 1.00 73.38 369 GLU A N 1
ATOM 3055 C CA . GLU A 1 369 ? 62.410 -6.568 -226.768 1.00 73.38 369 GLU A CA 1
ATOM 3056 C C . GLU A 1 369 ? 62.928 -7.220 -225.471 1.00 73.38 369 GLU A C 1
ATOM 3058 O O . GLU A 1 369 ? 62.177 -7.431 -224.517 1.00 73.38 369 GLU A O 1
ATOM 3063 N N . ASP A 1 370 ? 64.236 -7.481 -225.399 1.00 69.38 370 ASP A N 1
ATOM 3064 C CA . ASP A 1 370 ? 64.902 -7.992 -224.198 1.00 69.38 370 ASP A CA 1
ATOM 3065 C C . ASP A 1 370 ? 65.312 -6.858 -223.257 1.00 69.38 370 ASP A C 1
ATOM 3067 O O . ASP A 1 370 ? 65.176 -6.987 -222.042 1.00 69.38 370 ASP A O 1
ATOM 3071 N N . ALA A 1 371 ? 65.709 -5.705 -223.802 1.00 70.69 371 ALA A N 1
ATOM 3072 C CA . ALA A 1 371 ? 65.918 -4.480 -223.039 1.00 70.69 371 ALA A CA 1
ATOM 3073 C C . ALA A 1 371 ? 64.640 -4.058 -222.285 1.00 70.69 371 ALA A C 1
ATOM 3075 O O . ALA A 1 371 ? 64.706 -3.742 -221.096 1.00 70.69 371 ALA A O 1
ATOM 3076 N N . ALA A 1 372 ? 63.468 -4.138 -222.930 1.00 69.69 372 ALA A N 1
ATOM 3077 C CA . ALA A 1 372 ? 62.174 -3.909 -222.283 1.00 69.69 372 ALA A CA 1
ATOM 3078 C C . ALA A 1 372 ? 61.888 -4.923 -221.159 1.00 69.69 372 ALA A C 1
ATOM 3080 O O . ALA A 1 372 ? 61.443 -4.533 -220.078 1.00 69.69 372 ALA A O 1
ATOM 3081 N N . ARG A 1 373 ? 62.207 -6.212 -221.355 1.00 73.81 373 ARG A N 1
ATOM 3082 C CA . ARG A 1 373 ? 62.065 -7.238 -220.303 1.00 73.81 373 ARG A CA 1
ATOM 3083 C C . ARG A 1 373 ? 63.034 -7.060 -219.133 1.00 73.81 373 ARG A C 1
ATOM 3085 O O . ARG A 1 373 ? 62.655 -7.349 -218.005 1.00 73.81 373 ARG A O 1
ATOM 3092 N N . ILE A 1 374 ? 64.248 -6.560 -219.359 1.00 70.75 374 ILE A N 1
ATOM 3093 C CA . ILE A 1 374 ? 65.188 -6.251 -218.270 1.00 70.75 374 ILE A CA 1
ATOM 3094 C C . ILE A 1 374 ? 64.692 -5.036 -217.472 1.00 70.75 374 ILE A C 1
ATOM 3096 O O . ILE A 1 374 ? 64.682 -5.069 -216.242 1.00 70.75 374 ILE A O 1
ATOM 3100 N N . ILE A 1 375 ? 64.220 -3.982 -218.148 1.00 73.88 375 ILE A N 1
ATOM 3101 C CA . ILE A 1 375 ? 63.728 -2.768 -217.479 1.00 73.88 375 ILE A CA 1
ATOM 3102 C C . ILE A 1 375 ? 62.404 -2.990 -216.730 1.00 73.88 375 ILE A C 1
ATOM 3104 O O . ILE A 1 375 ? 62.199 -2.374 -215.684 1.00 73.88 375 ILE A O 1
ATOM 3108 N N . SER A 1 376 ? 61.522 -3.889 -217.180 1.00 71.62 376 SER A N 1
ATOM 3109 C CA . SER A 1 376 ? 60.267 -4.162 -216.461 1.00 71.62 376 SER A CA 1
ATOM 3110 C C . SER A 1 376 ? 60.481 -4.767 -215.061 1.00 71.62 376 SER A C 1
ATOM 3112 O O . SER A 1 376 ? 59.651 -4.546 -214.174 1.00 71.62 376 SER A O 1
ATOM 3114 N N . ILE A 1 377 ? 61.609 -5.459 -214.846 1.00 74.81 377 ILE A N 1
ATOM 3115 C CA . ILE A 1 377 ? 61.994 -6.115 -213.583 1.00 74.81 377 ILE A CA 1
ATOM 3116 C C . ILE A 1 377 ? 62.646 -5.136 -212.589 1.00 74.81 377 ILE A C 1
ATOM 3118 O O . ILE A 1 377 ? 62.550 -5.339 -211.380 1.00 74.81 377 ILE A O 1
ATOM 3122 N N . LEU A 1 378 ? 63.295 -4.070 -213.070 1.00 76.56 378 LEU A N 1
ATOM 3123 C CA . LEU A 1 378 ? 63.939 -3.072 -212.209 1.00 76.56 378 LEU A CA 1
ATOM 3124 C C . LEU A 1 378 ? 62.915 -2.238 -211.426 1.00 76.56 378 LEU A C 1
ATOM 3126 O O . LEU A 1 378 ? 61.771 -2.062 -211.852 1.00 76.56 378 LEU A O 1
ATOM 3130 N N . ASP A 1 379 ? 63.336 -1.684 -210.289 1.00 75.50 379 ASP A N 1
ATOM 3131 C CA . ASP A 1 379 ? 62.575 -0.641 -209.605 1.00 75.50 379 ASP A CA 1
ATOM 3132 C C . ASP A 1 379 ? 62.511 0.636 -210.464 1.00 75.50 379 ASP A C 1
ATOM 3134 O O . ASP A 1 379 ? 63.369 0.879 -211.317 1.00 75.50 379 ASP A O 1
ATOM 3138 N N . ASN A 1 380 ? 61.476 1.451 -210.259 1.00 73.69 380 ASN A N 1
ATOM 3139 C CA . ASN A 1 380 ? 61.175 2.571 -211.153 1.00 73.69 380 ASN A CA 1
ATOM 3140 C C . ASN A 1 380 ? 62.248 3.681 -211.116 1.00 73.69 380 ASN A C 1
ATOM 3142 O O . ASN A 1 380 ? 62.406 4.404 -212.098 1.00 73.69 380 ASN A O 1
ATOM 3146 N N . GLU A 1 381 ? 63.019 3.790 -210.029 1.00 71.44 381 GLU A N 1
ATOM 3147 C CA . GLU A 1 381 ? 64.075 4.793 -209.839 1.00 71.44 381 GLU A CA 1
ATOM 3148 C C . GLU A 1 381 ? 65.381 4.362 -210.540 1.00 71.44 381 GLU A C 1
ATOM 3150 O O . GLU A 1 381 ? 65.989 5.153 -211.268 1.00 71.44 381 GLU A O 1
ATOM 3155 N N . SER A 1 382 ? 65.761 3.083 -210.446 1.00 74.12 382 SER A N 1
ATOM 3156 C CA . SER A 1 382 ? 66.833 2.478 -211.256 1.00 74.12 382 SER A CA 1
ATOM 3157 C C . SER A 1 382 ? 66.488 2.457 -212.749 1.00 74.12 382 SER A C 1
ATOM 3159 O O . SER A 1 382 ? 67.338 2.760 -213.588 1.00 74.12 382 SER A O 1
ATOM 3161 N N . ALA A 1 383 ? 65.242 2.125 -213.098 1.00 70.56 383 ALA A N 1
ATOM 3162 C CA . ALA A 1 383 ? 64.764 2.099 -214.479 1.00 70.56 383 ALA A CA 1
ATOM 3163 C C . ALA A 1 383 ? 64.790 3.494 -215.128 1.00 70.56 383 ALA A C 1
ATOM 3165 O O . ALA A 1 383 ? 65.270 3.632 -216.256 1.00 70.56 383 ALA A O 1
ATOM 3166 N N . ALA A 1 384 ? 64.354 4.534 -214.405 1.00 72.56 384 ALA A N 1
ATOM 3167 C CA . ALA A 1 384 ? 64.438 5.922 -214.859 1.00 72.56 384 ALA A CA 1
ATOM 3168 C C . ALA A 1 384 ? 65.893 6.376 -215.069 1.00 72.56 384 ALA A C 1
ATOM 3170 O O . ALA A 1 384 ? 66.209 6.988 -216.092 1.00 72.56 384 ALA A O 1
ATOM 3171 N N . ASN A 1 385 ? 66.804 6.021 -214.154 1.00 73.31 385 ASN A N 1
ATOM 3172 C CA . ASN A 1 385 ? 68.235 6.321 -214.283 1.00 73.31 385 ASN A CA 1
ATOM 3173 C C . ASN A 1 385 ? 68.905 5.624 -215.480 1.00 73.31 385 ASN A C 1
ATOM 3175 O O . ASN A 1 385 ? 69.843 6.176 -216.046 1.00 73.31 385 ASN A O 1
ATOM 3179 N N . ILE A 1 386 ? 68.437 4.441 -215.895 1.00 72.69 386 ILE A N 1
ATOM 3180 C CA . ILE A 1 386 ? 68.966 3.757 -217.087 1.00 72.69 386 ILE A CA 1
ATOM 3181 C C . ILE A 1 386 ? 68.363 4.337 -218.373 1.00 72.69 386 ILE A C 1
ATOM 3183 O O . ILE A 1 386 ? 69.108 4.638 -219.302 1.00 72.69 386 ILE A O 1
ATOM 3187 N N . LEU A 1 387 ? 67.043 4.555 -218.439 1.00 70.06 387 LEU A N 1
ATOM 3188 C CA . LEU A 1 387 ? 66.395 5.108 -219.640 1.00 70.06 387 LEU A CA 1
ATOM 3189 C C . LEU A 1 387 ? 66.836 6.543 -219.953 1.00 70.06 387 LEU A C 1
ATOM 3191 O O . LEU A 1 387 ? 67.004 6.878 -221.123 1.00 70.06 387 LEU A O 1
ATOM 3195 N N . SER A 1 388 ? 67.088 7.366 -218.932 1.00 72.81 388 SER A N 1
ATOM 3196 C CA . SER A 1 388 ? 67.608 8.732 -219.105 1.00 72.81 388 SER A CA 1
ATOM 3197 C C . SER A 1 388 ? 69.070 8.800 -219.579 1.00 72.81 388 SER A C 1
ATOM 3199 O O . SER A 1 388 ? 69.530 9.874 -219.959 1.00 72.81 388 SER A O 1
ATOM 3201 N N . GLN A 1 389 ? 69.788 7.670 -219.609 1.00 69.62 389 GLN A N 1
ATOM 3202 C CA . GLN A 1 389 ? 71.150 7.552 -220.152 1.00 69.62 389 GLN A CA 1
ATOM 3203 C C . GLN A 1 389 ? 71.187 6.935 -221.567 1.00 69.62 389 GLN A C 1
ATOM 3205 O O . GLN A 1 389 ? 72.265 6.755 -222.132 1.00 69.62 389 GLN A O 1
ATOM 3210 N N . MET A 1 390 ? 70.031 6.613 -222.161 1.00 70.75 390 MET A N 1
ATOM 3211 C CA . MET A 1 390 ? 69.918 6.055 -223.514 1.00 70.75 390 MET A CA 1
ATOM 3212 C C . MET A 1 390 ? 69.533 7.119 -224.557 1.00 70.75 390 MET A C 1
ATOM 3214 O O . MET A 1 390 ? 68.926 8.138 -224.238 1.00 70.75 390 MET A O 1
ATOM 3218 N N . ASP A 1 391 ? 69.821 6.850 -225.837 1.00 72.56 391 ASP A N 1
ATOM 3219 C CA . ASP A 1 391 ? 69.316 7.670 -226.948 1.00 72.56 391 ASP A CA 1
ATOM 3220 C C . ASP A 1 391 ? 67.769 7.741 -226.926 1.00 72.56 391 ASP A C 1
ATOM 3222 O O . ASP A 1 391 ? 67.132 6.682 -226.861 1.00 72.56 391 ASP A O 1
ATOM 3226 N N . PRO A 1 392 ? 67.138 8.930 -227.042 1.00 73.38 392 PRO A N 1
ATOM 3227 C CA . PRO A 1 392 ? 65.686 9.080 -226.924 1.00 73.38 392 PRO A CA 1
ATOM 3228 C C . PRO A 1 392 ? 64.857 8.245 -227.908 1.00 73.38 392 PRO A C 1
ATOM 3230 O O . PRO A 1 392 ? 63.749 7.829 -227.568 1.00 73.38 392 PRO A O 1
ATOM 3233 N N . ARG A 1 393 ? 65.364 7.950 -229.113 1.00 66.75 393 ARG A N 1
ATOM 3234 C CA . ARG A 1 393 ? 64.655 7.106 -230.092 1.00 66.75 393 ARG A CA 1
ATOM 3235 C C . ARG A 1 393 ? 64.707 5.635 -229.690 1.00 66.75 393 ARG A C 1
ATOM 3237 O O . ARG A 1 393 ? 63.746 4.907 -229.928 1.00 66.75 393 ARG A O 1
ATOM 3244 N N . ARG A 1 394 ? 65.797 5.191 -229.055 1.00 73.69 394 ARG A N 1
ATOM 3245 C CA . ARG A 1 394 ? 65.929 3.819 -228.535 1.00 73.69 394 ARG A CA 1
ATOM 3246 C C . ARG A 1 394 ? 65.217 3.645 -227.191 1.00 73.69 394 ARG A C 1
ATOM 3248 O O . ARG A 1 394 ? 64.510 2.655 -227.028 1.00 73.69 394 ARG A O 1
ATOM 3255 N N . ALA A 1 395 ? 65.313 4.625 -226.293 1.00 70.06 395 ALA A N 1
ATOM 3256 C CA . ALA A 1 395 ? 64.548 4.690 -225.048 1.00 70.06 395 ALA A CA 1
ATOM 3257 C C . ALA A 1 395 ? 63.037 4.711 -225.324 1.00 70.06 395 ALA A C 1
ATOM 3259 O O . ALA A 1 395 ? 62.304 3.903 -224.764 1.00 70.06 395 ALA A O 1
ATOM 3260 N N . GLY A 1 396 ? 62.579 5.549 -226.263 1.00 71.62 396 GLY A N 1
ATOM 3261 C CA . GLY A 1 396 ? 61.184 5.585 -226.711 1.00 71.62 396 GLY A CA 1
ATOM 3262 C C . GLY A 1 396 ? 60.713 4.259 -227.314 1.00 71.62 396 GLY A C 1
ATOM 3263 O O . GLY A 1 396 ? 59.601 3.823 -227.030 1.00 71.62 396 GLY A O 1
ATOM 3264 N N . LYS A 1 397 ? 61.570 3.560 -228.074 1.00 69.69 397 LYS A N 1
ATOM 3265 C CA . LYS A 1 397 ? 61.247 2.229 -228.613 1.00 69.69 397 LYS A CA 1
ATOM 3266 C C . LYS A 1 397 ? 61.134 1.163 -227.514 1.00 69.69 397 LYS A C 1
ATOM 3268 O O . LYS A 1 397 ? 60.229 0.338 -227.571 1.00 69.69 397 LYS A O 1
ATOM 3273 N N . ILE A 1 398 ? 61.987 1.213 -226.490 1.00 73.44 398 ILE A N 1
ATOM 3274 C CA . ILE A 1 398 ? 61.910 0.333 -225.309 1.00 73.44 398 ILE A CA 1
ATOM 3275 C C . ILE A 1 398 ? 60.665 0.658 -224.462 1.00 73.44 398 ILE A C 1
ATOM 3277 O O . ILE A 1 398 ? 59.957 -0.254 -224.049 1.00 73.44 398 ILE A O 1
ATOM 3281 N N . LEU A 1 399 ? 60.337 1.940 -224.273 1.00 71.38 399 LEU A N 1
ATOM 3282 C CA . LEU A 1 399 ? 59.112 2.387 -223.597 1.00 71.38 399 LEU A CA 1
ATOM 3283 C C . LEU A 1 399 ? 57.839 1.983 -224.357 1.00 71.38 399 LEU A C 1
ATOM 3285 O O . LEU A 1 399 ? 56.875 1.576 -223.721 1.00 71.38 399 LEU A O 1
ATOM 3289 N N . SER A 1 400 ? 57.851 1.981 -225.695 1.00 74.56 400 SER A N 1
ATOM 3290 C CA . SER A 1 400 ? 56.738 1.460 -226.511 1.00 74.56 400 SER A CA 1
ATOM 3291 C C . SER A 1 400 ? 56.559 -0.067 -226.446 1.00 74.56 400 SER A C 1
ATOM 3293 O O . SER A 1 400 ? 55.567 -0.589 -226.947 1.00 74.56 400 SER A O 1
ATOM 3295 N N . LEU A 1 401 ? 57.509 -0.780 -225.829 1.00 72.56 401 LEU A N 1
ATOM 3296 C CA . LEU A 1 401 ? 57.461 -2.220 -225.550 1.00 72.56 401 LEU A CA 1
ATOM 3297 C C . LEU A 1 401 ? 57.250 -2.518 -224.048 1.00 72.56 401 LEU A C 1
ATOM 3299 O O . LEU A 1 401 ? 57.251 -3.683 -223.647 1.00 72.56 401 LEU A O 1
ATOM 3303 N N . LEU A 1 402 ? 57.073 -1.487 -223.211 1.00 75.44 402 LEU A N 1
ATOM 3304 C CA . LEU A 1 402 ? 56.792 -1.607 -221.779 1.00 75.44 402 LEU A CA 1
ATOM 3305 C C . LEU A 1 402 ? 55.288 -1.420 -221.489 1.00 75.44 402 LEU A C 1
ATOM 3307 O O . LEU A 1 402 ? 54.613 -0.681 -222.205 1.00 75.44 402 LEU A O 1
ATOM 3311 N N . PRO A 1 403 ? 54.739 -2.039 -220.423 1.00 75.88 403 PRO A N 1
ATOM 3312 C CA . PRO A 1 403 ? 53.350 -1.814 -220.017 1.00 75.88 403 PRO A CA 1
ATOM 3313 C C . PRO A 1 403 ? 53.098 -0.346 -219.638 1.00 75.88 403 PRO A C 1
ATOM 3315 O O . PRO A 1 403 ? 53.896 0.229 -218.895 1.00 75.88 403 PRO A O 1
ATOM 3318 N N . GLU A 1 404 ? 51.972 0.237 -220.070 1.00 67.12 404 GLU A N 1
ATOM 3319 C CA . GLU A 1 404 ? 51.658 1.672 -219.892 1.00 67.12 404 GLU A CA 1
ATOM 3320 C C . GLU A 1 404 ? 51.850 2.174 -218.453 1.00 67.12 404 GLU A C 1
ATOM 3322 O O . GLU A 1 404 ? 52.494 3.200 -218.238 1.00 67.12 404 GLU A O 1
ATOM 3327 N N . GLY A 1 405 ? 51.358 1.430 -217.454 1.00 72.94 405 GLY A N 1
ATOM 3328 C CA . GLY A 1 405 ? 51.520 1.793 -216.042 1.00 72.94 405 GLY A CA 1
ATOM 3329 C C . GLY A 1 405 ? 52.989 1.878 -215.610 1.00 72.94 405 GLY A C 1
ATOM 3330 O O . GLY A 1 405 ? 53.385 2.845 -214.967 1.00 72.94 405 GLY A O 1
ATOM 3331 N N . LYS A 1 406 ? 53.825 0.922 -216.040 1.00 75.94 406 LYS A N 1
ATOM 3332 C CA . LYS A 1 406 ? 55.267 0.905 -215.745 1.00 75.94 406 LYS A CA 1
ATOM 3333 C C . LYS A 1 406 ? 55.980 2.066 -216.450 1.00 75.94 406 LYS A C 1
ATOM 3335 O O . LYS A 1 406 ? 56.780 2.756 -215.827 1.00 75.94 406 LYS A O 1
ATOM 3340 N N . ALA A 1 407 ? 55.666 2.317 -217.724 1.00 75.81 407 ALA A N 1
ATOM 3341 C CA . ALA A 1 407 ? 56.221 3.440 -218.485 1.00 75.81 407 ALA A CA 1
ATOM 3342 C C . ALA A 1 407 ? 55.871 4.802 -217.847 1.00 75.81 407 ALA A C 1
ATOM 3344 O O . ALA A 1 407 ? 56.724 5.692 -217.759 1.00 75.81 407 ALA A O 1
ATOM 3345 N N . LYS A 1 408 ? 54.640 4.943 -217.338 1.00 73.88 408 LYS A N 1
ATOM 3346 C CA . LYS A 1 408 ? 54.183 6.127 -216.606 1.00 73.88 408 LYS A CA 1
ATOM 3347 C C . LYS A 1 408 ? 54.908 6.300 -215.267 1.00 73.88 408 LYS A C 1
ATOM 3349 O O . LYS A 1 408 ? 55.493 7.356 -215.047 1.00 73.88 408 LYS A O 1
ATOM 3354 N N . GLU A 1 409 ? 54.927 5.286 -214.399 1.00 72.25 409 GLU A N 1
ATOM 3355 C CA . GLU A 1 409 ? 55.576 5.393 -213.081 1.00 72.25 409 GLU A CA 1
ATOM 3356 C C . GLU A 1 409 ? 57.083 5.662 -213.182 1.00 72.25 409 GLU A C 1
ATOM 3358 O O . GLU A 1 409 ? 57.629 6.394 -212.360 1.00 72.25 409 GLU A O 1
ATOM 3363 N N . ILE A 1 410 ? 57.764 5.108 -214.191 1.00 76.50 410 ILE A N 1
ATOM 3364 C CA . ILE A 1 410 ? 59.173 5.415 -214.487 1.00 76.50 410 ILE A CA 1
ATOM 3365 C C . ILE A 1 410 ? 59.342 6.902 -214.842 1.00 76.50 410 ILE A C 1
ATOM 3367 O O . ILE A 1 410 ? 60.272 7.543 -214.356 1.00 76.50 410 ILE A O 1
ATOM 3371 N N . SER A 1 411 ? 58.421 7.464 -215.630 1.00 67.75 411 SER A N 1
ATOM 3372 C CA . SER A 1 411 ? 58.435 8.883 -216.017 1.00 67.75 411 SER A CA 1
ATOM 3373 C C . SER A 1 411 ? 58.148 9.814 -214.827 1.00 67.75 411 SER A C 1
ATOM 3375 O O . SER A 1 411 ? 58.797 10.845 -214.671 1.00 67.75 411 SER A O 1
ATOM 3377 N N . GLU A 1 412 ? 57.216 9.439 -213.944 1.00 69.81 412 GLU A N 1
ATOM 3378 C CA . GLU A 1 412 ? 56.884 10.191 -212.719 1.00 69.81 412 GLU A CA 1
ATOM 3379 C C . GLU A 1 412 ? 57.940 10.028 -211.607 1.00 69.81 412 GLU A C 1
ATOM 3381 O O . GLU A 1 412 ? 58.095 10.907 -210.758 1.00 69.81 412 GLU A O 1
ATOM 3386 N N . SER A 1 413 ? 58.713 8.935 -211.615 1.00 66.31 413 SER A N 1
ATOM 3387 C CA . SER A 1 413 ? 59.755 8.659 -210.610 1.00 66.31 413 SER A CA 1
ATOM 3388 C C . SER A 1 413 ? 60.965 9.589 -210.693 1.00 66.31 413 SER A C 1
ATOM 3390 O O . SER A 1 413 ? 61.782 9.599 -209.776 1.00 66.31 413 SER A O 1
ATOM 3392 N N . MET A 1 414 ? 61.042 10.442 -211.714 1.00 65.56 414 MET A N 1
ATOM 3393 C CA . MET A 1 414 ? 62.070 11.473 -211.872 1.00 65.56 414 MET A CA 1
ATOM 3394 C C . MET A 1 414 ? 61.852 12.696 -210.913 1.00 65.56 414 MET A C 1
ATOM 3396 O O . MET A 1 414 ? 62.289 13.797 -211.239 1.00 65.56 414 MET A O 1
ATOM 3400 N N . ILE A 1 415 ? 61.166 12.525 -209.747 1.00 57.22 415 ILE A N 1
ATOM 3401 C CA . ILE A 1 415 ? 60.695 13.563 -208.766 1.00 57.22 415 ILE A CA 1
ATOM 3402 C C . ILE A 1 415 ? 60.522 13.009 -207.299 1.00 57.22 415 ILE A C 1
ATOM 3404 O O . ILE A 1 415 ? 60.277 11.812 -207.127 1.00 57.22 415 ILE A O 1
ATOM 3408 N N . GLY A 1 416 ? 60.561 13.833 -206.216 1.00 50.97 416 GLY A N 1
ATOM 3409 C CA . GLY A 1 416 ? 60.073 13.479 -204.840 1.00 50.97 416 GLY A CA 1
ATOM 3410 C C . GLY A 1 416 ? 60.555 14.348 -203.637 1.00 50.97 416 GLY A C 1
ATOM 3411 O O . GLY A 1 416 ? 61.231 15.334 -203.898 1.00 50.97 416 GLY A O 1
ATOM 3412 N N . LYS A 1 417 ? 60.356 14.086 -202.310 1.00 48.94 417 LYS A N 1
ATOM 3413 C CA . LYS A 1 417 ? 59.467 13.246 -201.412 1.00 48.94 417 LYS A CA 1
ATOM 3414 C C . LYS A 1 417 ? 59.971 13.365 -199.908 1.00 48.94 417 LYS A C 1
ATOM 3416 O O . LYS A 1 417 ? 61.121 12.949 -199.775 1.00 48.94 417 LYS A O 1
ATOM 3421 N N . LYS A 1 418 ? 59.246 13.819 -198.815 1.00 39.03 418 LYS A N 1
ATOM 3422 C CA . LYS A 1 418 ? 59.476 13.466 -197.324 1.00 39.03 418 LYS A CA 1
ATOM 3423 C C . LYS A 1 418 ? 58.765 14.205 -196.112 1.00 39.03 418 LYS A C 1
ATOM 3425 O O . LYS A 1 418 ? 57.980 15.111 -196.355 1.00 39.03 418 LYS A O 1
ATOM 3430 N N . ASP A 1 419 ? 59.048 13.758 -194.839 1.00 45.03 419 ASP A N 1
ATOM 3431 C CA . ASP A 1 419 ? 58.316 13.920 -193.513 1.00 45.03 419 ASP A CA 1
ATOM 3432 C C . ASP A 1 419 ? 59.183 13.946 -192.144 1.00 45.03 419 ASP A C 1
ATOM 3434 O O . ASP A 1 419 ? 60.367 14.267 -192.219 1.00 45.03 419 ASP A O 1
ATOM 3438 N N . GLN A 1 420 ? 58.628 13.644 -190.916 1.00 48.50 420 GLN A N 1
ATOM 3439 C CA . GLN A 1 420 ? 58.975 14.006 -189.448 1.00 48.50 420 GLN A CA 1
ATOM 3440 C C . GLN A 1 420 ? 59.799 13.051 -188.455 1.00 48.50 420 GLN A C 1
ATOM 3442 O O . GLN A 1 420 ? 60.067 11.931 -188.863 1.00 48.50 420 GLN A O 1
ATOM 3447 N N . GLU A 1 421 ? 60.095 13.423 -187.139 1.00 40.94 421 GLU A N 1
ATOM 3448 C CA . GLU A 1 421 ? 60.001 12.602 -185.824 1.00 40.94 421 GLU A CA 1
ATOM 3449 C C . GLU A 1 421 ? 60.501 13.163 -184.391 1.00 40.94 421 GLU A C 1
ATOM 3451 O O . GLU A 1 421 ? 60.888 14.327 -184.346 1.00 40.94 421 GLU A O 1
ATOM 3456 N N . LYS A 1 422 ? 60.382 12.430 -183.205 1.00 46.38 422 LYS A N 1
ATOM 3457 C CA . LYS A 1 422 ? 60.436 12.909 -181.731 1.00 46.38 422 LYS A CA 1
ATOM 3458 C C . LYS A 1 422 ? 60.852 11.899 -180.530 1.00 46.38 422 LYS A C 1
ATOM 3460 O O . LYS A 1 422 ? 60.767 10.702 -180.780 1.00 46.38 422 LYS A O 1
ATOM 3465 N N . PRO A 1 423 ? 61.211 12.303 -179.239 1.00 51.84 423 PRO A N 1
ATOM 3466 C CA . PRO A 1 423 ? 61.683 11.444 -178.051 1.00 51.84 423 PRO A CA 1
ATOM 3467 C C . PRO A 1 423 ? 61.180 11.706 -176.535 1.00 51.84 423 PRO A C 1
ATOM 3469 O O . PRO A 1 423 ? 60.501 12.705 -176.329 1.00 51.84 423 PRO A O 1
ATOM 3472 N N . GLU A 1 424 ? 61.515 10.894 -175.454 1.00 42.03 424 GLU A N 1
ATOM 3473 C CA . GLU A 1 424 ? 61.064 11.027 -173.977 1.00 42.03 424 GLU A CA 1
ATOM 3474 C C . GLU A 1 424 ? 61.688 10.060 -172.832 1.00 42.03 424 GLU A C 1
ATOM 3476 O O . GLU A 1 424 ? 62.267 9.049 -173.229 1.00 42.03 424 GLU A O 1
ATOM 3481 N N . LYS A 1 425 ? 61.470 10.270 -171.467 1.00 43.72 425 LYS A N 1
ATOM 3482 C CA . LYS A 1 425 ? 61.401 9.354 -170.198 1.00 43.72 425 LYS A CA 1
ATOM 3483 C C . LYS A 1 425 ? 62.292 9.725 -168.923 1.00 43.72 425 LYS A C 1
ATOM 3485 O O . LYS A 1 425 ? 63.077 10.645 -169.095 1.00 43.72 425 LYS A O 1
ATOM 3490 N N . GLN A 1 426 ? 62.296 9.224 -167.627 1.00 43.19 426 GLN A N 1
ATOM 3491 C CA . GLN A 1 426 ? 61.787 8.052 -166.781 1.00 43.19 426 GLN A CA 1
ATOM 3492 C C . GLN A 1 426 ? 61.757 8.273 -165.171 1.00 43.19 426 GLN A C 1
ATOM 3494 O O . GLN A 1 426 ? 61.777 9.431 -164.772 1.00 43.19 426 GLN A O 1
ATOM 3499 N N . GLN A 1 427 ? 61.679 7.261 -164.221 1.00 42.97 427 GLN A N 1
ATOM 3500 C CA . GLN A 1 427 ? 61.332 7.387 -162.719 1.00 42.97 427 GLN A CA 1
ATOM 3501 C C . GLN A 1 427 ? 61.838 6.269 -161.664 1.00 42.97 427 GLN A C 1
ATOM 3503 O O . GLN A 1 427 ? 62.261 5.212 -162.135 1.00 42.97 427 GLN A O 1
ATOM 3508 N N . ARG A 1 428 ? 61.786 6.421 -160.278 1.00 41.31 428 ARG A N 1
ATOM 3509 C CA . ARG A 1 428 ? 62.032 5.380 -159.159 1.00 41.31 428 ARG A CA 1
ATOM 3510 C C . ARG A 1 428 ? 61.437 5.612 -157.685 1.00 41.31 428 ARG A C 1
ATOM 3512 O O . ARG A 1 428 ? 60.645 6.529 -157.531 1.00 41.31 428 ARG A O 1
ATOM 3519 N N . ARG A 1 429 ? 61.729 4.761 -156.633 1.00 40.06 429 ARG A N 1
ATOM 3520 C CA . ARG A 1 429 ? 60.936 4.477 -155.346 1.00 40.06 429 ARG A CA 1
ATOM 3521 C C . ARG A 1 429 ? 61.676 4.311 -153.949 1.00 40.06 429 ARG A C 1
ATOM 3523 O O . ARG A 1 429 ? 62.850 3.961 -153.958 1.00 40.06 429 ARG A O 1
ATOM 3530 N N . GLY A 1 430 ? 60.948 4.363 -152.791 1.00 31.34 430 GLY A N 1
ATOM 3531 C CA . GLY A 1 430 ? 61.272 3.904 -151.375 1.00 31.34 430 GLY A CA 1
ATOM 3532 C C . GLY A 1 430 ? 60.112 4.204 -150.348 1.00 31.34 430 GLY A C 1
ATOM 3533 O O . GLY A 1 430 ? 59.155 4.808 -150.821 1.00 31.34 430 GLY A O 1
ATOM 3534 N N . ILE A 1 431 ? 60.028 3.909 -149.011 1.00 34.81 431 ILE A N 1
ATOM 3535 C CA . ILE A 1 431 ? 60.637 2.970 -147.992 1.00 34.81 431 ILE A CA 1
ATOM 3536 C C . ILE A 1 431 ? 59.728 2.863 -146.677 1.00 34.81 431 ILE A C 1
ATOM 3538 O O . ILE A 1 431 ? 58.550 3.185 -146.807 1.00 34.81 431 ILE A O 1
ATOM 3542 N N . SER A 1 432 ? 60.146 2.384 -145.463 1.00 33.50 432 SER A N 1
ATOM 3543 C CA . SER A 1 432 ? 59.248 1.826 -144.371 1.00 33.50 432 SER A CA 1
ATOM 3544 C C . SER A 1 432 ? 59.616 1.933 -142.834 1.00 33.50 432 SER A C 1
ATOM 3546 O O . SER A 1 432 ? 60.772 1.695 -142.511 1.00 33.50 432 SER A O 1
ATOM 3548 N N . GLN A 1 433 ? 58.597 2.063 -141.927 1.00 31.66 433 GLN A N 1
ATOM 3549 C CA . GLN A 1 433 ? 58.362 1.430 -140.556 1.00 31.66 433 GLN A CA 1
ATOM 3550 C C . GLN A 1 433 ? 59.340 1.584 -139.325 1.00 31.66 433 GLN A C 1
ATOM 3552 O O . GLN A 1 433 ? 60.446 2.062 -139.555 1.00 31.66 433 GLN A O 1
ATOM 3557 N N . PRO A 1 434 ? 59.055 1.108 -138.054 1.00 51.44 434 PRO A N 1
ATOM 3558 C CA . PRO A 1 434 ? 57.805 0.864 -137.238 1.00 51.44 434 PRO A CA 1
ATOM 3559 C C . PRO A 1 434 ? 57.866 1.165 -135.672 1.00 51.44 434 PRO A C 1
ATOM 3561 O O . PRO A 1 434 ? 58.930 1.485 -135.167 1.00 51.44 434 PRO A O 1
ATOM 3564 N N . GLU A 1 435 ? 56.740 0.949 -134.929 1.00 31.38 435 GLU A N 1
ATOM 3565 C CA . GLU A 1 435 ? 56.525 0.559 -133.469 1.00 31.38 435 GLU A CA 1
ATOM 3566 C C . GLU A 1 435 ? 57.193 1.353 -132.290 1.00 31.38 435 GLU A C 1
ATOM 3568 O O . GLU A 1 435 ? 58.006 2.226 -132.549 1.00 31.38 435 GLU A O 1
ATOM 3573 N N . GLU A 1 436 ? 56.862 1.278 -130.972 1.00 35.28 436 GLU A N 1
ATOM 3574 C CA . GLU A 1 436 ? 56.134 0.386 -129.997 1.00 35.28 436 GLU A CA 1
ATOM 3575 C C . GLU A 1 436 ? 55.004 1.157 -129.209 1.00 35.28 436 GLU A C 1
ATOM 3577 O O . GLU A 1 436 ? 54.900 2.367 -129.380 1.00 35.28 436 GLU A O 1
ATOM 3582 N N . LYS A 1 437 ? 54.001 0.641 -128.445 1.00 38.16 437 LYS A N 1
ATOM 3583 C CA . LYS A 1 437 ? 53.814 -0.429 -127.402 1.00 38.16 437 LYS A CA 1
ATOM 3584 C C . LYS A 1 437 ? 54.482 -0.089 -126.034 1.00 38.16 437 LYS A C 1
ATOM 3586 O O . LYS A 1 437 ? 55.569 0.458 -126.050 1.00 38.16 437 LYS A O 1
ATOM 3591 N N . LEU A 1 438 ? 53.926 -0.318 -124.821 1.00 34.75 438 LEU A N 1
ATOM 3592 C CA . LEU A 1 438 ? 52.732 -1.048 -124.303 1.00 34.75 438 LEU A CA 1
ATOM 3593 C C . LEU A 1 438 ? 52.226 -0.474 -122.923 1.00 34.75 438 LEU A C 1
ATOM 3595 O O . LEU A 1 438 ? 52.807 0.479 -122.413 1.00 34.75 438 LEU A O 1
ATOM 3599 N N . LEU A 1 439 ? 51.145 -1.030 -122.330 1.00 34.47 439 LEU A N 1
ATOM 3600 C CA . LEU A 1 439 ? 50.534 -0.685 -121.004 1.00 34.47 439 LEU A CA 1
ATOM 3601 C C . LEU A 1 439 ? 51.131 -1.560 -119.837 1.00 34.47 439 LEU A C 1
ATOM 3603 O O . LEU A 1 439 ? 52.114 -2.241 -120.139 1.00 34.47 439 LEU A O 1
ATOM 3607 N N . PRO A 1 440 ? 50.582 -1.708 -118.582 1.00 55.81 440 PRO A N 1
ATOM 3608 C CA . PRO A 1 440 ? 49.479 -1.031 -117.836 1.00 55.81 440 PRO A CA 1
ATOM 3609 C C . PRO A 1 440 ? 49.703 -0.770 -116.298 1.00 55.81 440 PRO A C 1
ATOM 3611 O O . PRO A 1 440 ? 50.746 -1.103 -115.751 1.00 55.81 440 PRO A O 1
ATOM 3614 N N . GLU A 1 441 ? 48.647 -0.274 -115.607 1.00 35.84 441 GLU A N 1
ATOM 3615 C CA . GLU A 1 441 ? 48.250 -0.533 -114.182 1.00 35.84 441 GLU A CA 1
ATOM 3616 C C . GLU A 1 441 ? 49.170 -0.103 -112.996 1.00 35.84 441 GLU A C 1
ATOM 3618 O O . GLU A 1 441 ? 50.388 -0.195 -113.041 1.00 35.84 441 GLU A O 1
ATOM 3623 N N . LYS A 1 442 ? 48.658 0.372 -111.840 1.00 38.97 442 LYS A N 1
ATOM 3624 C CA . LYS A 1 442 ? 47.750 -0.336 -110.903 1.00 38.97 442 LYS A CA 1
ATOM 3625 C C . LYS A 1 442 ? 46.869 0.560 -110.010 1.00 38.97 442 LYS A C 1
ATOM 3627 O O . LYS A 1 442 ? 47.073 1.764 -109.877 1.00 38.97 442 LYS A O 1
ATOM 3632 N N . GLU A 1 443 ? 45.889 -0.088 -109.382 1.00 36.75 443 GLU A N 1
ATOM 3633 C CA . GLU A 1 443 ? 44.823 0.475 -108.544 1.00 36.75 443 GLU A CA 1
ATOM 3634 C C . GLU A 1 443 ? 45.292 0.949 -107.152 1.00 36.75 443 GLU A C 1
ATOM 3636 O O . GLU A 1 443 ? 46.295 0.476 -106.613 1.00 36.75 443 GLU A O 1
ATOM 3641 N N . LYS A 1 444 ? 44.508 1.835 -106.516 1.00 40.53 444 LYS A N 1
ATOM 3642 C CA . LYS A 1 444 ? 44.650 2.191 -105.093 1.00 40.53 444 LYS A CA 1
ATOM 3643 C C . LYS A 1 444 ? 43.463 1.673 -104.285 1.00 40.53 444 LYS A C 1
ATOM 3645 O O . LYS A 1 444 ? 42.369 2.224 -104.355 1.00 40.53 444 LYS A O 1
ATOM 3650 N N . PHE A 1 445 ? 43.713 0.646 -103.480 1.00 36.88 445 PHE A N 1
ATOM 3651 C CA . PHE A 1 445 ? 42.766 0.121 -102.498 1.00 36.88 445 PHE A CA 1
ATOM 3652 C C . PHE A 1 445 ? 42.634 1.104 -101.319 1.00 36.88 445 PHE A C 1
ATOM 3654 O O . PHE A 1 445 ? 43.648 1.535 -100.766 1.00 36.88 445 PHE A O 1
ATOM 3661 N N . VAL A 1 446 ? 41.408 1.456 -100.919 1.00 45.12 446 VAL A N 1
ATOM 3662 C CA . VAL A 1 446 ? 41.136 2.362 -99.787 1.00 45.12 446 VAL A CA 1
ATOM 3663 C C . VAL A 1 446 ? 40.152 1.689 -98.825 1.00 45.12 446 VAL A C 1
ATOM 3665 O O . VAL A 1 446 ? 38.983 1.551 -99.174 1.00 45.12 446 VAL A O 1
ATOM 3668 N N . PRO A 1 447 ? 40.586 1.276 -97.620 1.00 44.94 447 PRO A N 1
ATOM 3669 C CA . PRO A 1 447 ? 39.675 0.821 -96.574 1.00 44.94 447 PRO A CA 1
ATOM 3670 C C . PRO A 1 447 ? 38.924 2.002 -95.948 1.00 44.94 447 PRO A C 1
ATOM 3672 O O . PRO A 1 447 ? 39.529 3.031 -95.632 1.00 44.94 447 PRO A O 1
ATOM 3675 N N . GLU A 1 448 ? 37.622 1.842 -95.714 1.00 47.47 448 GLU A N 1
ATOM 3676 C CA . GLU A 1 448 ? 36.820 2.819 -94.975 1.00 47.47 448 GLU A CA 1
ATOM 3677 C C . GLU A 1 448 ? 37.332 2.995 -93.539 1.00 47.47 448 GLU A C 1
ATOM 3679 O O . GLU A 1 448 ? 37.560 2.032 -92.802 1.00 47.47 448 GLU A O 1
ATOM 3684 N N . ARG A 1 449 ? 37.474 4.252 -93.108 1.00 44.50 449 ARG A N 1
ATOM 3685 C CA . ARG A 1 449 ? 37.674 4.583 -91.695 1.00 44.50 449 ARG A CA 1
ATOM 3686 C C . ARG A 1 449 ? 36.309 4.648 -91.016 1.00 44.50 449 ARG A C 1
ATOM 3688 O O . ARG A 1 449 ? 35.616 5.651 -91.170 1.00 44.50 449 ARG A O 1
ATOM 3695 N N . LEU A 1 450 ? 35.944 3.625 -90.239 1.00 52.97 450 LEU A N 1
ATOM 3696 C CA . LEU A 1 450 ? 34.801 3.741 -89.327 1.00 52.97 450 LEU A CA 1
ATOM 3697 C C . LEU A 1 450 ? 35.016 4.923 -88.371 1.00 52.97 450 LEU A C 1
ATOM 3699 O O . LEU A 1 450 ? 36.105 5.092 -87.814 1.00 52.97 450 LEU A O 1
ATOM 3703 N N . ASN A 1 451 ? 33.972 5.728 -88.176 1.00 60.28 451 ASN A N 1
ATOM 3704 C CA . ASN A 1 451 ? 34.017 6.886 -87.291 1.00 60.28 451 ASN A CA 1
ATOM 3705 C C . ASN A 1 451 ? 34.123 6.424 -85.817 1.00 60.28 451 ASN A C 1
ATOM 3707 O O . ASN A 1 451 ? 33.266 5.653 -85.374 1.00 60.28 451 ASN A O 1
ATOM 3711 N N . PRO A 1 452 ? 35.122 6.878 -85.027 1.00 65.19 452 PRO A N 1
ATOM 3712 C CA . PRO A 1 452 ? 35.257 6.501 -83.616 1.00 65.19 452 PRO A CA 1
ATOM 3713 C C . PRO A 1 452 ? 34.012 6.760 -82.753 1.00 65.19 452 PRO A C 1
ATOM 3715 O O . PRO A 1 452 ? 33.802 6.060 -81.761 1.00 65.19 452 PRO A O 1
ATOM 3718 N N . GLU A 1 453 ? 33.176 7.729 -83.129 1.00 65.81 453 GLU A N 1
ATOM 3719 C CA . GLU A 1 453 ? 31.970 8.117 -82.387 1.00 65.81 453 GLU A CA 1
ATOM 3720 C C . GLU A 1 453 ? 30.924 6.987 -82.323 1.00 65.81 453 GLU A C 1
ATOM 3722 O O . GLU A 1 453 ? 30.399 6.703 -81.245 1.00 65.81 453 GLU A O 1
ATOM 3727 N N . GLU A 1 454 ? 30.707 6.241 -83.416 1.00 65.25 454 GLU A N 1
ATOM 3728 C CA . GLU A 1 454 ? 29.791 5.085 -83.426 1.00 65.25 454 GLU A CA 1
ATOM 3729 C C . GLU A 1 454 ? 30.220 3.982 -82.445 1.00 65.25 454 GLU A C 1
ATOM 3731 O O . GLU A 1 454 ? 29.385 3.292 -81.854 1.00 65.25 454 GLU A O 1
ATOM 3736 N N . ILE A 1 455 ? 31.533 3.794 -82.275 1.00 67.62 455 ILE A N 1
ATOM 3737 C CA . ILE A 1 455 ? 32.106 2.765 -81.395 1.00 67.62 455 ILE A CA 1
ATOM 3738 C C . ILE A 1 455 ? 31.906 3.152 -79.921 1.00 67.62 455 ILE A C 1
ATOM 3740 O O . ILE A 1 455 ? 31.734 2.279 -79.064 1.00 67.62 455 ILE A O 1
ATOM 3744 N N . ILE A 1 456 ? 31.890 4.454 -79.622 1.00 75.00 456 ILE A N 1
ATOM 3745 C CA . ILE A 1 456 ? 31.607 4.990 -78.288 1.00 75.00 456 ILE A CA 1
ATOM 3746 C C . ILE A 1 456 ? 30.108 4.880 -77.979 1.00 75.00 456 ILE A C 1
ATOM 3748 O O . ILE A 1 456 ? 29.749 4.361 -76.921 1.00 75.00 456 ILE A O 1
ATOM 3752 N N . GLU A 1 457 ? 29.227 5.271 -78.905 1.00 75.38 457 GLU A N 1
ATOM 3753 C CA . GLU A 1 457 ? 27.773 5.214 -78.695 1.00 75.38 457 GLU A CA 1
ATOM 3754 C C . GLU A 1 457 ? 27.274 3.771 -78.483 1.00 75.38 457 GLU A C 1
ATOM 3756 O O . GLU A 1 457 ? 26.531 3.490 -77.537 1.00 75.38 457 GLU A O 1
ATOM 3761 N N . LYS A 1 458 ? 27.765 2.820 -79.292 1.00 73.06 458 LYS A N 1
ATOM 3762 C CA . LYS A 1 458 ? 27.456 1.384 -79.146 1.00 73.06 458 LYS A CA 1
ATOM 3763 C C . LYS A 1 458 ? 27.974 0.796 -77.822 1.00 73.06 458 LYS A C 1
ATOM 3765 O O . LYS A 1 458 ? 27.382 -0.153 -77.312 1.00 73.06 458 LYS A O 1
ATOM 3770 N N . ARG A 1 459 ? 29.027 1.369 -77.219 1.00 70.12 459 ARG A N 1
ATOM 3771 C CA . ARG A 1 459 ? 29.527 0.984 -75.881 1.00 70.12 459 ARG A CA 1
ATOM 3772 C C . ARG A 1 459 ? 28.775 1.631 -74.717 1.00 70.12 459 ARG A C 1
ATOM 3774 O O . ARG A 1 459 ? 28.753 1.039 -73.641 1.00 70.12 459 ARG A O 1
ATOM 3781 N N . LEU A 1 460 ? 28.164 2.800 -74.911 1.00 71.19 460 LEU A N 1
ATOM 3782 C CA . LEU A 1 460 ? 27.283 3.429 -73.919 1.00 71.19 460 LEU A CA 1
ATOM 3783 C C . LEU A 1 460 ? 25.950 2.682 -73.815 1.00 71.19 460 LEU A C 1
ATOM 3785 O O . LEU A 1 460 ? 25.604 2.228 -72.729 1.00 71.19 460 LEU A O 1
ATOM 3789 N N . LYS A 1 461 ? 25.281 2.417 -74.943 1.00 71.56 461 LYS A N 1
ATOM 3790 C CA . LYS A 1 461 ? 24.009 1.665 -74.966 1.00 71.56 461 LYS A CA 1
ATOM 3791 C C . LYS A 1 461 ? 24.131 0.242 -74.402 1.00 71.56 461 LYS A C 1
ATOM 3793 O O . LYS A 1 461 ? 23.212 -0.245 -73.756 1.00 71.56 461 LYS A O 1
ATOM 3798 N N . ALA A 1 462 ? 25.289 -0.405 -74.562 1.00 62.50 462 ALA A N 1
ATOM 3799 C CA . ALA A 1 462 ? 25.581 -1.706 -73.947 1.00 62.50 462 ALA A CA 1
ATOM 3800 C C . ALA A 1 462 ? 25.826 -1.651 -72.420 1.00 62.50 462 ALA A C 1
ATOM 3802 O O . ALA A 1 462 ? 25.871 -2.695 -71.776 1.00 62.50 462 ALA A O 1
ATOM 3803 N N . LYS A 1 463 ? 26.002 -0.456 -71.841 1.00 66.81 463 LYS A N 1
ATOM 3804 C CA . LYS A 1 463 ? 26.183 -0.223 -70.398 1.00 66.81 463 LYS A CA 1
ATOM 3805 C C . LYS A 1 463 ? 24.905 0.201 -69.671 1.00 66.81 463 LYS A C 1
ATOM 3807 O O . LYS A 1 463 ? 24.902 0.202 -68.449 1.00 66.81 463 LYS A O 1
ATOM 3812 N N . GLU A 1 464 ? 23.855 0.557 -70.406 1.00 67.12 464 GLU A N 1
ATOM 3813 C CA . GLU A 1 464 ? 22.531 0.916 -69.871 1.00 67.12 464 GLU A CA 1
ATOM 3814 C C . GLU A 1 464 ? 21.557 -0.284 -69.871 1.00 67.12 464 GLU A C 1
ATOM 3816 O O . GLU A 1 464 ? 20.403 -0.155 -69.472 1.00 67.12 464 GLU A O 1
ATOM 3821 N N . MET A 1 465 ? 22.026 -1.459 -70.312 1.00 58.72 465 MET A N 1
ATOM 3822 C CA . MET A 1 465 ? 21.296 -2.737 -70.335 1.00 58.72 465 MET A CA 1
ATOM 3823 C C . MET A 1 465 ? 21.847 -3.780 -69.336 1.00 58.72 465 MET A C 1
ATOM 3825 O O . MET A 1 465 ? 21.553 -4.969 -69.474 1.00 58.72 465 MET A O 1
ATOM 3829 N N . ILE A 1 466 ? 22.657 -3.352 -68.357 1.00 55.19 466 ILE A N 1
ATOM 3830 C CA . ILE A 1 466 ? 23.234 -4.176 -67.275 1.00 55.19 466 ILE A CA 1
ATOM 3831 C C . ILE A 1 466 ? 23.030 -3.454 -65.941 1.00 55.19 466 ILE A C 1
ATOM 3833 O O . ILE A 1 466 ? 22.516 -4.109 -65.010 1.00 55.19 466 ILE A O 1
#

pLDDT: mean 75.32, std 18.14, range [31.34, 96.25]

Secondary structure (DSSP, 8-state):
-------------------------HHHHHHHHHHHHHHHHHHHHHHHHHHHHHHHHHHHHHHHHHHHHHHHHHHHHHHHHHHHHHHHHHHHHHHHHHHHHHHHHHHHHHHHHHHHHHHHHHHHHHHHHHHHHHHHHHHHHHHHHHHHHHHHHHHHHHHHHHHHHHHHHHHHHHHHHHHHHHHHHHHHHHHHHHHHHHHHHHHHHHHHHHHHHHHHHHHHHHHHHHHHHHHHHHHHHHHHHHHHHHHHHHHHHHHHHHHHHHHHHHHHHHHHHHHHHHHHHHHHHHHHHHHHHHHHHHHHHHHHHHHHHHHHHHHHHHHHHHHHHHHHHHHHHHHHHHHHHHHHHHHHHHHHHHHHHHHHHHHHHS-HHHHHHHHHHS-HHHHHHHHTTS-HHHHHHHHTTS-HHHHHHHHHTSS------------------------------------HHHHHHHHHHTTS--

Foldseek 3Di:
DDDDDDDDDDDDDDDDDDDDDDDDDDVVVVVVVVVVVVVVVVVVVVVVVVVVVVVVVVVVVVVVVVVVVVVVVVVVVVVVVVVVVVVVVVVVVVVVVVVVVVVVVVVVVVVVVVVVVVVVVVVVVVVVVVVVVVVVVVVVVVVVVVVVVVVVVVVVVVVVVVVVVVVVVVVVVVVVVVVVVVVVVVVVVVVVVVVVVVVVVVVVVVVVVVVVVVVVVVVVVVVVVVVVVVVVVVVVVVVVVVVVVVVVVVVVVVVVVVVVVVVVVVVVVVVVVVVVVVVVVVVVVVVVVVVVVVVVVVVVVVVVVVVVVVVVVVVVVVVVVVVVVVVVVVVVVVVVVVVVVVVVVVVVVVVVVVVLVVLLVVLQPDDLLVNLVSLQPDDLLSSLVSLVPDDVVSSVSSLVNHDPVSSVSSVVSVDYDDDDDDDDYDDDDDDYYDDDDDDDDDDDDDDDDDDVVVVVVVVVVVVVVD

Radius of gyration: 155.23 Å; chains: 1; bounding box: 204×86×441 Å

Sequence (466 aa):
VFIFLADAQQIKKQGTAENCVVIFTPKEIEQIAKKLSQRLEEVKEREKKLAEKEIRLSNLEEKIAADLASIMKLKKNIEELKTGCTNKISSLEKEKAKIISDYEDKIKNLEISLRTSYENKITELSQKFQNEKENEIRGIINEYEKKISDIRNDKDNTVLKILKDYNENLNKISREYEKRITDIKRNFDREKENITKEFDKEKKELINKYNKEKNSIIKSYEEKITNIYRNNEKVVSELKATIDDLKKKYEKEIADLKRLLDTQKADAEKKMEDIRLFYENKISEISSKYESNIKAIEARKADEIKEIKNSFEKSLSSVVEAYEKQIEKLMRLIQENKVEREKEKQALEKAKQERISRMGNIVMNSPPEDAARIISILDNESAANILSQMDPRRAGKILSLLPEGKAKEISESMIGKKDQEKPEKQQRRGISQPEEKLLPEKEKFVPERLNPEEIIEKRLKAKEMI